Protein AF-G0MR60-F1 (afdb_monomer_lite)

Foldseek 3Di:
DAWAAPAWDFAADPPDPPTFIDFQLCLADQPQEEAEAEACVLPCSRVVRSCVSNPLRYEYEYEYQDDHDPVSVVVCVVSVYHYDHRQPPPGPAPVVRCVVVVHQEHAEHEAERAPSLLPRPLVDLVRHHYFKYKYKFAAAPVSVVVSVVSCVVSQKHWHDKAQDPVHNRIIITMIGHPVCCVSSVMGGPDDPDPPDDDDDDDYDDDDDDDCVVVVVVVVVPPDDDDFWDQDDDDDDARFTDTDPVLVVLLVVLLVVLVLLVVVLLVVLCVLDPQVVCVVVVALADDPPRDPLQVQLVVLQVCLPPPDDDPSSVVSNVSSVVSVVVVVLSNVLSVCCVPQASVLSCVCRPPVSVVSVVLVVVLVVLSVQLRVLVVQLVPDDDPVSVVVSVVSNVVSVVVNSVSSVVNVVSSVVVVVSVVSNVVSVVVSVVVVVVVCVVCCVPPVVPPVPPPPVVVVVVVVSCVVVVNDPPD

Radius of gyration: 35.85 Å; chains: 1; bounding box: 69×54×116 Å

Secondary structure (DSSP, 8-state):
-BEEESSEEEESSTTSTT-EEEE-GGGS-SSS-EEEEE--TT--HHHHHHHHHTTS-SEEEEEESSPPPHHHHHHHHHTT-EEEES-TTTT--HHHHHHHTT--EEEEEEE--TTTHHHHHHHHHHHSEEEEEEEEEES-HHHHHHHHHHHHHTTEEEEEEEE-SS-TTEEEEEEEEGGGHHHHTEEES---S--PPP-----------SSHHHHHHHHTTSS---SEE-----SS----EE-HHHHHHHHHHHHHHHHHHHHHHHHHHHH---HHHHHTT--SPPTT--HHHHHHHHHHHHHHHT--HHHHHHHHHHHHHHHHHHHHHHHHHHHIIIIIIHHHHHTTSHHHHHHHHHHHHHHHHHHHHHHHHHHHHT--SHHHHHHHHHHHHHHHHHHHHHHHHHHHHHHHHHHHHHHHHHHHHHHHHHHHHHHHHHHHHHTTT-TTSSHHHHHHHHHHHHHTT-----

Structure (mmCIF, N/CA/C/O backbone):
data_AF-G0MR60-F1
#
_entry.id   AF-G0MR60-F1
#
loop_
_atom_site.group_PDB
_atom_site.id
_atom_site.type_symbol
_atom_site.label_atom_id
_atom_site.label_alt_id
_atom_site.label_comp_id
_atom_site.label_asym_id
_atom_site.label_entity_id
_atom_site.label_seq_id
_atom_site.pdbx_PDB_ins_code
_atom_site.Cartn_x
_atom_site.Cartn_y
_atom_site.Cartn_z
_atom_site.occupancy
_atom_site.B_iso_or_equiv
_atom_site.auth_seq_id
_atom_site.auth_comp_id
_atom_site.auth_asym_id
_atom_site.auth_atom_id
_atom_site.pdbx_PDB_model_num
ATOM 1 N N . MET A 1 1 ? 11.060 -3.573 -7.297 1.00 67.25 1 MET A N 1
ATOM 2 C CA . MET A 1 1 ? 12.517 -3.454 -7.531 1.00 67.25 1 MET A CA 1
ATOM 3 C C . MET A 1 1 ? 12.709 -2.616 -8.778 1.00 67.25 1 MET A C 1
ATOM 5 O O . MET A 1 1 ? 12.325 -3.062 -9.852 1.00 67.25 1 MET A O 1
ATOM 9 N N . GLU A 1 2 ? 13.247 -1.413 -8.625 1.00 82.00 2 GLU A N 1
ATOM 10 C CA . GLU A 1 2 ? 13.387 -0.437 -9.710 1.00 82.00 2 GLU A CA 1
ATOM 11 C C . GLU A 1 2 ? 14.853 -0.239 -10.095 1.00 82.00 2 GLU A C 1
ATOM 13 O O . GLU A 1 2 ? 15.776 -0.565 -9.330 1.00 82.00 2 GLU A O 1
ATOM 18 N N . ALA A 1 3 ? 15.058 0.286 -11.294 1.00 86.75 3 ALA A N 1
ATOM 19 C CA . ALA A 1 3 ? 16.356 0.592 -11.851 1.00 86.75 3 ALA A CA 1
ATOM 20 C C . ALA A 1 3 ? 16.306 1.892 -12.662 1.00 86.75 3 ALA A C 1
ATOM 22 O O . ALA A 1 3 ? 15.291 2.234 -13.255 1.00 86.75 3 ALA A O 1
ATOM 23 N N . TYR A 1 4 ? 17.416 2.618 -12.675 1.00 83.75 4 TYR A N 1
ATOM 24 C CA . TYR A 1 4 ? 17.595 3.848 -13.427 1.00 83.75 4 TYR A CA 1
ATOM 25 C C . TYR A 1 4 ? 18.441 3.574 -14.661 1.00 83.75 4 TYR A C 1
ATOM 27 O O . TYR A 1 4 ? 19.585 3.127 -14.550 1.00 83.75 4 TYR A O 1
ATOM 35 N N . CYS A 1 5 ? 17.882 3.881 -15.826 1.00 88.12 5 CYS A N 1
ATOM 36 C CA . CYS A 1 5 ? 18.610 3.906 -17.082 1.00 88.12 5 CYS A CA 1
ATOM 37 C C . CYS A 1 5 ? 18.989 5.350 -17.425 1.00 88.12 5 CYS A C 1
ATOM 39 O O . CYS A 1 5 ? 18.109 6.175 -17.656 1.00 88.12 5 CYS A O 1
ATOM 41 N N . GLY A 1 6 ? 20.289 5.655 -17.486 1.00 77.56 6 GLY A N 1
ATOM 42 C CA . GLY A 1 6 ? 20.763 6.988 -17.881 1.00 77.56 6 GLY A CA 1
ATOM 43 C C . GLY A 1 6 ? 20.578 7.299 -19.371 1.00 77.56 6 GLY A C 1
ATOM 44 O O . GLY A 1 6 ? 20.417 8.460 -19.728 1.00 77.56 6 GLY A O 1
ATOM 45 N N . ASN A 1 7 ? 20.553 6.264 -20.218 1.00 89.44 7 ASN A N 1
ATOM 46 C CA . ASN A 1 7 ? 20.440 6.368 -21.675 1.00 89.44 7 ASN A CA 1
ATOM 47 C C . ASN A 1 7 ? 19.143 5.702 -22.156 1.00 89.44 7 ASN A C 1
ATOM 49 O O . ASN A 1 7 ? 19.176 4.677 -22.837 1.00 89.44 7 ASN A O 1
ATOM 53 N N . LEU A 1 8 ? 17.997 6.232 -21.730 1.00 90.94 8 LEU A N 1
ATOM 54 C CA . LEU A 1 8 ? 16.687 5.715 -22.119 1.00 90.94 8 LEU A CA 1
ATOM 55 C C . LEU A 1 8 ? 16.295 6.250 -23.503 1.00 90.94 8 LEU A C 1
ATOM 57 O O . LEU A 1 8 ? 16.289 7.462 -23.712 1.00 90.94 8 LEU A O 1
ATOM 61 N N . VAL A 1 9 ? 15.954 5.358 -24.432 1.00 91.81 9 VAL A N 1
ATOM 62 C CA . VAL A 1 9 ? 15.604 5.702 -25.817 1.00 91.81 9 VAL A CA 1
ATOM 63 C C . VAL A 1 9 ? 14.200 5.189 -26.123 1.00 91.81 9 VAL A C 1
ATOM 65 O O . VAL A 1 9 ? 13.912 4.018 -25.892 1.00 91.81 9 VAL A O 1
ATOM 68 N N . SER A 1 10 ? 13.322 6.049 -26.641 1.00 90.19 10 SER A N 1
ATOM 69 C CA . SER A 1 10 ? 12.038 5.613 -27.204 1.00 90.19 10 SER A CA 1
ATOM 70 C C . SER A 1 10 ? 12.275 5.071 -28.613 1.00 90.19 10 SER A C 1
ATOM 72 O O . SER A 1 10 ? 12.879 5.751 -29.442 1.00 90.19 10 SER A O 1
ATOM 74 N N . ILE A 1 11 ? 11.851 3.833 -28.862 1.00 90.06 11 ILE A N 1
ATOM 75 C CA . ILE A 1 11 ? 12.011 3.133 -30.134 1.00 90.06 11 ILE A CA 1
ATOM 76 C C . ILE A 1 11 ? 10.634 2.922 -30.753 1.00 90.06 11 ILE A C 1
ATOM 78 O O . ILE A 1 11 ? 9.744 2.344 -30.133 1.00 90.06 11 ILE A O 1
ATOM 82 N N . GLY A 1 12 ? 10.475 3.391 -31.986 1.00 82.88 12 GLY A N 1
ATOM 83 C CA . GLY A 1 12 ? 9.172 3.551 -32.633 1.00 82.88 12 GLY A CA 1
ATOM 84 C C . GLY A 1 12 ? 8.906 5.030 -32.900 1.00 82.88 12 GLY A C 1
ATOM 85 O O . GLY A 1 12 ? 9.740 5.879 -32.583 1.00 82.88 12 GLY A O 1
ATOM 86 N N . LYS A 1 13 ? 7.779 5.359 -33.528 1.00 68.25 13 LYS A N 1
ATOM 87 C CA . LYS A 1 13 ? 7.441 6.763 -33.763 1.00 68.25 13 LYS A CA 1
ATOM 88 C C . LYS A 1 13 ? 6.917 7.403 -32.471 1.00 68.25 13 LYS A C 1
ATOM 90 O O . LYS A 1 13 ? 6.001 6.850 -31.865 1.00 68.25 13 LYS A O 1
ATOM 95 N N . PRO A 1 14 ? 7.464 8.556 -32.045 1.00 53.22 14 PRO A N 1
ATOM 96 C CA . PRO A 1 14 ? 7.003 9.231 -30.838 1.00 53.22 14 PRO A CA 1
ATOM 97 C C . PRO A 1 14 ? 5.515 9.591 -30.927 1.00 53.22 14 PRO A C 1
ATOM 99 O O . PRO A 1 14 ? 5.107 10.297 -31.848 1.00 53.22 14 PRO A O 1
ATOM 102 N N . GLY A 1 15 ? 4.720 9.139 -29.955 1.00 51.22 15 GLY A N 1
ATOM 103 C CA . GLY A 1 15 ? 3.290 9.452 -29.866 1.00 51.22 15 GLY A CA 1
ATOM 104 C C . GLY A 1 15 ? 2.362 8.559 -30.698 1.00 51.22 15 GLY A C 1
ATOM 105 O O . GLY A 1 15 ? 1.162 8.823 -30.712 1.00 51.22 15 GLY A O 1
ATOM 106 N N . GLU A 1 16 ? 2.884 7.523 -31.361 1.00 57.38 16 GLU A N 1
ATOM 107 C CA . GLU A 1 16 ? 2.070 6.454 -31.954 1.00 57.38 16 GLU A CA 1
ATOM 108 C C . GLU A 1 16 ? 1.936 5.270 -30.976 1.00 57.38 16 GLU A C 1
ATOM 110 O O . GLU A 1 16 ? 2.841 4.994 -30.183 1.00 57.38 16 GLU A O 1
ATOM 115 N N . ASP A 1 17 ? 0.795 4.581 -31.043 1.00 56.19 17 ASP A N 1
ATOM 116 C CA . ASP A 1 17 ? 0.541 3.322 -30.336 1.00 56.19 17 ASP A CA 1
ATOM 117 C C . ASP A 1 17 ? 1.605 2.292 -30.764 1.00 56.19 17 ASP A C 1
ATOM 119 O O . ASP A 1 17 ? 1.773 2.036 -31.959 1.00 56.19 17 ASP A O 1
ATOM 123 N N . GLY A 1 18 ? 2.403 1.788 -29.815 1.00 64.25 18 GLY A N 1
ATOM 124 C CA . GLY A 1 18 ? 3.469 0.808 -30.075 1.00 64.25 18 GLY A CA 1
ATOM 125 C C . GLY A 1 18 ? 4.924 1.293 -29.952 1.00 64.25 18 GLY A C 1
ATOM 126 O O . GLY A 1 18 ? 5.840 0.492 -30.174 1.00 64.25 18 GLY A O 1
ATOM 127 N N . SER A 1 19 ? 5.196 2.554 -29.584 1.00 78.62 19 SER A N 1
ATOM 128 C CA . SER A 1 19 ? 6.567 2.968 -29.228 1.00 78.62 19 SER A CA 1
ATOM 129 C C . SER A 1 19 ? 6.991 2.349 -27.894 1.00 78.62 19 SER A C 1
ATOM 131 O O . SER A 1 19 ? 6.292 2.526 -26.907 1.00 78.62 19 SER A O 1
ATOM 133 N N . LYS A 1 20 ? 8.148 1.680 -27.821 1.00 87.50 20 LYS A N 1
ATOM 134 C CA . LYS A 1 20 ? 8.634 1.057 -26.576 1.00 87.50 20 LYS A CA 1
ATOM 135 C C . LYS A 1 20 ? 9.937 1.713 -26.112 1.00 87.50 20 LYS A C 1
ATOM 137 O O . LYS A 1 20 ? 10.814 2.029 -26.916 1.00 87.50 20 LYS A O 1
ATOM 142 N N . TYR A 1 21 ? 10.106 1.890 -24.803 1.00 91.75 21 TYR A N 1
ATOM 143 C CA . TYR A 1 21 ? 11.326 2.478 -24.235 1.00 91.75 21 TYR A CA 1
ATOM 144 C C . TYR A 1 21 ? 12.386 1.418 -23.959 1.00 91.75 21 TYR A C 1
ATOM 146 O O . TYR A 1 21 ? 12.150 0.512 -23.163 1.00 91.75 21 TYR A O 1
ATOM 154 N N . VAL A 1 22 ? 13.567 1.578 -24.553 1.00 95.44 22 VAL A N 1
ATOM 155 C CA . VAL A 1 22 ? 14.707 0.662 -24.445 1.00 95.44 22 VAL A CA 1
ATOM 156 C C . VAL A 1 22 ? 15.865 1.352 -23.748 1.00 95.44 22 VAL A C 1
ATOM 158 O O . VAL A 1 22 ? 16.213 2.491 -24.065 1.00 95.44 22 VAL A O 1
ATOM 161 N N . CYS A 1 23 ? 16.498 0.659 -22.806 1.00 95.88 23 CYS A N 1
ATOM 162 C CA . CYS A 1 23 ? 17.698 1.174 -22.179 1.00 95.88 23 CYS A CA 1
ATOM 163 C C . CYS A 1 23 ? 18.933 0.889 -23.033 1.00 95.88 23 CYS A C 1
ATOM 165 O O . CYS A 1 23 ? 19.222 -0.269 -23.329 1.00 95.88 23 CYS A O 1
ATOM 167 N N . ASN A 1 24 ? 19.676 1.943 -23.374 1.00 96.00 24 ASN A N 1
ATOM 168 C CA . ASN A 1 24 ? 20.988 1.896 -24.016 1.00 96.00 24 ASN A CA 1
ATOM 169 C C . ASN A 1 24 ? 21.091 0.837 -25.140 1.00 96.00 24 ASN A C 1
ATOM 171 O O . ASN A 1 24 ? 21.891 -0.095 -25.033 1.00 96.00 24 ASN A O 1
ATOM 175 N N . PRO A 1 25 ? 20.281 0.941 -26.210 1.00 95.50 25 PRO A N 1
ATOM 176 C CA . PRO A 1 25 ? 20.197 -0.092 -27.249 1.00 95.50 25 PRO A CA 1
ATOM 177 C C . PRO A 1 25 ? 21.539 -0.360 -27.952 1.00 95.50 25 PRO A C 1
ATOM 179 O O . PRO A 1 25 ? 21.798 -1.479 -28.375 1.00 95.50 25 PRO A O 1
ATOM 182 N N . MET A 1 26 ? 22.459 0.607 -27.978 1.00 94.62 26 MET A N 1
ATOM 183 C CA . MET A 1 26 ? 23.808 0.427 -28.531 1.00 94.62 26 MET A CA 1
ATOM 184 C C . MET A 1 26 ? 24.720 -0.487 -27.694 1.00 94.62 26 MET A C 1
ATOM 186 O O . MET A 1 26 ? 25.782 -0.894 -28.169 1.00 94.62 26 MET A O 1
ATOM 190 N N . ALA A 1 27 ? 24.342 -0.805 -26.452 1.00 95.75 27 ALA A N 1
ATOM 191 C CA . ALA A 1 27 ? 25.123 -1.651 -25.552 1.00 95.75 27 ALA A CA 1
ATOM 192 C C . ALA A 1 27 ? 24.836 -3.153 -25.698 1.00 95.75 27 ALA A C 1
ATOM 194 O O . ALA A 1 27 ? 25.381 -3.953 -24.936 1.00 95.75 27 ALA A O 1
ATOM 195 N N . VAL A 1 28 ? 24.001 -3.559 -26.658 1.00 96.19 28 VAL A N 1
ATOM 196 C CA . VAL A 1 28 ? 23.807 -4.978 -26.983 1.00 96.19 28 VAL A CA 1
ATOM 197 C C . VAL A 1 28 ? 25.123 -5.658 -27.371 1.00 96.19 28 VAL A C 1
ATOM 199 O O . VAL A 1 28 ? 26.067 -5.027 -27.864 1.00 96.19 28 VAL A O 1
ATOM 202 N N . LYS A 1 29 ? 25.198 -6.978 -27.182 1.00 93.38 29 LYS A N 1
ATOM 203 C CA . LYS A 1 29 ? 26.384 -7.758 -27.566 1.00 93.38 29 LYS A CA 1
ATOM 204 C C . LYS A 1 29 ? 26.747 -7.543 -29.038 1.00 93.38 29 LYS A C 1
ATOM 206 O O . LYS A 1 29 ? 25.898 -7.577 -29.921 1.00 93.38 29 LYS A O 1
ATOM 211 N N . ARG A 1 30 ? 28.044 -7.392 -29.323 1.00 90.38 30 ARG A N 1
ATOM 212 C CA . ARG A 1 30 ? 28.567 -7.207 -30.694 1.00 90.38 30 ARG A CA 1
ATOM 213 C C . ARG A 1 30 ? 28.485 -8.462 -31.566 1.00 90.38 30 ARG A C 1
ATOM 215 O O . ARG A 1 30 ? 28.582 -8.368 -32.782 1.00 90.38 30 ARG A O 1
ATOM 222 N N . ARG A 1 31 ? 28.368 -9.643 -30.956 1.00 88.75 31 ARG A N 1
ATOM 223 C CA . ARG A 1 31 ? 28.260 -10.937 -31.642 1.00 88.75 31 ARG A CA 1
ATOM 224 C C . ARG A 1 31 ? 27.131 -11.738 -31.018 1.00 88.75 31 ARG A C 1
ATOM 226 O O . ARG A 1 31 ? 26.942 -11.670 -29.807 1.00 88.75 31 ARG A O 1
ATOM 233 N N . ASN A 1 32 ? 26.433 -12.521 -31.838 1.00 88.62 32 ASN A N 1
ATOM 234 C CA . ASN A 1 32 ? 25.331 -13.387 -31.409 1.00 88.62 32 ASN A CA 1
ATOM 235 C C . ASN A 1 32 ? 24.208 -12.666 -30.640 1.00 88.62 32 ASN A C 1
ATOM 237 O O . ASN A 1 32 ? 23.562 -13.267 -29.787 1.00 88.62 32 ASN A O 1
ATOM 241 N N . CYS A 1 33 ? 23.970 -11.393 -30.961 1.00 94.62 33 CYS A N 1
ATOM 242 C CA . CYS A 1 33 ? 22.838 -10.638 -30.441 1.00 94.62 33 CYS A CA 1
ATOM 243 C C . CYS A 1 33 ? 21.533 -11.110 -31.091 1.00 94.62 33 CYS A C 1
ATOM 245 O O . CYS A 1 33 ? 21.469 -11.256 -32.315 1.00 94.62 33 CYS A O 1
ATOM 247 N N . THR A 1 34 ? 20.504 -11.305 -30.268 1.00 97.44 34 THR A N 1
ATOM 248 C CA . THR A 1 34 ? 19.155 -11.674 -30.712 1.00 97.44 34 THR A CA 1
ATOM 249 C C . THR A 1 34 ? 18.153 -10.665 -30.168 1.00 97.44 34 THR A C 1
ATOM 251 O O . THR A 1 34 ? 18.168 -10.369 -28.972 1.00 97.44 34 THR A O 1
ATOM 254 N N . LEU A 1 35 ? 17.279 -10.167 -31.034 1.00 97.69 35 LEU A N 1
ATOM 255 C CA . LEU A 1 35 ? 16.125 -9.341 -30.696 1.00 97.69 35 LEU A CA 1
ATOM 256 C C . LEU A 1 35 ? 14.860 -10.156 -30.961 1.00 97.69 35 LEU A C 1
ATOM 258 O O . LEU A 1 35 ? 14.795 -10.904 -31.936 1.00 97.69 35 LEU A O 1
ATOM 262 N N . LEU A 1 36 ? 13.862 -10.025 -30.098 1.00 97.00 36 LEU A N 1
ATOM 263 C CA . LEU A 1 36 ? 12.585 -10.719 -30.228 1.00 97.00 36 LEU A CA 1
ATOM 264 C C . LEU A 1 36 ? 11.457 -9.688 -30.267 1.00 97.00 36 LEU A C 1
ATOM 266 O O . LEU A 1 36 ? 11.422 -8.803 -29.416 1.00 97.00 36 LEU A O 1
ATOM 270 N N . SER A 1 37 ? 10.544 -9.811 -31.228 1.00 95.62 37 SER A N 1
ATOM 271 C CA . SER A 1 37 ? 9.378 -8.941 -31.392 1.00 95.62 37 SER A CA 1
ATOM 272 C C . SER A 1 37 ? 8.128 -9.786 -31.610 1.00 95.62 37 SER A C 1
ATOM 274 O O . SER A 1 37 ? 7.972 -10.453 -32.632 1.00 95.62 37 SER A O 1
ATOM 276 N N . LEU A 1 38 ? 7.253 -9.816 -30.6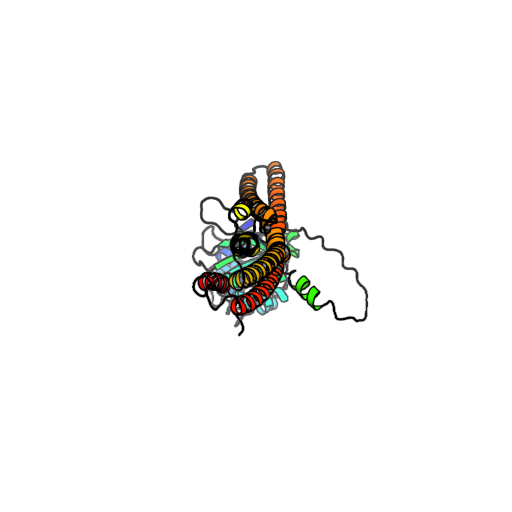09 1.00 94.12 38 LEU A N 1
ATOM 277 C CA . LEU A 1 38 ? 6.016 -10.590 -30.636 1.00 94.12 38 LEU A CA 1
ATOM 278 C C . LEU A 1 38 ? 4.816 -9.650 -30.794 1.00 94.12 38 LEU A C 1
ATOM 280 O O . LEU A 1 38 ? 4.813 -8.569 -30.199 1.00 94.12 38 LEU A O 1
ATOM 284 N N . GLY A 1 39 ? 3.840 -10.081 -31.599 1.00 91.25 39 GLY A N 1
ATOM 285 C CA . GLY A 1 39 ? 2.652 -9.318 -31.989 1.00 91.25 39 GLY A CA 1
ATOM 286 C C . GLY A 1 39 ? 2.995 -8.169 -32.921 1.00 91.25 39 GLY A C 1
ATOM 287 O O . GLY A 1 39 ? 3.136 -7.020 -32.504 1.00 91.25 39 GLY A O 1
ATOM 288 N N . LEU A 1 40 ? 3.201 -8.503 -34.193 1.00 90.25 40 LEU A N 1
ATOM 289 C CA . LEU A 1 40 ? 3.547 -7.534 -35.228 1.00 90.25 40 LEU A CA 1
ATOM 290 C C . LEU A 1 40 ? 2.300 -6.870 -35.812 1.00 90.25 40 LEU A C 1
ATOM 292 O O . LEU A 1 40 ? 2.313 -5.674 -36.059 1.00 90.25 40 LEU A O 1
ATOM 296 N N . ASN A 1 41 ? 1.237 -7.631 -36.084 1.00 90.06 41 ASN A N 1
ATOM 297 C CA . ASN A 1 41 ? 0.002 -7.161 -36.719 1.00 90.06 41 ASN A CA 1
ATOM 298 C C . ASN A 1 41 ? 0.231 -6.217 -37.930 1.00 90.06 41 ASN A C 1
ATOM 300 O O . ASN A 1 41 ? -0.385 -5.163 -38.066 1.00 90.06 41 ASN A O 1
ATOM 304 N N . ASN A 1 42 ? 1.156 -6.580 -38.823 1.00 89.75 42 ASN A N 1
ATOM 305 C CA . ASN A 1 42 ? 1.652 -5.796 -39.965 1.00 89.75 42 ASN A CA 1
ATOM 306 C C . ASN A 1 42 ? 2.409 -4.497 -39.634 1.00 89.75 42 ASN A C 1
ATOM 308 O O . ASN A 1 42 ? 2.825 -3.791 -40.556 1.00 89.75 42 ASN A O 1
ATOM 312 N N . GLN A 1 43 ? 2.655 -4.212 -38.359 1.00 88.50 43 GLN A N 1
ATOM 313 C CA . GLN A 1 43 ? 3.396 -3.060 -37.864 1.00 88.50 43 GLN A CA 1
ATOM 314 C C . GLN A 1 43 ? 4.827 -3.467 -37.498 1.00 88.50 43 GLN A C 1
ATOM 316 O O . GLN A 1 43 ? 5.067 -4.217 -36.560 1.00 88.50 43 GLN A O 1
ATOM 321 N N . ILE A 1 44 ? 5.797 -2.954 -38.255 1.00 90.12 44 ILE A N 1
ATOM 322 C CA . ILE A 1 44 ? 7.229 -3.268 -38.078 1.00 90.12 44 ILE A CA 1
ATOM 323 C C . ILE A 1 44 ? 8.078 -2.015 -37.838 1.00 90.12 44 ILE A C 1
ATOM 325 O O . ILE A 1 44 ? 9.299 -2.050 -37.969 1.00 90.12 44 ILE A O 1
ATOM 329 N N . GLY A 1 45 ? 7.440 -0.883 -37.522 1.00 89.94 45 GLY A N 1
ATOM 330 C CA . GLY A 1 45 ? 8.146 0.378 -37.284 1.00 89.94 45 GLY A CA 1
ATOM 331 C C . GLY A 1 45 ? 9.088 0.291 -36.081 1.00 89.94 45 GLY A C 1
ATOM 332 O O . GLY A 1 45 ? 10.210 0.784 -36.140 1.00 89.94 45 GLY A O 1
ATOM 333 N N . TYR A 1 46 ? 8.667 -0.396 -35.015 1.00 92.38 46 TYR A N 1
ATOM 334 C CA . TYR A 1 46 ? 9.542 -0.713 -33.886 1.00 92.38 46 TYR A CA 1
ATOM 335 C C . TYR A 1 46 ? 10.746 -1.556 -34.332 1.00 92.38 46 TYR A C 1
ATOM 337 O O . TYR A 1 46 ? 11.883 -1.196 -34.042 1.00 92.38 46 TYR A O 1
ATOM 345 N N . ASP A 1 47 ? 10.500 -2.644 -35.063 1.00 94.44 47 ASP A N 1
ATOM 346 C CA . ASP A 1 47 ? 11.496 -3.625 -35.507 1.00 94.44 47 ASP A CA 1
ATOM 347 C C . ASP A 1 47 ? 12.606 -3.000 -36.363 1.00 94.44 47 ASP A C 1
ATOM 349 O O . ASP A 1 47 ? 13.791 -3.267 -36.161 1.00 94.44 47 ASP A O 1
ATOM 353 N N . GLN A 1 48 ? 12.230 -2.115 -37.286 1.00 93.19 48 GLN A N 1
ATOM 354 C CA . GLN A 1 48 ? 13.183 -1.360 -38.099 1.00 93.19 48 GLN A CA 1
ATOM 355 C C . GLN A 1 48 ? 14.034 -0.426 -37.229 1.00 93.19 48 GLN A C 1
ATOM 357 O O . GLN A 1 48 ? 15.263 -0.435 -37.322 1.00 93.19 48 GLN A O 1
ATOM 362 N N . ASN A 1 49 ? 13.388 0.316 -36.328 1.00 94.00 49 ASN A N 1
ATOM 363 C CA . ASN A 1 49 ? 14.063 1.291 -35.478 1.00 94.00 49 ASN A CA 1
ATOM 364 C C . ASN A 1 49 ? 14.974 0.629 -34.432 1.00 94.00 49 ASN A C 1
ATOM 366 O O . ASN A 1 49 ? 16.030 1.174 -34.118 1.00 94.00 49 ASN A O 1
ATOM 370 N N . ILE A 1 50 ? 14.610 -0.538 -33.882 1.00 95.12 50 ILE A N 1
ATOM 371 C CA . ILE A 1 50 ? 15.458 -1.237 -32.905 1.00 95.12 50 ILE A CA 1
ATOM 372 C C . ILE A 1 50 ? 16.690 -1.848 -33.572 1.00 95.12 50 ILE A C 1
ATOM 374 O O . ILE A 1 50 ? 17.771 -1.819 -32.984 1.00 95.12 50 ILE A O 1
ATOM 378 N N . ILE A 1 51 ? 16.567 -2.358 -34.801 1.00 95.62 51 ILE A N 1
ATOM 379 C CA . ILE A 1 51 ? 17.716 -2.847 -35.572 1.00 95.62 51 ILE A CA 1
ATOM 380 C C . ILE A 1 51 ? 18.701 -1.708 -35.835 1.00 95.62 51 ILE A C 1
ATOM 382 O O . ILE A 1 51 ? 19.897 -1.865 -35.596 1.00 95.62 51 ILE A O 1
ATOM 386 N N . GLU A 1 52 ? 18.209 -0.537 -36.236 1.00 94.31 52 GLU A N 1
ATOM 387 C CA . GLU A 1 52 ? 19.054 0.643 -36.421 1.00 94.31 52 GLU A CA 1
ATOM 388 C C . GLU A 1 52 ? 19.702 1.092 -35.100 1.00 94.31 52 GLU A C 1
ATOM 390 O O . GLU A 1 52 ? 20.923 1.237 -35.019 1.00 94.31 52 GLU A O 1
ATOM 395 N N . ALA A 1 53 ? 18.913 1.214 -34.029 1.00 94.12 53 ALA A N 1
ATOM 396 C CA . ALA A 1 53 ? 19.385 1.654 -32.714 1.00 94.12 53 ALA A CA 1
ATOM 397 C C . ALA A 1 53 ? 20.344 0.668 -32.025 1.00 94.12 53 ALA A C 1
ATOM 399 O O . ALA A 1 53 ? 21.015 1.036 -31.060 1.00 94.12 53 ALA A O 1
ATOM 400 N N . THR A 1 54 ? 20.398 -0.581 -32.490 1.00 95.44 54 THR A N 1
ATOM 401 C CA . THR A 1 54 ? 21.345 -1.603 -32.025 1.00 95.44 54 THR A CA 1
ATOM 402 C C . THR A 1 54 ? 22.570 -1.725 -32.930 1.00 95.44 54 THR A C 1
ATOM 404 O O . THR A 1 54 ? 23.465 -2.504 -32.622 1.00 95.44 54 THR A O 1
ATOM 407 N N . GLY A 1 55 ? 22.664 -0.938 -34.009 1.00 92.88 55 GLY A N 1
ATOM 408 C CA . GLY A 1 55 ? 23.804 -0.925 -34.929 1.00 92.88 55 GLY A CA 1
ATOM 409 C C . GLY A 1 55 ? 23.722 -1.940 -36.073 1.00 92.88 55 GLY A C 1
ATOM 410 O O . GLY A 1 55 ? 24.720 -2.159 -36.757 1.00 92.88 55 GLY A O 1
ATOM 411 N N . GLY A 1 56 ? 22.561 -2.562 -36.295 1.00 93.56 56 GLY A N 1
ATOM 412 C CA . GLY A 1 56 ? 22.295 -3.398 -37.468 1.00 93.56 56 GLY A CA 1
ATOM 413 C C . GLY A 1 56 ? 22.873 -4.815 -37.431 1.00 93.56 56 GLY A C 1
ATOM 414 O O . GLY A 1 56 ? 22.748 -5.542 -38.411 1.00 93.56 56 GLY A O 1
ATOM 415 N N . HIS A 1 57 ? 23.522 -5.229 -36.337 1.00 93.94 57 HIS A N 1
ATOM 416 C CA . HIS A 1 57 ? 24.231 -6.519 -36.260 1.00 93.94 57 HIS A CA 1
ATOM 417 C C . HIS A 1 57 ? 23.481 -7.624 -35.499 1.00 93.94 57 HIS A C 1
ATOM 419 O O . HIS A 1 57 ? 23.979 -8.748 -35.401 1.00 93.94 57 HIS A O 1
ATOM 425 N N . CYS A 1 58 ? 22.322 -7.322 -34.915 1.00 96.06 58 CYS A N 1
ATOM 426 C CA . CYS A 1 58 ? 21.503 -8.302 -34.205 1.00 96.06 58 CYS A CA 1
ATOM 427 C C . CYS A 1 58 ? 20.577 -9.064 -35.159 1.00 96.06 58 CYS A C 1
ATOM 429 O O . CYS A 1 58 ? 20.032 -8.484 -36.090 1.00 96.06 58 CYS A O 1
ATOM 431 N N . LEU A 1 59 ? 20.339 -10.349 -34.886 1.00 96.50 59 LEU A N 1
ATOM 432 C CA . LEU A 1 59 ? 19.272 -11.104 -35.547 1.00 96.50 59 LEU A CA 1
ATOM 433 C C . LEU A 1 59 ? 17.938 -10.762 -34.880 1.00 96.50 59 LEU A C 1
ATOM 435 O O . LEU A 1 59 ? 17.813 -10.954 -33.671 1.00 96.50 59 LEU A O 1
ATOM 439 N N . ILE A 1 60 ? 16.947 -10.300 -35.642 1.00 97.19 60 ILE A N 1
ATOM 440 C CA . ILE A 1 60 ? 15.600 -10.033 -35.125 1.00 97.19 60 ILE A CA 1
ATOM 441 C C . ILE A 1 60 ? 14.624 -11.141 -35.521 1.00 97.19 60 ILE A C 1
ATOM 443 O O . ILE A 1 60 ? 14.552 -11.547 -36.680 1.00 97.19 60 ILE A O 1
ATOM 447 N N . LEU A 1 61 ? 13.887 -11.649 -34.537 1.00 97.75 61 LEU A N 1
ATOM 448 C CA . LEU A 1 61 ? 12.857 -12.663 -34.719 1.00 97.75 61 LEU A CA 1
ATOM 449 C C . LEU A 1 61 ? 11.493 -12.028 -34.471 1.00 97.75 61 LEU A C 1
ATOM 451 O O . LEU A 1 61 ? 11.234 -11.526 -33.376 1.00 97.75 61 LEU A O 1
ATOM 455 N N . GLY A 1 62 ? 10.628 -12.086 -35.475 1.00 96.50 62 GLY A N 1
ATOM 456 C CA . GLY A 1 62 ? 9.279 -11.545 -35.436 1.00 96.50 62 GLY A CA 1
ATOM 457 C C . GLY A 1 62 ? 8.240 -12.654 -35.419 1.00 96.50 62 GLY A C 1
ATOM 458 O O . GLY A 1 62 ? 8.382 -13.633 -36.151 1.00 96.50 62 GLY A O 1
ATOM 459 N N . ALA A 1 63 ? 7.184 -12.516 -34.624 1.00 95.50 63 ALA A N 1
ATOM 460 C CA . ALA A 1 63 ? 6.080 -13.469 -34.644 1.00 95.50 63 ALA A CA 1
ATOM 461 C C . ALA A 1 63 ? 4.721 -12.799 -34.499 1.00 95.50 63 ALA A C 1
ATOM 463 O O . ALA A 1 63 ? 4.556 -11.844 -33.741 1.00 95.50 63 ALA A O 1
ATOM 464 N N . ASP A 1 64 ? 3.739 -13.360 -35.192 1.00 93.94 64 ASP A N 1
ATOM 465 C CA . ASP A 1 64 ? 2.344 -12.960 -35.092 1.00 93.94 64 ASP A CA 1
ATOM 466 C C . ASP A 1 64 ? 1.418 -14.161 -35.311 1.00 93.94 64 ASP A C 1
ATOM 468 O O . ASP A 1 64 ? 1.822 -15.163 -35.908 1.00 93.94 64 ASP A O 1
ATOM 472 N N . LYS A 1 65 ? 0.168 -14.061 -34.846 1.00 92.12 65 LYS A N 1
ATOM 473 C CA . LYS A 1 65 ? -0.839 -15.097 -35.102 1.00 92.12 65 LYS A CA 1
ATOM 474 C C . LYS A 1 65 ? -1.169 -15.186 -36.598 1.00 92.12 65 LYS A C 1
ATOM 476 O O . LYS A 1 65 ? -1.390 -16.282 -37.103 1.00 92.12 65 LYS A O 1
ATOM 481 N N . ASP A 1 66 ? -1.156 -14.048 -37.295 1.00 92.88 66 ASP A N 1
ATOM 482 C CA . ASP A 1 66 ? -1.566 -13.938 -38.687 1.00 92.88 66 ASP A CA 1
ATOM 483 C C . ASP A 1 66 ? -0.360 -13.804 -39.627 1.00 92.88 66 ASP A C 1
ATOM 485 O O . ASP A 1 66 ? 0.691 -13.235 -39.305 1.00 92.88 66 ASP A O 1
ATOM 489 N N . LEU A 1 67 ? -0.522 -14.307 -40.852 1.00 93.62 67 LEU A N 1
ATOM 490 C CA . LEU A 1 67 ? 0.472 -14.127 -41.904 1.00 93.62 67 LEU A CA 1
ATOM 491 C C . LEU A 1 67 ? 0.611 -12.635 -42.246 1.00 93.62 67 LEU A C 1
ATOM 493 O O . LEU A 1 67 ? -0.341 -11.981 -42.669 1.00 93.62 67 LEU A O 1
ATOM 497 N N . GLN A 1 68 ? 1.838 -12.126 -42.145 1.00 94.81 68 GLN A N 1
ATOM 498 C CA . GLN A 1 68 ? 2.152 -10.745 -42.499 1.00 94.81 68 GLN A CA 1
ATOM 499 C C . GLN A 1 68 ? 2.020 -10.515 -44.014 1.00 94.81 68 GLN A C 1
ATOM 501 O O . GLN A 1 68 ? 2.362 -11.375 -44.838 1.00 94.81 68 GLN A O 1
ATOM 506 N N . ASN A 1 69 ? 1.554 -9.330 -44.405 1.00 95.12 69 ASN A N 1
ATOM 507 C CA . ASN A 1 69 ? 1.362 -8.969 -45.804 1.00 95.12 69 ASN A CA 1
ATOM 508 C C . ASN A 1 69 ? 2.698 -8.973 -46.582 1.00 95.12 69 ASN A C 1
ATOM 510 O O . ASN A 1 69 ? 3.793 -9.018 -46.015 1.00 95.12 69 ASN A O 1
ATOM 514 N N . ILE A 1 70 ? 2.622 -8.960 -47.916 1.00 95.12 70 ILE A N 1
ATOM 515 C CA . ILE A 1 70 ? 3.808 -9.077 -48.785 1.00 95.12 70 ILE A CA 1
ATOM 516 C C . ILE A 1 70 ? 4.823 -7.959 -48.513 1.00 95.12 70 ILE A C 1
ATOM 518 O O . ILE A 1 70 ? 6.025 -8.224 -48.507 1.00 95.12 70 ILE A O 1
ATOM 522 N N . GLN A 1 71 ? 4.355 -6.732 -48.282 1.00 94.94 71 GLN A N 1
ATOM 523 C CA . GLN A 1 71 ? 5.231 -5.592 -48.040 1.00 94.94 71 GLN A CA 1
ATOM 524 C C . GLN A 1 71 ? 5.961 -5.736 -46.703 1.00 94.94 71 GLN A C 1
ATOM 526 O O . GLN A 1 71 ? 7.183 -5.634 -46.668 1.00 94.94 71 GLN A O 1
ATOM 531 N N . THR A 1 72 ? 5.236 -6.062 -45.634 1.00 93.31 72 THR A N 1
ATOM 532 C CA . THR A 1 72 ? 5.797 -6.291 -44.301 1.00 93.31 72 THR A CA 1
ATOM 533 C C . THR A 1 72 ? 6.831 -7.414 -44.326 1.00 93.31 72 THR A C 1
ATOM 535 O O . THR A 1 72 ? 7.930 -7.235 -43.811 1.00 93.31 72 THR A O 1
ATOM 538 N N . ARG A 1 73 ? 6.549 -8.537 -45.004 1.00 95.25 73 ARG A N 1
ATOM 539 C CA . ARG A 1 73 ? 7.511 -9.646 -45.142 1.00 95.25 73 ARG A CA 1
ATOM 540 C C . ARG A 1 73 ? 8.788 -9.240 -45.877 1.00 95.25 73 ARG A C 1
ATOM 542 O O . ARG A 1 73 ? 9.876 -9.590 -45.430 1.00 95.25 73 ARG A O 1
ATOM 549 N N . LYS A 1 74 ? 8.669 -8.487 -46.977 1.00 95.00 74 LYS A N 1
ATOM 550 C CA . LYS A 1 74 ? 9.833 -7.959 -47.711 1.00 95.00 74 LYS A CA 1
ATOM 551 C C . LYS A 1 74 ? 10.654 -7.008 -46.843 1.00 95.00 74 LYS A C 1
ATOM 553 O O . LYS A 1 74 ? 11.870 -7.137 -46.775 1.00 95.00 74 LYS A O 1
ATOM 558 N N . SER A 1 75 ? 9.993 -6.087 -46.149 1.00 94.50 75 SER A N 1
ATOM 559 C CA . SER A 1 75 ? 10.656 -5.137 -45.257 1.00 94.50 75 SER A CA 1
ATOM 560 C C . SER A 1 75 ? 11.343 -5.823 -44.072 1.00 94.50 75 SER A C 1
ATOM 562 O O . SER A 1 75 ? 12.435 -5.403 -43.701 1.00 94.50 75 SER A O 1
ATOM 564 N N . TYR A 1 76 ? 10.762 -6.895 -43.524 1.00 95.12 76 TYR A N 1
ATOM 565 C CA . TYR A 1 76 ? 11.383 -7.683 -42.453 1.00 95.12 76 TYR A CA 1
ATOM 566 C C . TYR A 1 76 ? 12.618 -8.457 -42.934 1.00 95.12 76 TYR A C 1
ATOM 568 O O . TYR A 1 76 ? 13.645 -8.484 -42.261 1.00 95.12 76 TYR A O 1
ATOM 576 N N . ALA A 1 77 ? 12.556 -9.031 -44.139 1.00 94.25 77 ALA A N 1
ATOM 577 C CA . ALA A 1 77 ? 13.709 -9.690 -44.750 1.00 94.25 77 ALA A CA 1
ATOM 578 C C . ALA A 1 77 ? 14.860 -8.703 -45.024 1.00 94.25 77 ALA A C 1
ATOM 580 O O . ALA A 1 77 ? 16.023 -9.046 -44.831 1.00 94.25 77 ALA A O 1
ATOM 581 N N . ASN A 1 78 ? 14.549 -7.460 -45.414 1.00 94.94 78 ASN A N 1
ATOM 582 C CA . ASN A 1 78 ? 15.556 -6.423 -45.673 1.00 94.94 78 ASN A CA 1
ATOM 583 C C . ASN A 1 78 ? 16.349 -6.012 -44.424 1.00 94.94 78 ASN A C 1
ATOM 585 O O . ASN A 1 78 ? 17.500 -5.605 -44.554 1.00 94.94 78 ASN A O 1
ATOM 589 N N . ILE A 1 79 ? 15.762 -6.128 -43.228 1.00 93.69 79 ILE A N 1
ATOM 590 C CA . ILE A 1 79 ? 16.471 -5.907 -41.954 1.00 93.69 79 ILE A CA 1
ATOM 591 C C . ILE A 1 79 ? 17.145 -7.185 -41.427 1.00 93.69 79 ILE A C 1
ATOM 593 O O . ILE A 1 79 ? 17.585 -7.223 -40.283 1.00 93.69 79 ILE A O 1
ATOM 597 N N . GLY A 1 80 ? 17.217 -8.241 -42.249 1.00 91.44 80 GLY A N 1
ATOM 598 C CA . GLY A 1 80 ? 17.815 -9.525 -41.881 1.00 91.44 80 GLY A CA 1
ATOM 599 C C . GLY A 1 80 ? 17.019 -10.301 -40.830 1.00 91.44 80 GLY A C 1
ATOM 600 O O . GLY A 1 80 ? 17.598 -11.115 -40.115 1.00 91.44 80 GLY A O 1
ATOM 601 N N . GLY A 1 81 ? 15.718 -10.024 -40.699 1.00 94.31 81 GLY A N 1
ATOM 602 C CA . GLY A 1 81 ? 14.856 -10.649 -39.705 1.00 94.31 81 GLY A CA 1
ATOM 603 C C . GLY A 1 81 ? 14.191 -11.939 -40.181 1.00 94.31 81 GLY A C 1
ATOM 604 O O . GLY A 1 81 ? 13.931 -12.126 -41.372 1.00 94.31 81 GLY A O 1
ATOM 605 N N . GLU A 1 82 ? 13.841 -12.806 -39.232 1.00 95.94 82 GLU A N 1
ATOM 606 C CA . GLU A 1 82 ? 13.058 -14.021 -39.482 1.00 95.94 82 GLU A CA 1
ATOM 607 C C . GLU A 1 82 ? 11.639 -13.896 -38.926 1.00 95.94 82 GLU A C 1
ATOM 609 O O . GLU A 1 82 ? 11.447 -13.508 -37.775 1.00 95.94 82 GLU A O 1
ATOM 614 N N . LEU A 1 83 ? 10.642 -14.260 -39.739 1.00 96.44 83 LEU A N 1
ATOM 615 C CA . LEU A 1 83 ? 9.230 -14.221 -39.364 1.00 96.44 83 LEU A CA 1
ATOM 616 C C . LEU A 1 83 ? 8.681 -15.614 -39.060 1.00 96.44 83 LEU A C 1
ATOM 618 O O . LEU A 1 83 ? 8.901 -16.569 -39.808 1.00 96.44 83 LEU A O 1
ATOM 622 N N . PHE A 1 84 ? 7.887 -15.688 -38.000 1.00 96.31 84 PHE A N 1
ATOM 623 C CA . PHE A 1 84 ? 7.169 -16.872 -37.559 1.00 96.31 84 PHE A CA 1
ATOM 624 C C . PHE A 1 84 ? 5.670 -16.582 -37.501 1.00 96.31 84 PHE A C 1
ATOM 626 O O . PHE A 1 84 ? 5.248 -15.449 -37.275 1.00 96.31 84 PHE A O 1
ATOM 633 N N . ILE A 1 85 ? 4.868 -17.618 -37.734 1.00 95.31 85 ILE A N 1
ATOM 634 C CA . ILE A 1 85 ? 3.411 -17.516 -37.798 1.00 95.31 85 ILE A CA 1
ATOM 635 C C . ILE A 1 85 ? 2.835 -18.523 -36.817 1.00 95.31 85 ILE A C 1
ATOM 637 O O . ILE A 1 85 ? 3.217 -19.694 -36.840 1.00 95.31 85 ILE A O 1
ATOM 641 N N . GLY A 1 86 ? 1.924 -18.056 -35.977 1.00 92.31 86 GLY A N 1
ATOM 642 C CA . GLY A 1 86 ? 1.170 -18.885 -35.052 1.00 92.31 86 GLY A CA 1
ATOM 643 C C . GLY A 1 86 ? 0.883 -18.155 -33.752 1.00 92.31 86 GLY A C 1
ATOM 644 O O . GLY A 1 86 ? 1.669 -17.334 -33.271 1.00 92.31 86 GLY A O 1
ATOM 645 N N . LYS A 1 87 ? -0.266 -18.464 -33.159 1.00 89.56 87 LYS A N 1
ATOM 646 C CA . LYS A 1 87 ? -0.669 -17.913 -31.870 1.00 89.56 87 LYS A CA 1
ATOM 647 C C . LYS A 1 87 ? 0.237 -18.419 -30.744 1.00 89.56 87 LYS A C 1
ATOM 649 O O . LYS A 1 87 ? 0.338 -19.623 -30.508 1.00 89.56 87 LYS A O 1
ATOM 654 N N . ILE A 1 88 ? 0.844 -17.500 -29.998 1.00 88.62 88 ILE A N 1
ATOM 655 C CA . ILE A 1 88 ? 1.689 -17.817 -28.838 1.00 88.62 88 ILE A CA 1
ATOM 656 C C . ILE A 1 88 ? 0.826 -17.933 -27.567 1.00 88.62 88 ILE A C 1
ATOM 658 O O . ILE A 1 88 ? -0.017 -17.064 -27.344 1.00 88.62 88 ILE A O 1
ATOM 662 N N . PRO A 1 89 ? 1.021 -18.951 -26.699 1.00 84.69 89 PRO A N 1
ATOM 663 C CA . PRO A 1 89 ? 1.959 -20.077 -26.815 1.00 84.69 89 PRO A CA 1
ATOM 664 C C . PRO A 1 89 ? 1.356 -21.355 -27.440 1.00 84.69 89 PRO A C 1
ATOM 666 O O . PRO A 1 89 ? 1.970 -22.414 -27.349 1.00 84.69 89 PRO A O 1
ATOM 669 N N . THR A 1 90 ? 0.138 -21.312 -27.987 1.00 86.44 90 THR A N 1
ATOM 670 C CA . THR A 1 90 ? -0.632 -22.520 -28.345 1.00 86.44 90 THR A CA 1
ATOM 671 C C . THR A 1 90 ? -0.195 -23.194 -29.644 1.00 86.44 90 THR A C 1
ATOM 673 O O . THR A 1 90 ? -0.099 -24.415 -29.692 1.00 86.44 90 THR A O 1
ATOM 676 N N . GLU A 1 91 ? 0.040 -22.416 -30.696 1.00 91.06 91 GLU A N 1
ATOM 677 C CA . GLU A 1 91 ? 0.411 -22.903 -32.035 1.00 91.06 91 GLU A CA 1
ATOM 678 C C . GLU A 1 91 ? 1.908 -22.727 -32.297 1.00 91.06 91 GLU A C 1
ATOM 680 O O . GLU A 1 91 ? 2.519 -23.510 -33.020 1.00 91.06 91 GLU A O 1
ATOM 685 N N . LEU A 1 92 ? 2.500 -21.704 -31.679 1.00 91.12 92 LEU A N 1
ATOM 686 C CA . LEU A 1 92 ? 3.916 -21.384 -31.747 1.00 91.12 92 LEU A CA 1
ATOM 687 C C . LEU A 1 92 ? 4.424 -21.089 -30.338 1.00 91.12 92 LEU A C 1
ATOM 689 O O . LEU A 1 92 ? 3.824 -20.310 -29.600 1.00 91.12 92 LEU A O 1
ATOM 693 N N . THR A 1 93 ? 5.557 -21.672 -29.960 1.00 90.69 93 THR A N 1
ATOM 694 C CA . THR A 1 93 ? 6.229 -21.340 -28.699 1.00 90.69 93 THR A CA 1
ATOM 695 C C . THR A 1 93 ? 7.485 -20.526 -28.977 1.00 90.69 93 THR A C 1
ATOM 697 O O . THR A 1 93 ? 8.191 -20.779 -29.954 1.00 90.69 93 THR A O 1
ATOM 700 N N . ILE A 1 94 ? 7.818 -19.590 -28.082 1.00 91.44 94 ILE A N 1
ATOM 701 C CA . ILE A 1 94 ? 9.077 -18.823 -28.160 1.00 91.44 94 ILE A CA 1
ATOM 702 C C . ILE A 1 94 ? 10.289 -19.776 -28.171 1.00 91.44 94 ILE A C 1
ATOM 704 O O . ILE A 1 94 ? 11.285 -19.533 -28.846 1.00 91.44 94 ILE A O 1
ATOM 708 N N . ASP A 1 95 ? 10.155 -20.902 -27.471 1.00 91.38 95 ASP A N 1
ATOM 709 C CA . ASP A 1 95 ? 11.111 -22.006 -27.439 1.00 91.38 95 ASP A CA 1
ATOM 710 C C . ASP A 1 95 ? 11.444 -22.542 -28.837 1.00 91.38 95 ASP A C 1
ATOM 712 O O . ASP A 1 95 ? 12.597 -22.518 -29.266 1.00 91.38 95 ASP A O 1
ATOM 716 N N . SER A 1 96 ? 10.410 -22.931 -29.590 1.00 92.31 96 SER A N 1
ATOM 717 C CA . SER A 1 96 ? 10.563 -23.468 -30.944 1.00 92.31 96 SER A CA 1
ATOM 718 C C . SER A 1 96 ? 11.198 -22.464 -31.911 1.00 92.31 96 SER A C 1
ATOM 720 O O . SER A 1 96 ? 11.978 -22.855 -32.780 1.00 92.31 96 SER A O 1
ATOM 722 N N . MET A 1 97 ? 10.920 -21.165 -31.737 1.00 94.62 97 MET A N 1
ATOM 723 C CA . MET A 1 97 ? 11.528 -20.106 -32.544 1.00 94.62 97 MET A CA 1
ATOM 724 C C . MET A 1 97 ? 13.036 -20.038 -32.304 1.00 94.62 97 MET A C 1
ATOM 726 O O . MET A 1 97 ? 13.819 -20.073 -33.251 1.00 94.62 97 MET A O 1
ATOM 730 N N . LEU A 1 98 ? 13.443 -19.975 -31.034 1.00 94.19 98 LEU A N 1
ATOM 731 C CA . LEU A 1 98 ? 14.846 -19.846 -30.645 1.00 94.19 98 LEU A CA 1
ATOM 732 C C . LEU A 1 98 ? 15.657 -21.105 -30.966 1.00 94.19 98 LEU A C 1
ATOM 734 O O . LEU A 1 98 ? 16.800 -20.988 -31.409 1.00 94.19 98 LEU A O 1
ATOM 738 N N . GLU A 1 99 ? 15.077 -22.296 -30.802 1.00 94.00 99 GLU A N 1
ATOM 739 C CA . GLU A 1 99 ? 15.721 -23.556 -31.191 1.00 94.00 99 GLU A CA 1
ATOM 740 C C . GLU A 1 99 ? 15.967 -23.631 -32.699 1.00 94.00 99 GLU A C 1
ATOM 742 O O . GLU A 1 99 ? 17.074 -23.977 -33.114 1.00 94.00 99 GLU A O 1
ATOM 747 N N . LYS A 1 100 ? 14.984 -23.230 -33.517 1.00 94.19 100 LYS A N 1
ATOM 748 C CA . LYS A 1 100 ? 15.106 -23.235 -34.982 1.00 94.19 100 LYS A CA 1
ATOM 749 C C . LYS A 1 100 ? 16.277 -22.382 -35.474 1.00 94.19 100 LYS A C 1
ATOM 751 O O . LYS A 1 100 ? 16.974 -22.789 -36.399 1.00 94.19 100 LYS A O 1
ATOM 756 N N . VAL A 1 101 ? 16.513 -21.231 -34.843 1.00 93.50 101 VAL A N 1
ATOM 757 C CA . VAL A 1 101 ? 17.615 -20.320 -35.203 1.00 93.50 101 VAL A CA 1
ATOM 758 C C . VAL A 1 101 ? 18.895 -20.547 -34.388 1.00 93.50 101 VAL A C 1
ATOM 760 O O . VAL A 1 101 ? 19.857 -19.786 -34.508 1.00 93.50 101 VAL A O 1
ATOM 763 N N . GLY A 1 102 ? 18.925 -21.572 -33.529 1.00 93.38 102 GLY A N 1
ATOM 764 C CA . GLY A 1 102 ? 20.091 -21.920 -32.715 1.00 93.38 102 GLY A CA 1
ATOM 765 C C . GLY A 1 102 ? 20.490 -20.853 -31.687 1.00 93.38 102 GLY A C 1
ATOM 766 O O . GLY A 1 102 ? 21.674 -20.716 -31.365 1.00 93.38 102 GLY A O 1
ATOM 767 N N . ARG A 1 103 ? 19.534 -20.071 -31.171 1.00 92.00 103 ARG A N 1
ATOM 768 C CA . ARG A 1 103 ? 19.776 -19.003 -30.186 1.00 92.00 103 ARG A CA 1
ATOM 769 C C . ARG A 1 103 ? 19.396 -19.455 -28.775 1.00 92.00 103 ARG A C 1
ATOM 771 O O . ARG A 1 103 ? 18.430 -20.181 -28.572 1.00 92.00 103 ARG A O 1
ATOM 778 N N . LYS A 1 104 ? 20.175 -19.019 -27.779 1.00 89.56 104 LYS A N 1
ATOM 779 C CA . LYS A 1 104 ? 19.969 -19.347 -26.350 1.00 89.56 104 LYS A CA 1
ATOM 780 C C . LYS A 1 104 ? 19.782 -18.119 -25.457 1.00 89.56 104 LYS A C 1
ATOM 782 O O . LYS A 1 104 ? 19.468 -18.257 -24.277 1.00 89.56 104 LYS A O 1
ATOM 787 N N . GLU A 1 105 ? 19.981 -16.931 -26.013 1.00 93.31 105 GLU A N 1
ATOM 788 C CA . GLU A 1 105 ? 19.940 -15.667 -25.288 1.00 93.31 105 GLU A CA 1
ATOM 789 C C . GLU A 1 105 ? 19.250 -14.607 -26.141 1.00 93.31 105 GLU A C 1
ATOM 791 O O . GLU A 1 105 ? 19.387 -14.608 -27.368 1.00 93.31 105 GLU A O 1
ATOM 796 N N . VAL A 1 106 ? 18.532 -13.705 -25.478 1.00 97.06 106 VAL A N 1
ATOM 797 C CA . VAL A 1 106 ? 17.812 -12.592 -26.098 1.00 97.06 106 VAL A CA 1
ATOM 798 C C . VAL A 1 106 ? 18.237 -11.292 -25.419 1.00 97.06 106 VAL A C 1
ATOM 800 O O . VAL A 1 106 ? 18.137 -11.145 -24.204 1.00 97.06 106 VAL A O 1
ATOM 803 N N . GLU A 1 107 ? 18.720 -10.325 -26.193 1.00 97.38 107 GLU A N 1
ATOM 804 C CA . GLU A 1 107 ? 19.170 -9.037 -25.657 1.00 97.38 107 GLU A CA 1
ATOM 805 C C . GLU A 1 107 ? 17.973 -8.137 -25.324 1.00 97.38 107 GLU A C 1
ATOM 807 O O . GLU A 1 107 ? 17.918 -7.543 -24.246 1.00 97.38 107 GLU A O 1
ATOM 812 N N . VAL A 1 108 ? 16.985 -8.081 -26.222 1.00 97.75 108 VAL A N 1
ATOM 813 C CA . VAL A 1 108 ? 15.751 -7.304 -26.048 1.00 97.75 108 VAL A CA 1
ATOM 814 C C . VAL A 1 108 ? 14.566 -8.115 -26.561 1.00 97.75 108 VAL A C 1
ATOM 816 O O . VAL A 1 108 ? 14.593 -8.596 -27.692 1.00 97.75 108 VAL A O 1
ATOM 819 N N . ALA A 1 109 ? 13.533 -8.261 -25.734 1.00 97.06 109 ALA A N 1
ATOM 820 C CA . ALA A 1 109 ? 12.284 -8.925 -26.087 1.00 97.06 109 ALA A CA 1
ATOM 821 C C . ALA A 1 109 ? 11.101 -7.955 -25.976 1.00 97.06 109 ALA A C 1
ATOM 823 O O . ALA A 1 109 ? 10.726 -7.582 -24.865 1.00 97.06 109 ALA A O 1
ATOM 824 N N . LYS A 1 110 ? 10.499 -7.580 -27.109 1.00 94.81 110 LYS A N 1
ATOM 825 C CA . LYS A 1 110 ? 9.168 -6.966 -27.180 1.00 94.81 110 LYS A CA 1
ATOM 826 C C . LYS A 1 110 ? 8.107 -8.065 -27.116 1.00 94.81 110 LYS A C 1
ATOM 828 O O . LYS A 1 110 ? 8.093 -8.964 -27.954 1.00 94.81 110 LYS A O 1
ATOM 833 N N . VAL A 1 111 ? 7.223 -7.981 -26.128 1.00 92.38 111 VAL A N 1
ATOM 834 C CA . VAL A 1 111 ? 6.129 -8.922 -25.880 1.00 92.38 111 VAL A CA 1
ATOM 835 C C . VAL A 1 111 ? 4.818 -8.146 -25.877 1.00 92.38 111 VAL A C 1
ATOM 837 O O . VAL A 1 111 ? 4.554 -7.380 -24.957 1.00 92.38 111 VAL A O 1
ATOM 840 N N . ASP A 1 112 ? 4.025 -8.335 -26.921 1.00 87.94 112 ASP A N 1
ATOM 841 C CA . ASP A 1 112 ? 2.800 -7.575 -27.156 1.00 87.94 112 ASP A CA 1
ATOM 842 C C . ASP A 1 112 ? 1.768 -8.506 -27.808 1.00 87.94 112 ASP A C 1
ATOM 844 O O . ASP A 1 112 ? 1.649 -8.554 -29.023 1.00 87.94 112 ASP A O 1
ATOM 848 N N . ILE A 1 113 ? 1.177 -9.427 -27.040 1.00 81.62 113 ILE A N 1
ATOM 849 C CA . ILE A 1 113 ? 0.491 -10.618 -27.586 1.00 81.62 113 ILE A CA 1
ATOM 850 C C . ILE A 1 113 ? -0.924 -10.830 -27.033 1.00 81.62 113 ILE A C 1
ATOM 852 O O . ILE A 1 113 ? -1.394 -11.969 -26.974 1.00 81.62 113 ILE A O 1
ATOM 856 N N . GLU A 1 114 ? -1.619 -9.749 -26.682 1.00 81.69 114 GLU A N 1
ATOM 857 C CA . GLU A 1 114 ? -3.065 -9.685 -26.416 1.00 81.69 114 GLU A CA 1
ATOM 858 C C . GLU A 1 114 ? -3.601 -10.850 -25.558 1.00 81.69 114 GLU A C 1
ATOM 860 O O . GLU A 1 114 ? -4.421 -11.670 -25.990 1.00 81.69 114 GLU A O 1
ATOM 865 N N . GLY A 1 115 ? -3.094 -10.974 -24.329 1.00 75.62 115 GLY A N 1
ATOM 866 C CA . GLY A 1 115 ? -3.470 -12.009 -23.360 1.00 75.62 115 GLY A CA 1
ATOM 867 C C . GLY A 1 115 ? -2.592 -13.266 -23.402 1.00 75.62 115 GLY A C 1
ATOM 868 O O . GLY A 1 115 ? -2.627 -14.082 -22.474 1.00 75.62 115 GLY A O 1
ATOM 869 N N . GLY A 1 116 ? -1.759 -13.431 -24.434 1.00 78.25 116 GLY A N 1
ATOM 870 C CA . GLY A 1 116 ? -0.754 -14.495 -24.503 1.00 78.25 116 GLY A CA 1
ATOM 871 C C . GLY A 1 116 ? 0.368 -14.338 -23.467 1.00 78.25 116 GLY A C 1
ATOM 872 O O . GLY A 1 116 ? 1.044 -15.315 -23.130 1.00 78.25 116 GLY A O 1
ATOM 873 N N . GLU A 1 117 ? 0.546 -13.141 -22.899 1.00 81.50 117 GLU A N 1
ATOM 874 C CA . GLU A 1 117 ? 1.635 -12.824 -21.973 1.00 81.50 117 GLU A CA 1
ATOM 875 C C . GLU A 1 117 ? 1.579 -13.692 -20.712 1.00 81.50 117 GLU A C 1
ATOM 877 O O . GLU A 1 117 ? 2.605 -14.202 -20.254 1.00 81.50 117 GLU A O 1
ATOM 882 N N . PHE A 1 118 ? 0.368 -13.922 -20.192 1.00 82.94 118 PHE A N 1
ATOM 883 C CA . PHE A 1 118 ? 0.117 -14.661 -18.949 1.00 82.94 118 PHE A CA 1
ATOM 884 C C . PHE A 1 118 ? 0.511 -16.132 -19.001 1.00 82.94 118 PHE A C 1
ATOM 886 O O . PHE A 1 118 ? 0.687 -16.763 -17.957 1.00 82.94 118 PHE A O 1
ATOM 893 N N . THR A 1 119 ? 0.620 -16.692 -20.203 1.00 84.81 119 THR A N 1
ATOM 894 C CA . THR A 1 119 ? 0.902 -18.116 -20.407 1.00 84.81 119 THR A CA 1
ATOM 895 C C . THR A 1 119 ? 2.240 -18.343 -21.103 1.00 84.81 119 THR A C 1
ATOM 897 O O . THR A 1 119 ? 2.912 -19.329 -20.806 1.00 84.81 119 THR A O 1
ATOM 900 N N . GLY A 1 120 ? 2.670 -17.425 -21.973 1.00 81.56 120 GLY A N 1
ATOM 901 C CA . GLY A 1 120 ? 3.916 -17.548 -22.729 1.00 81.56 120 GLY A CA 1
ATOM 902 C C . GLY A 1 120 ? 5.173 -17.082 -21.988 1.00 81.56 120 GLY A C 1
ATOM 903 O O . GLY A 1 120 ? 6.245 -17.645 -22.215 1.00 81.56 120 GLY A O 1
ATOM 904 N N . LEU A 1 121 ? 5.076 -16.088 -21.094 1.00 87.75 121 LEU A N 1
ATOM 905 C CA . LEU A 1 121 ? 6.266 -15.409 -20.563 1.00 87.75 121 LEU A CA 1
ATOM 906 C C . LEU A 1 121 ? 7.060 -16.251 -19.552 1.00 87.75 121 LEU A C 1
ATOM 908 O O . LEU A 1 121 ? 8.272 -16.398 -19.691 1.00 87.75 121 LEU A O 1
ATOM 912 N N . GLU A 1 122 ? 6.414 -16.815 -18.527 1.00 90.00 122 GLU A N 1
ATOM 913 C CA . GLU A 1 122 ? 7.127 -17.558 -17.471 1.00 90.00 122 GLU A CA 1
ATOM 914 C C . GLU A 1 122 ? 7.879 -18.801 -17.998 1.00 90.00 122 GLU A C 1
ATOM 916 O O . GLU A 1 122 ? 9.051 -18.975 -17.643 1.00 90.00 122 GLU A O 1
ATOM 921 N N . PRO A 1 123 ? 7.294 -19.647 -18.873 1.00 89.62 123 PRO A N 1
ATOM 922 C CA . PRO A 1 123 ? 8.026 -20.758 -19.482 1.00 89.62 123 PRO A CA 1
ATOM 923 C C . PRO A 1 123 ? 9.259 -20.305 -20.271 1.00 89.62 123 PRO A C 1
ATOM 925 O O . PRO A 1 123 ? 10.303 -20.955 -20.193 1.00 89.62 123 PRO A O 1
ATOM 928 N N . PHE A 1 124 ? 9.153 -19.179 -20.980 1.00 90.75 124 PHE A N 1
ATOM 929 C CA . PHE A 1 124 ? 10.246 -18.582 -21.743 1.00 90.75 124 PHE A CA 1
ATOM 930 C C . PHE A 1 124 ? 11.393 -18.113 -20.832 1.00 90.75 124 PHE A C 1
ATOM 932 O O . PHE A 1 124 ? 12.537 -18.530 -21.028 1.00 90.75 124 PHE A O 1
ATOM 939 N N . LEU A 1 125 ? 11.093 -17.348 -19.776 1.00 92.75 125 LEU A N 1
ATOM 940 C CA . LEU A 1 125 ? 12.105 -16.845 -18.831 1.00 92.75 125 LEU A CA 1
ATOM 941 C C . LEU A 1 125 ? 12.781 -17.950 -18.010 1.00 92.75 125 LEU A C 1
ATOM 943 O O . LEU A 1 125 ? 13.882 -17.761 -17.495 1.00 92.75 125 LEU A O 1
ATOM 947 N N . ARG A 1 126 ? 12.142 -19.117 -17.886 1.00 91.94 126 ARG A N 1
ATOM 948 C CA . ARG A 1 126 ? 12.730 -20.281 -17.217 1.00 91.94 126 ARG A CA 1
ATOM 949 C C . ARG A 1 126 ? 13.844 -20.941 -18.032 1.00 91.94 126 ARG A C 1
ATOM 951 O O . ARG A 1 126 ? 14.752 -21.504 -17.425 1.00 91.94 126 ARG A O 1
ATOM 958 N N . LYS A 1 127 ? 13.758 -20.927 -19.367 1.00 91.88 127 LYS A N 1
ATOM 959 C CA . LYS A 1 127 ? 14.686 -21.660 -20.249 1.00 91.88 127 LYS A CA 1
ATOM 960 C C . LYS A 1 127 ? 15.744 -20.762 -20.893 1.00 91.88 127 LYS A C 1
ATOM 962 O O . LYS A 1 127 ? 16.856 -21.231 -21.122 1.00 91.88 127 LYS A O 1
ATOM 967 N N . TYR A 1 128 ? 15.436 -19.489 -21.135 1.00 94.12 128 TYR A N 1
ATOM 968 C CA . TYR A 1 128 ? 16.321 -18.576 -21.860 1.00 94.12 128 TYR A CA 1
ATOM 969 C C . TYR A 1 128 ? 16.761 -17.393 -21.007 1.00 94.12 128 TYR A C 1
ATOM 971 O O . TYR A 1 128 ? 16.007 -16.875 -20.184 1.00 94.12 128 TYR A O 1
ATOM 979 N N . HIS A 1 129 ? 17.992 -16.934 -21.236 1.00 94.25 129 HIS A N 1
ATOM 980 C CA . HIS A 1 129 ? 18.473 -15.700 -20.631 1.00 94.25 129 HIS A CA 1
ATOM 981 C C . HIS A 1 129 ? 18.031 -14.502 -21.473 1.00 94.25 129 HIS A C 1
ATOM 983 O O . HIS A 1 129 ? 18.324 -14.438 -22.667 1.00 94.25 129 HIS A O 1
ATOM 989 N N . VAL A 1 130 ? 17.334 -13.556 -20.843 1.00 96.81 130 VAL A N 1
ATOM 990 C CA . VAL A 1 130 ? 16.840 -12.340 -21.493 1.00 96.81 130 VAL A CA 1
ATOM 991 C C . VAL A 1 130 ? 17.376 -11.123 -20.752 1.00 96.81 130 VAL A C 1
ATOM 993 O O . VAL A 1 130 ? 17.263 -11.067 -19.526 1.00 96.81 130 VAL A O 1
ATOM 996 N N . CYS A 1 131 ? 17.947 -10.153 -21.46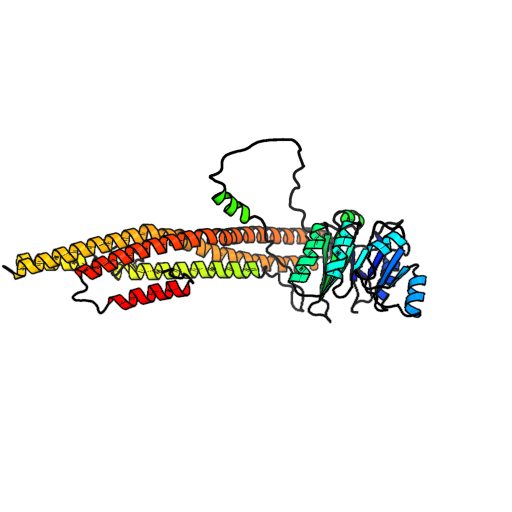6 1.00 97.69 131 CYS A N 1
ATOM 997 C CA . CYS A 1 131 ? 18.476 -8.944 -20.837 1.00 97.69 131 CYS A CA 1
ATOM 998 C C . CYS A 1 131 ? 17.407 -7.879 -20.604 1.00 97.69 131 CYS A C 1
ATOM 1000 O O . CYS A 1 131 ? 17.266 -7.420 -19.472 1.00 97.69 131 CYS A O 1
ATOM 1002 N N . GLN A 1 132 ? 16.647 -7.492 -21.629 1.00 97.88 132 GLN A N 1
ATOM 1003 C CA . GLN A 1 132 ? 15.576 -6.502 -21.510 1.00 97.88 132 GLN A CA 1
ATOM 1004 C C . GLN A 1 132 ? 14.238 -7.066 -21.986 1.00 97.88 132 GLN A C 1
ATOM 1006 O O . GLN A 1 132 ? 14.180 -7.747 -23.007 1.00 97.88 132 GLN A O 1
ATOM 1011 N N . ILE A 1 133 ? 13.166 -6.756 -21.259 1.00 97.12 133 ILE A N 1
ATOM 1012 C CA . ILE A 1 133 ? 11.788 -7.104 -21.624 1.00 97.12 133 ILE A CA 1
ATOM 1013 C C . ILE A 1 133 ? 10.997 -5.809 -21.755 1.00 97.12 133 ILE A C 1
ATOM 1015 O O . ILE A 1 133 ? 10.985 -5.004 -20.826 1.00 97.12 133 ILE A O 1
ATOM 1019 N N . LEU A 1 134 ? 10.342 -5.637 -22.896 1.00 95.62 134 LEU A N 1
ATOM 1020 C CA . LEU A 1 134 ? 9.399 -4.567 -23.195 1.00 95.62 134 LEU A CA 1
ATOM 1021 C C . LEU A 1 134 ? 8.048 -5.238 -23.368 1.00 95.62 134 LEU A C 1
ATOM 1023 O O . LEU A 1 134 ? 7.825 -5.907 -24.372 1.00 95.62 134 LEU A O 1
ATOM 1027 N N . ILE A 1 135 ? 7.187 -5.148 -22.369 1.00 92.69 135 ILE A N 1
ATOM 1028 C CA . ILE A 1 135 ? 5.953 -5.923 -22.348 1.00 92.69 135 ILE A CA 1
ATOM 1029 C C . ILE A 1 135 ? 4.748 -5.024 -22.185 1.00 92.69 135 ILE A C 1
ATOM 1031 O O . ILE A 1 135 ? 4.720 -4.188 -21.284 1.00 92.69 135 ILE A O 1
ATOM 1035 N N . GLU A 1 136 ? 3.752 -5.226 -23.034 1.00 91.44 136 GLU A N 1
ATOM 1036 C CA . GLU A 1 136 ? 2.415 -4.706 -22.807 1.00 91.44 136 GLU A CA 1
ATOM 1037 C C . GLU A 1 136 ? 1.597 -5.752 -22.063 1.00 91.44 136 GLU A C 1
ATOM 1039 O O . GLU A 1 136 ? 1.477 -6.898 -22.488 1.00 91.44 136 GLU A O 1
ATOM 1044 N N . VAL A 1 137 ? 1.094 -5.382 -20.890 1.00 90.00 137 VAL A N 1
ATOM 1045 C CA . VAL A 1 137 ? 0.234 -6.264 -20.104 1.00 90.00 137 VAL A CA 1
ATOM 1046 C C . VAL A 1 137 ? -1.197 -5.790 -20.258 1.00 90.00 137 VAL A C 1
ATOM 1048 O O . VAL A 1 137 ? -1.487 -4.628 -19.985 1.00 90.00 137 VAL A O 1
ATOM 1051 N N . HIS A 1 138 ? -2.061 -6.721 -20.650 1.00 87.31 138 HIS A N 1
ATOM 1052 C CA . HIS A 1 138 ? -3.495 -6.541 -20.830 1.00 87.31 138 HIS A CA 1
ATOM 1053 C C . HIS A 1 138 ? -4.245 -7.094 -19.614 1.00 87.31 138 HIS A C 1
ATOM 1055 O O . HIS A 1 138 ? -4.130 -8.283 -19.328 1.00 87.31 138 HIS A O 1
ATOM 1061 N N . GLY A 1 139 ? -5.053 -6.302 -18.905 1.00 85.12 139 GLY A N 1
ATOM 1062 C CA . GLY A 1 139 ? -5.979 -6.855 -17.910 1.00 85.12 139 GLY A CA 1
ATOM 1063 C C . GLY A 1 139 ? -6.231 -5.987 -16.684 1.00 85.12 139 GLY A C 1
ATOM 1064 O O . GLY A 1 139 ? -6.193 -4.762 -16.710 1.00 85.12 139 GLY A O 1
ATOM 1065 N N . THR A 1 140 ? -6.573 -6.632 -15.570 1.00 84.25 140 THR A N 1
ATOM 1066 C CA . THR A 1 140 ? -6.864 -5.921 -14.321 1.00 84.25 140 THR A CA 1
ATOM 1067 C C . THR A 1 140 ? -5.574 -5.546 -13.585 1.00 84.25 140 THR A C 1
ATOM 1069 O O . THR A 1 140 ? -4.544 -6.198 -13.757 1.00 84.25 140 THR A O 1
ATOM 1072 N N . PRO A 1 141 ? -5.598 -4.581 -12.648 1.00 83.94 141 PRO A N 1
ATOM 1073 C CA . PRO A 1 141 ? -4.429 -4.289 -11.813 1.00 83.94 141 PRO A CA 1
ATOM 1074 C C . PRO A 1 141 ? -3.832 -5.514 -11.090 1.00 83.94 141 PRO A C 1
ATOM 1076 O O . PRO A 1 141 ? -2.631 -5.547 -10.817 1.00 83.94 141 PRO A O 1
ATOM 1079 N N . ALA A 1 142 ? -4.645 -6.535 -10.786 1.00 79.88 142 ALA A N 1
ATOM 1080 C CA . ALA A 1 142 ? -4.171 -7.789 -10.201 1.00 79.88 142 ALA A CA 1
ATOM 1081 C C . ALA A 1 142 ? -3.358 -8.630 -11.202 1.00 79.88 142 ALA A C 1
ATOM 1083 O O . ALA A 1 142 ? -2.343 -9.218 -10.824 1.00 79.88 142 ALA A O 1
ATOM 1084 N N . ASP A 1 143 ? -3.762 -8.638 -12.471 1.00 84.75 143 ASP A N 1
ATOM 1085 C CA . ASP A 1 143 ? -3.061 -9.324 -13.557 1.00 84.75 143 ASP A CA 1
ATOM 1086 C C . ASP A 1 143 ? -1.693 -8.680 -13.821 1.00 84.75 143 ASP A C 1
ATOM 1088 O O . ASP A 1 143 ? -0.675 -9.371 -13.911 1.00 84.75 143 ASP A O 1
ATOM 1092 N N . HIS A 1 144 ? -1.637 -7.346 -13.803 1.00 89.25 144 HIS A N 1
ATOM 1093 C CA . HIS A 1 144 ? -0.386 -6.589 -13.904 1.00 89.25 144 HIS A CA 1
ATOM 1094 C C . HIS A 1 144 ? 0.558 -6.912 -12.746 1.00 89.25 144 HIS A C 1
ATOM 1096 O O . HIS A 1 144 ? 1.737 -7.203 -12.959 1.00 89.25 144 HIS A O 1
ATOM 1102 N N . LEU A 1 145 ? 0.041 -6.916 -11.512 1.00 85.31 145 LEU A N 1
ATOM 1103 C CA . LEU A 1 145 ? 0.831 -7.278 -10.337 1.00 85.31 145 LEU A CA 1
ATOM 1104 C C . LEU A 1 145 ? 1.393 -8.700 -10.458 1.00 85.31 145 LEU A C 1
ATOM 1106 O O . LEU A 1 145 ? 2.573 -8.908 -10.174 1.00 85.31 145 LEU A O 1
ATOM 1110 N N . ARG A 1 146 ? 0.584 -9.662 -10.912 1.00 87.25 146 ARG A N 1
ATOM 1111 C CA . ARG A 1 146 ? 1.016 -11.048 -11.128 1.00 87.25 146 ARG A CA 1
ATOM 1112 C C . ARG A 1 146 ? 2.157 -11.133 -12.146 1.00 87.25 146 ARG A C 1
ATOM 1114 O O . ARG A 1 146 ? 3.155 -11.800 -11.877 1.00 87.25 146 ARG A O 1
ATOM 1121 N N . MET A 1 147 ? 2.055 -10.433 -13.275 1.00 89.38 147 MET A N 1
ATOM 1122 C CA . MET A 1 147 ? 3.109 -10.419 -14.299 1.00 89.38 147 MET A CA 1
ATOM 1123 C C . MET A 1 147 ? 4.398 -9.761 -13.802 1.00 89.38 147 MET A C 1
ATOM 1125 O O . MET A 1 147 ? 5.491 -10.297 -13.998 1.00 89.38 147 MET A O 1
ATOM 1129 N N . LEU A 1 148 ? 4.287 -8.642 -13.082 1.00 90.56 148 LEU A N 1
ATOM 1130 C CA . LEU A 1 148 ? 5.434 -7.978 -12.459 1.00 90.56 148 LEU A CA 1
ATOM 1131 C C . LEU A 1 148 ? 6.106 -8.863 -11.399 1.00 90.56 148 LEU A C 1
ATOM 1133 O O . LEU A 1 148 ? 7.333 -8.873 -11.303 1.00 90.56 148 LEU A O 1
ATOM 1137 N N . GLN A 1 149 ? 5.336 -9.641 -10.633 1.00 88.44 149 GLN A N 1
ATOM 1138 C CA . GLN A 1 149 ? 5.871 -10.617 -9.679 1.00 88.44 149 GLN A CA 1
ATOM 1139 C C . GLN A 1 149 ? 6.625 -11.755 -10.375 1.00 88.44 149 GLN A C 1
ATOM 1141 O O . GLN A 1 149 ? 7.702 -12.129 -9.909 1.00 88.44 149 GLN A O 1
ATOM 1146 N N . ILE A 1 150 ? 6.111 -12.268 -11.501 1.00 88.38 150 ILE A N 1
ATOM 1147 C CA . ILE A 1 150 ? 6.818 -13.256 -12.330 1.00 88.38 150 ILE A CA 1
ATOM 1148 C C . ILE A 1 150 ? 8.151 -12.670 -12.798 1.00 88.38 150 ILE A C 1
ATOM 1150 O O . ILE A 1 150 ? 9.199 -13.252 -12.543 1.00 88.38 150 ILE A O 1
ATOM 1154 N N . MET A 1 151 ? 8.160 -11.485 -13.406 1.00 92.38 151 MET A N 1
ATOM 1155 C CA . MET A 1 151 ? 9.409 -10.879 -13.879 1.00 92.38 151 MET A CA 1
ATOM 1156 C C . MET A 1 151 ? 10.391 -10.596 -12.727 1.00 92.38 151 MET A C 1
ATOM 1158 O O . MET A 1 151 ? 11.586 -10.867 -12.848 1.00 92.38 151 MET A O 1
ATOM 1162 N N . ALA A 1 152 ? 9.903 -10.151 -11.566 1.00 89.62 152 ALA A N 1
ATOM 1163 C CA . ALA A 1 152 ? 10.733 -9.959 -10.378 1.00 89.62 152 ALA A CA 1
ATOM 1164 C C . ALA A 1 152 ? 11.353 -11.272 -9.860 1.00 89.62 152 ALA A C 1
ATOM 1166 O O . ALA A 1 152 ? 12.512 -11.266 -9.437 1.00 89.62 152 ALA A O 1
ATOM 1167 N N . LYS A 1 153 ? 10.620 -12.395 -9.926 1.00 91.94 153 LYS A N 1
ATOM 1168 C CA . LYS A 1 153 ? 11.121 -13.745 -9.601 1.00 91.94 153 LYS A CA 1
ATOM 1169 C C . LYS A 1 153 ? 12.301 -14.147 -10.494 1.00 91.94 153 LYS A C 1
ATOM 1171 O O . LYS A 1 153 ? 13.207 -14.817 -10.011 1.00 91.94 153 LYS A O 1
ATOM 1176 N N . TYR A 1 154 ? 12.331 -13.693 -11.747 1.00 93.88 154 TYR A N 1
ATOM 1177 C CA . TYR A 1 154 ? 13.445 -13.902 -12.685 1.00 93.88 154 TYR A CA 1
ATOM 1178 C C . TYR A 1 154 ? 14.479 -12.762 -12.672 1.00 93.88 154 TYR A C 1
ATOM 1180 O O . TYR A 1 154 ? 15.221 -12.569 -13.633 1.00 93.88 154 TYR A O 1
ATOM 1188 N N . GLU A 1 155 ? 14.552 -12.018 -11.565 1.00 93.38 155 GLU A N 1
ATOM 1189 C CA . GLU A 1 155 ? 15.538 -10.961 -11.318 1.00 93.38 155 GLU A CA 1
ATOM 1190 C C . GLU A 1 155 ? 15.466 -9.764 -12.278 1.00 93.38 155 GLU A C 1
ATOM 1192 O O . GLU A 1 155 ? 16.456 -9.053 -12.464 1.00 93.38 155 GLU A O 1
ATOM 1197 N N . PHE A 1 156 ? 14.299 -9.488 -12.857 1.00 95.69 156 PHE A N 1
ATOM 1198 C CA . PHE A 1 156 ? 14.087 -8.259 -13.614 1.00 95.69 156 PHE A CA 1
ATOM 1199 C C . PHE A 1 156 ? 13.778 -7.078 -12.691 1.00 95.69 156 PHE A C 1
ATOM 1201 O O . PHE A 1 156 ? 13.105 -7.203 -11.663 1.00 95.69 156 PHE A O 1
ATOM 1208 N N . ARG A 1 157 ? 14.283 -5.904 -13.070 1.00 93.06 157 ARG A N 1
ATOM 1209 C CA . ARG A 1 157 ? 14.003 -4.618 -12.434 1.00 93.06 157 ARG A CA 1
ATOM 1210 C C . ARG A 1 157 ? 13.326 -3.691 -13.422 1.00 93.06 157 ARG A C 1
ATOM 1212 O O . ARG A 1 157 ? 13.745 -3.593 -14.569 1.00 93.06 157 ARG A O 1
ATOM 1219 N N . LEU A 1 158 ? 12.309 -2.994 -12.942 1.00 93.50 158 LEU A N 1
ATOM 1220 C CA . LEU A 1 158 ? 11.530 -2.052 -13.729 1.00 93.50 158 LEU A CA 1
ATOM 1221 C C . LEU A 1 158 ? 12.298 -0.737 -13.895 1.00 93.50 158 LEU A C 1
ATOM 1223 O O . LEU A 1 158 ? 12.761 -0.189 -12.895 1.00 93.50 158 LEU A O 1
ATOM 1227 N N . TYR A 1 159 ? 12.434 -0.241 -15.124 1.00 92.12 159 TYR A N 1
ATOM 1228 C CA . TYR A 1 159 ? 13.067 1.058 -15.394 1.00 92.12 159 TYR A CA 1
ATOM 1229 C C . TYR A 1 159 ? 12.175 2.037 -16.164 1.00 92.12 159 TYR A C 1
ATOM 1231 O O . TYR A 1 159 ? 12.477 3.228 -16.181 1.00 92.12 159 TYR A O 1
ATOM 1239 N N . ASN A 1 160 ? 11.088 1.570 -16.785 1.00 90.94 160 ASN A N 1
ATOM 1240 C CA . ASN A 1 160 ? 10.094 2.432 -17.421 1.00 90.94 160 ASN A CA 1
ATOM 1241 C C . ASN A 1 160 ? 8.684 1.831 -17.318 1.00 90.94 160 ASN A C 1
ATOM 1243 O O . ASN A 1 160 ? 8.525 0.610 -17.358 1.00 90.94 160 ASN A O 1
ATOM 1247 N N . ILE A 1 161 ? 7.681 2.700 -17.185 1.00 90.25 161 ILE A N 1
ATOM 1248 C CA . ILE A 1 161 ? 6.252 2.370 -17.206 1.00 90.25 161 ILE A CA 1
ATOM 1249 C C . ILE A 1 161 ? 5.573 3.393 -18.112 1.00 90.25 161 ILE A C 1
ATOM 1251 O O . ILE A 1 161 ? 5.720 4.591 -17.859 1.00 90.25 161 ILE A O 1
ATOM 1255 N N . ASP A 1 162 ? 4.788 2.939 -19.085 1.00 84.25 162 ASP A N 1
ATOM 1256 C CA . ASP A 1 162 ? 3.940 3.817 -19.890 1.00 84.25 162 ASP A CA 1
ATOM 1257 C C . ASP A 1 162 ? 2.482 3.342 -19.900 1.00 84.25 162 ASP A C 1
ATOM 1259 O O . ASP A 1 162 ? 2.202 2.144 -19.926 1.00 84.25 162 ASP A O 1
ATOM 1263 N N . LYS A 1 163 ? 1.535 4.281 -19.808 1.00 81.25 163 LYS A N 1
ATOM 1264 C CA . LYS A 1 163 ? 0.104 3.953 -19.923 1.00 81.25 163 LYS A CA 1
ATOM 1265 C C . LYS A 1 163 ? -0.233 3.807 -21.394 1.00 81.25 163 LYS A C 1
ATOM 1267 O O . LYS A 1 163 ? 0.038 4.739 -22.147 1.00 81.25 163 LYS A O 1
ATOM 1272 N N . ASN A 1 164 ? -0.956 2.753 -21.765 1.00 75.19 164 ASN A N 1
ATOM 1273 C CA . ASN A 1 164 ? -1.619 2.779 -23.059 1.00 75.19 164 ASN A CA 1
ATOM 1274 C C . ASN A 1 164 ? -2.804 3.768 -22.983 1.00 75.19 164 ASN A C 1
ATOM 1276 O O . ASN A 1 164 ? -3.661 3.681 -22.101 1.00 75.19 164 ASN A O 1
ATOM 1280 N N . VAL A 1 165 ? -2.821 4.768 -23.868 1.00 71.12 165 VAL A N 1
ATOM 1281 C CA . VAL A 1 165 ? -3.875 5.800 -23.912 1.00 71.12 165 VAL A CA 1
ATOM 1282 C C . VAL A 1 165 ? -5.171 5.250 -24.519 1.00 71.12 165 VAL A C 1
ATOM 1284 O O . VAL A 1 165 ? -6.257 5.715 -24.176 1.00 71.12 165 VAL A O 1
ATOM 1287 N N . ILE A 1 166 ? -5.058 4.258 -25.402 1.00 73.75 166 ILE A N 1
ATOM 1288 C CA . ILE A 1 166 ? -6.161 3.646 -26.148 1.00 73.75 166 ILE A CA 1
ATOM 1289 C C . ILE A 1 166 ? -6.787 2.504 -25.346 1.00 73.75 166 ILE A C 1
ATOM 1291 O O . ILE A 1 166 ? -8.009 2.352 -25.354 1.00 73.75 166 ILE A O 1
ATOM 1295 N N . CYS A 1 167 ? -5.979 1.751 -24.597 1.00 76.12 167 CYS A N 1
ATOM 1296 C CA . CYS A 1 167 ? -6.448 0.697 -23.708 1.00 76.12 167 CYS A CA 1
ATOM 1297 C C . CYS A 1 167 ? -6.269 1.081 -22.223 1.00 76.12 167 CYS A C 1
ATOM 1299 O O . CYS A 1 167 ? -5.192 0.900 -21.654 1.00 76.12 167 CYS A O 1
ATOM 1301 N N . PRO A 1 168 ? -7.337 1.525 -21.526 1.00 77.88 168 PRO A N 1
ATOM 1302 C CA . PRO A 1 168 ? -7.275 1.885 -20.103 1.00 77.88 168 PRO A CA 1
ATOM 1303 C C . PRO A 1 168 ? -6.893 0.731 -19.164 1.00 77.88 168 PRO A C 1
ATOM 1305 O O . PRO A 1 168 ? -6.517 0.967 -18.016 1.00 77.88 168 PRO A O 1
ATOM 1308 N N . ALA A 1 169 ? -7.044 -0.507 -19.637 1.00 81.44 169 ALA A N 1
ATOM 1309 C CA . ALA A 1 169 ? -6.682 -1.734 -18.935 1.00 81.44 169 ALA A CA 1
ATOM 1310 C C . ALA A 1 169 ? -5.306 -2.278 -19.366 1.00 81.44 169 ALA A C 1
ATOM 1312 O O . ALA A 1 169 ? -4.956 -3.389 -18.984 1.00 81.44 169 ALA A O 1
ATOM 1313 N N . CYS A 1 170 ? -4.544 -1.529 -20.166 1.00 84.69 170 CYS A N 1
ATOM 1314 C CA . CYS A 1 170 ? -3.243 -1.946 -20.665 1.00 84.69 170 CYS A CA 1
ATOM 1315 C C . CYS A 1 170 ? -2.144 -1.005 -20.180 1.00 84.69 170 CYS A C 1
ATOM 1317 O O . CYS A 1 170 ? -2.343 0.194 -19.955 1.00 84.69 170 CYS A O 1
ATOM 1319 N N . CYS A 1 171 ? -0.962 -1.566 -19.963 1.00 88.69 171 CYS A N 1
ATOM 1320 C CA . CYS A 1 171 ? 0.193 -0.809 -19.512 1.00 88.69 171 CYS A CA 1
ATOM 1321 C C . CYS A 1 171 ? 1.457 -1.446 -20.061 1.00 88.69 171 CYS A C 1
ATOM 1323 O O . CYS A 1 171 ? 1.643 -2.662 -19.976 1.00 88.69 171 CYS A O 1
ATOM 1325 N N . GLU A 1 172 ? 2.345 -0.600 -20.555 1.00 90.19 172 GLU A N 1
ATOM 1326 C CA . GLU A 1 172 ? 3.652 -1.000 -21.029 1.00 90.19 172 GLU A CA 1
ATOM 1327 C C . GLU A 1 172 ? 4.673 -0.922 -19.897 1.00 90.19 172 GLU A C 1
ATOM 1329 O O . GLU A 1 172 ? 4.725 0.042 -19.126 1.00 90.19 172 GLU A O 1
ATOM 1334 N N . TYR A 1 173 ? 5.521 -1.939 -19.814 1.00 93.69 173 TYR A N 1
ATOM 1335 C CA . TYR A 1 173 ? 6.602 -2.032 -18.849 1.00 93.69 173 TYR A CA 1
ATOM 1336 C C . TYR A 1 173 ? 7.907 -2.332 -19.567 1.00 93.69 173 TYR A C 1
ATOM 1338 O O . TYR A 1 173 ? 7.986 -3.270 -20.360 1.00 93.69 173 TYR A O 1
ATOM 1346 N N . SER A 1 174 ? 8.957 -1.598 -19.211 1.00 95.81 174 SER A N 1
ATOM 1347 C CA . SER A 1 174 ? 10.314 -1.905 -19.652 1.00 95.81 174 SER A CA 1
ATOM 1348 C C . SER A 1 174 ? 11.160 -2.318 -18.458 1.00 95.81 174 SER A C 1
ATOM 1350 O O . SER A 1 174 ? 11.300 -1.581 -17.472 1.00 95.81 174 SER A O 1
ATOM 1352 N N . LEU A 1 175 ? 11.712 -3.524 -18.532 1.00 96.81 175 LEU A N 1
ATOM 1353 C CA . LEU A 1 175 ? 12.451 -4.150 -17.450 1.00 96.81 175 LEU A CA 1
ATOM 1354 C C . LEU A 1 175 ? 13.810 -4.641 -17.923 1.00 96.81 175 LEU A C 1
ATOM 1356 O O . LEU A 1 175 ? 13.990 -5.004 -19.083 1.00 96.81 175 LEU A O 1
ATOM 1360 N N . ILE A 1 176 ? 14.763 -4.696 -16.998 1.00 97.25 176 ILE A N 1
ATOM 1361 C CA . ILE A 1 176 ? 16.111 -5.200 -17.241 1.00 97.25 176 ILE A CA 1
ATOM 1362 C C . ILE A 1 176 ? 16.501 -6.249 -16.209 1.00 97.25 176 ILE A C 1
ATOM 1364 O O . ILE A 1 176 ? 16.277 -6.078 -15.010 1.00 97.25 176 ILE A O 1
ATOM 1368 N N . ASN A 1 177 ? 17.100 -7.340 -16.670 1.00 96.88 177 ASN A N 1
ATOM 1369 C CA . ASN A 1 177 ? 17.643 -8.372 -15.807 1.00 96.88 177 ASN A CA 1
ATOM 1370 C C . ASN A 1 177 ? 18.850 -7.830 -15.034 1.00 96.88 177 ASN A C 1
ATOM 1372 O O . ASN A 1 177 ? 19.740 -7.208 -15.622 1.00 96.88 177 ASN A O 1
ATOM 1376 N N . LYS A 1 178 ? 18.926 -8.109 -13.728 1.00 93.94 178 LYS A N 1
ATOM 1377 C CA . LYS A 1 178 ? 20.048 -7.683 -12.874 1.00 93.94 178 LYS A CA 1
ATOM 1378 C C . LYS A 1 178 ? 21.417 -8.012 -13.470 1.00 93.94 178 LYS A C 1
ATOM 1380 O O . LYS A 1 178 ? 22.326 -7.190 -13.387 1.00 93.94 178 LYS A O 1
ATOM 1385 N N . LYS A 1 179 ? 21.554 -9.175 -14.115 1.00 94.62 179 LYS A N 1
ATOM 1386 C CA . LYS A 1 179 ? 22.819 -9.634 -14.711 1.00 94.62 179 LYS A CA 1
ATOM 1387 C C . LYS A 1 179 ? 23.271 -8.787 -15.903 1.00 94.62 179 LYS A C 1
ATOM 1389 O O . LYS A 1 179 ? 24.466 -8.718 -16.165 1.00 94.62 179 LYS A O 1
ATOM 1394 N N . CYS A 1 180 ? 22.350 -8.098 -16.575 1.00 96.56 180 CYS A N 1
ATOM 1395 C CA . CYS A 1 180 ? 22.657 -7.252 -17.728 1.00 96.56 180 CYS A CA 1
ATOM 1396 C C . CYS A 1 180 ? 22.786 -5.764 -17.370 1.00 96.56 180 CYS A C 1
ATOM 1398 O O . CYS A 1 180 ? 23.181 -4.963 -18.212 1.00 96.56 180 CYS A O 1
ATOM 1400 N N . MET A 1 181 ? 22.505 -5.360 -16.126 1.00 93.12 181 MET A N 1
ATOM 1401 C CA . MET A 1 181 ? 22.548 -3.946 -15.729 1.00 93.12 181 MET A CA 1
ATOM 1402 C C . MET A 1 181 ? 23.911 -3.296 -15.985 1.00 93.12 181 MET A C 1
ATOM 1404 O O . MET A 1 181 ? 23.963 -2.180 -16.494 1.00 93.12 181 MET A O 1
ATOM 1408 N N . GLY A 1 182 ? 25.006 -4.011 -15.704 1.00 89.94 182 GLY A N 1
ATOM 1409 C CA . GLY A 1 182 ? 26.360 -3.525 -15.982 1.00 89.94 182 GLY A CA 1
ATOM 1410 C C . GLY A 1 182 ? 26.614 -3.291 -17.473 1.00 89.94 182 GLY A C 1
ATOM 1411 O O . GLY A 1 182 ? 27.178 -2.264 -17.835 1.00 89.94 182 GLY A O 1
ATOM 1412 N N . GLN A 1 183 ? 26.136 -4.196 -18.336 1.00 94.31 183 GLN A N 1
ATOM 1413 C CA . GLN A 1 183 ? 26.255 -4.067 -19.791 1.00 94.31 183 GLN A CA 1
ATOM 1414 C C . GLN A 1 183 ? 25.527 -2.817 -20.299 1.00 94.31 183 GLN A C 1
ATOM 1416 O O . GLN A 1 183 ? 26.095 -2.037 -21.056 1.00 94.31 183 GLN A O 1
ATOM 1421 N N . PHE A 1 184 ? 24.292 -2.591 -19.846 1.00 95.62 184 PHE A N 1
ATOM 1422 C CA . PHE A 1 184 ? 23.465 -1.478 -20.321 1.00 95.62 184 PHE A CA 1
ATOM 1423 C C . PHE A 1 184 ? 23.685 -0.161 -19.555 1.00 95.62 184 PHE A C 1
ATOM 1425 O O . PHE A 1 184 ? 23.062 0.847 -19.886 1.00 95.62 184 PHE A O 1
ATOM 1432 N N . GLY A 1 185 ? 24.587 -0.125 -18.568 1.00 87.50 185 GLY A N 1
ATOM 1433 C CA . GLY A 1 185 ? 24.859 1.073 -17.762 1.00 87.50 185 GLY A CA 1
ATOM 1434 C C . GLY A 1 185 ? 23.701 1.460 -16.836 1.00 87.50 185 GLY A C 1
ATOM 1435 O O . GLY A 1 185 ? 23.507 2.636 -16.527 1.00 87.50 185 GLY A O 1
ATOM 1436 N N . VAL A 1 186 ? 22.904 0.476 -16.420 1.00 90.38 186 VAL A N 1
ATOM 1437 C CA . VAL A 1 186 ? 21.753 0.669 -15.539 1.00 90.38 186 VAL A CA 1
ATOM 1438 C C . VAL A 1 186 ? 22.185 0.599 -14.082 1.00 90.38 186 VAL A C 1
ATOM 1440 O O . VAL A 1 186 ? 22.909 -0.306 -13.670 1.00 90.38 186 VAL A O 1
ATOM 1443 N N . VAL A 1 187 ? 21.667 1.522 -13.275 1.00 81.12 187 VAL A N 1
ATOM 1444 C CA . VAL A 1 187 ? 21.927 1.588 -11.835 1.00 81.12 187 VAL A CA 1
ATOM 1445 C C . VAL A 1 187 ? 20.698 1.106 -11.059 1.00 81.12 187 VAL A C 1
ATOM 1447 O O . VAL A 1 187 ? 19.586 1.547 -11.345 1.00 81.12 187 VAL A O 1
ATOM 1450 N N . PRO A 1 188 ? 20.836 0.217 -10.063 1.00 82.88 188 PRO A N 1
ATOM 1451 C CA . PRO A 1 188 ? 19.716 -0.157 -9.205 1.00 82.88 188 PRO A CA 1
ATOM 1452 C C . PRO A 1 188 ? 19.297 1.050 -8.360 1.00 82.88 188 PRO A C 1
ATOM 1454 O O . PRO A 1 188 ? 20.115 1.632 -7.654 1.00 82.88 188 PRO A O 1
ATOM 1457 N N . LEU A 1 189 ? 18.013 1.417 -8.397 1.00 66.94 189 LEU A N 1
ATOM 1458 C CA . LEU A 1 189 ? 17.487 2.508 -7.562 1.00 66.94 189 LEU A CA 1
ATOM 1459 C C . LEU A 1 189 ? 17.212 2.066 -6.118 1.00 66.94 189 LEU A C 1
ATOM 1461 O O . LEU A 1 189 ? 17.054 2.897 -5.229 1.00 66.94 189 LEU A O 1
ATOM 1465 N N . ALA A 1 190 ? 17.222 0.755 -5.878 1.00 56.09 190 ALA A N 1
ATOM 1466 C CA . ALA A 1 190 ? 17.152 0.156 -4.556 1.00 56.09 190 ALA A CA 1
ATOM 1467 C C . ALA A 1 190 ? 18.066 -1.077 -4.492 1.00 56.09 190 ALA A C 1
ATOM 1469 O O . ALA A 1 190 ? 17.649 -2.177 -4.860 1.00 56.09 190 ALA A O 1
ATOM 1470 N N . ASP A 1 191 ? 19.300 -0.878 -4.029 1.00 45.41 191 ASP A N 1
ATOM 1471 C CA . ASP A 1 191 ? 20.125 -1.909 -3.393 1.00 45.41 191 ASP A CA 1
ATOM 1472 C C . ASP A 1 191 ? 20.525 -1.416 -1.995 1.00 45.41 191 ASP A C 1
ATOM 1474 O O . ASP A 1 191 ? 21.614 -0.900 -1.769 1.00 45.41 191 ASP A O 1
ATOM 1478 N N . THR A 1 192 ? 19.608 -1.552 -1.037 1.00 32.66 192 THR A N 1
ATOM 1479 C CA . THR A 1 192 ? 19.915 -1.530 0.401 1.00 32.66 192 THR A CA 1
ATOM 1480 C C . THR A 1 192 ? 19.276 -2.744 1.063 1.00 32.66 192 THR A C 1
ATOM 1482 O O . THR A 1 192 ? 18.331 -2.622 1.834 1.00 32.66 192 THR A O 1
ATOM 1485 N N . ILE A 1 193 ? 19.788 -3.928 0.734 1.00 30.03 193 ILE A N 1
ATOM 1486 C CA . ILE A 1 193 ? 19.863 -5.050 1.674 1.00 30.03 193 ILE A CA 1
ATOM 1487 C C . ILE A 1 193 ? 21.280 -5.609 1.507 1.00 30.03 193 ILE A C 1
ATOM 1489 O O . ILE A 1 193 ? 21.606 -6.076 0.414 1.00 30.03 193 ILE A O 1
ATOM 1493 N N . PRO A 1 194 ? 22.156 -5.542 2.524 1.00 27.80 194 PRO A N 1
ATOM 1494 C CA . PRO A 1 194 ? 23.401 -6.291 2.503 1.00 27.80 194 PRO A CA 1
ATOM 1495 C C . PRO A 1 194 ? 23.061 -7.776 2.357 1.00 27.80 194 PRO A C 1
ATOM 1497 O O . PRO A 1 194 ? 22.417 -8.363 3.225 1.00 27.80 194 PRO A O 1
ATOM 1500 N N . VAL A 1 195 ? 23.475 -8.385 1.248 1.00 34.16 195 VAL A N 1
ATOM 1501 C CA . VAL A 1 195 ? 23.447 -9.839 1.091 1.00 34.16 195 VAL A CA 1
ATOM 1502 C C . VAL A 1 195 ? 24.562 -10.383 1.980 1.00 34.16 195 VAL A C 1
ATOM 1504 O O . VAL A 1 195 ? 25.744 -10.275 1.651 1.00 34.16 195 VAL A O 1
ATOM 1507 N N . GLY A 1 196 ? 24.194 -10.908 3.149 1.00 27.25 196 GLY A N 1
ATOM 1508 C CA . GLY A 1 196 ? 25.101 -11.707 3.966 1.00 27.25 196 GLY A CA 1
ATOM 1509 C C . GLY A 1 196 ? 25.582 -12.914 3.160 1.00 27.25 196 GLY A C 1
ATOM 1510 O O . GLY A 1 196 ? 24.789 -13.577 2.492 1.00 27.25 196 GLY A O 1
ATOM 1511 N N . LYS A 1 197 ? 26.894 -13.163 3.183 1.00 25.48 197 LYS A N 1
ATOM 1512 C CA . LYS A 1 197 ? 27.538 -14.312 2.532 1.00 25.48 197 LYS A CA 1
ATOM 1513 C C . LYS A 1 197 ? 26.869 -15.636 2.947 1.00 25.48 197 LYS A C 1
ATOM 1515 O O . LYS A 1 197 ? 26.490 -15.765 4.112 1.00 25.48 197 LYS A O 1
ATOM 1520 N N . PRO A 1 198 ? 26.800 -16.643 2.060 1.00 29.25 198 PRO A N 1
ATOM 1521 C CA . PRO A 1 198 ? 26.395 -17.981 2.453 1.00 29.25 198 PRO A CA 1
ATOM 1522 C C . PRO A 1 198 ? 27.567 -18.663 3.165 1.00 29.25 198 PRO A C 1
ATOM 1524 O O . PRO A 1 198 ? 28.642 -18.793 2.584 1.00 29.25 198 PRO A O 1
ATOM 1527 N N . ASN A 1 199 ? 27.356 -19.118 4.399 1.00 27.69 199 ASN A N 1
ATOM 1528 C CA . ASN A 1 199 ? 28.188 -20.162 4.986 1.00 27.69 199 ASN A CA 1
ATOM 1529 C C . ASN A 1 199 ? 27.354 -21.431 5.148 1.00 27.69 199 ASN A C 1
ATOM 1531 O O . ASN A 1 199 ? 26.245 -21.432 5.676 1.00 27.69 199 ASN A O 1
ATOM 1535 N N . SER A 1 200 ? 27.935 -22.490 4.613 1.00 27.89 200 SER A N 1
ATOM 1536 C CA . SER A 1 200 ? 27.534 -23.883 4.627 1.00 27.89 200 SER A CA 1
ATOM 1537 C C . SER A 1 200 ? 27.727 -24.552 5.999 1.00 27.89 200 SER A C 1
ATOM 1539 O O . SER A 1 200 ? 28.590 -24.118 6.758 1.00 27.89 200 SER A O 1
ATOM 1541 N N . ILE A 1 201 ? 27.043 -25.700 6.170 1.00 26.69 201 ILE A N 1
ATOM 1542 C CA . ILE A 1 201 ? 27.376 -26.902 6.984 1.00 26.69 201 ILE A CA 1
ATOM 1543 C C . ILE A 1 201 ? 26.443 -27.212 8.191 1.00 26.69 201 ILE A C 1
ATOM 1545 O O . ILE A 1 201 ? 26.532 -26.580 9.234 1.00 26.69 201 ILE A O 1
ATOM 1549 N N . GLN A 1 202 ? 25.606 -28.250 7.964 1.00 25.97 202 GLN A N 1
ATOM 1550 C CA . GLN A 1 202 ? 25.226 -29.446 8.774 1.00 25.97 202 GLN A CA 1
ATOM 1551 C C . GLN A 1 202 ? 24.507 -29.310 10.141 1.00 25.97 202 GLN A C 1
ATOM 1553 O O . GLN A 1 202 ? 25.006 -28.655 11.043 1.00 25.97 202 GLN A O 1
ATOM 1558 N N . ASN A 1 203 ? 23.283 -29.878 10.231 1.00 27.52 203 ASN A N 1
ATOM 1559 C CA . ASN A 1 203 ? 22.834 -31.096 10.980 1.00 27.52 203 ASN A CA 1
ATOM 1560 C C . ASN A 1 203 ? 22.642 -30.863 12.496 1.00 27.52 203 ASN A C 1
ATOM 1562 O O . ASN A 1 203 ? 23.403 -30.121 13.091 1.00 27.52 203 ASN A O 1
ATOM 1566 N N . GLU A 1 204 ? 21.707 -31.441 13.254 1.00 25.17 204 GLU A N 1
ATOM 1567 C CA . GLU A 1 204 ? 20.568 -32.363 13.111 1.00 25.17 204 GLU A CA 1
ATOM 1568 C C . GLU A 1 204 ? 19.737 -32.210 14.420 1.00 25.17 204 GLU A C 1
ATOM 1570 O O . GLU A 1 204 ? 20.248 -31.731 15.430 1.00 25.17 204 GLU A O 1
ATOM 1575 N N . ASP A 1 205 ? 18.475 -32.643 14.390 1.00 25.39 205 ASP A N 1
ATOM 1576 C CA . ASP A 1 205 ? 17.656 -33.133 15.516 1.00 25.39 205 ASP A CA 1
ATOM 1577 C C . ASP A 1 205 ? 17.163 -32.239 16.689 1.00 25.39 205 ASP A C 1
ATOM 1579 O O . ASP A 1 205 ? 17.765 -32.085 17.744 1.00 25.39 205 ASP A O 1
ATOM 1583 N N . GLN A 1 206 ? 15.893 -31.835 16.523 1.00 27.92 206 GLN A N 1
ATOM 1584 C CA . GLN A 1 206 ? 14.719 -32.246 17.322 1.00 27.92 206 GLN A CA 1
ATOM 1585 C C . GLN A 1 206 ? 14.501 -31.829 18.801 1.00 27.92 206 GLN A C 1
ATOM 1587 O O . GLN A 1 206 ? 15.251 -32.150 19.714 1.00 27.92 206 GLN A O 1
ATOM 1592 N N . LYS A 1 207 ? 13.242 -31.378 19.000 1.00 27.34 207 LYS A N 1
ATOM 1593 C CA . LYS A 1 207 ? 12.341 -31.457 20.178 1.00 27.34 207 LYS A CA 1
ATOM 1594 C C . LYS A 1 207 ? 12.411 -30.343 21.236 1.00 27.34 207 LYS A C 1
ATOM 1596 O O . LYS A 1 207 ? 13.123 -30.457 22.225 1.00 27.34 207 LYS A O 1
ATOM 1601 N N . LYS A 1 208 ? 11.430 -29.428 21.192 1.00 28.08 208 LYS A N 1
ATOM 1602 C CA . LYS A 1 208 ? 10.219 -29.548 22.039 1.00 28.08 208 LYS A CA 1
ATOM 1603 C C . LYS A 1 208 ? 9.180 -28.462 21.740 1.00 28.08 208 LYS A C 1
ATOM 1605 O O . LYS A 1 208 ? 9.344 -27.280 22.016 1.00 28.08 208 LYS A O 1
ATOM 1610 N N . GLU A 1 209 ? 8.077 -28.957 21.212 1.00 36.59 209 GLU A N 1
ATOM 1611 C CA . GLU A 1 209 ? 6.783 -28.339 20.985 1.00 36.59 209 GLU A CA 1
ATOM 1612 C C . GLU A 1 209 ? 6.139 -27.903 22.315 1.00 36.59 209 GLU A C 1
ATOM 1614 O O . GLU A 1 209 ? 5.781 -28.742 23.138 1.00 36.59 209 GLU A O 1
ATOM 1619 N N . THR A 1 210 ? 6.066 -26.588 22.559 1.00 32.53 210 THR A N 1
ATOM 1620 C CA . THR A 1 210 ? 4.983 -25.861 23.287 1.00 32.53 210 THR A CA 1
ATOM 1621 C C . THR A 1 210 ? 5.223 -24.337 23.370 1.00 32.53 210 THR A C 1
ATOM 1623 O O . THR A 1 210 ? 4.657 -23.650 24.214 1.00 32.53 210 THR A O 1
ATOM 1626 N N . ALA A 1 211 ? 6.009 -23.777 22.442 1.00 33.31 211 ALA A N 1
ATOM 1627 C CA . ALA A 1 211 ? 6.093 -22.333 22.168 1.00 33.31 211 ALA A CA 1
ATOM 1628 C C . ALA A 1 211 ? 5.692 -21.973 20.713 1.00 33.31 211 ALA A C 1
ATOM 1630 O O . ALA A 1 211 ? 5.490 -20.807 20.372 1.00 33.31 211 ALA A O 1
ATOM 1631 N N . GLU A 1 212 ? 5.498 -22.982 19.856 1.00 34.16 212 GLU A N 1
ATOM 1632 C CA . GLU A 1 212 ? 5.367 -22.829 18.400 1.00 34.16 212 GLU A CA 1
ATOM 1633 C C . GLU A 1 212 ? 4.039 -22.236 17.911 1.00 34.16 212 GLU A C 1
ATOM 1635 O O . GLU A 1 212 ? 3.968 -21.770 16.775 1.00 34.16 212 GLU A O 1
ATOM 1640 N N . THR A 1 213 ? 2.990 -22.180 18.732 1.00 35.28 213 THR A N 1
ATOM 1641 C CA . THR A 1 213 ? 1.714 -21.572 18.307 1.00 35.28 213 THR A CA 1
ATOM 1642 C C . THR A 1 213 ? 1.703 -20.049 18.484 1.00 35.28 213 THR A C 1
ATOM 1644 O O . THR A 1 213 ? 1.003 -19.357 17.750 1.00 35.28 213 THR A O 1
ATOM 1647 N N . ALA A 1 214 ? 2.517 -19.509 19.399 1.00 34.06 214 ALA A N 1
ATOM 1648 C CA . ALA A 1 214 ? 2.706 -18.064 19.560 1.00 34.06 214 ALA A CA 1
ATOM 1649 C C . ALA A 1 214 ? 3.772 -17.526 18.587 1.00 34.06 214 ALA A C 1
ATOM 1651 O O . ALA A 1 214 ? 3.621 -16.440 18.028 1.00 34.06 214 ALA A O 1
ATOM 1652 N N . GLU A 1 215 ? 4.800 -18.327 18.292 1.00 34.16 215 GLU A N 1
ATOM 1653 C CA . GLU A 1 215 ? 5.853 -17.957 17.344 1.00 34.16 215 GLU A CA 1
ATOM 1654 C C . GLU A 1 215 ? 5.412 -18.086 15.873 1.00 34.16 215 GLU A C 1
ATOM 1656 O O . GLU A 1 215 ? 5.852 -17.299 15.040 1.00 34.16 215 GLU A O 1
ATOM 1661 N N . LYS A 1 216 ? 4.473 -18.986 15.530 1.00 35.75 216 LYS A N 1
ATOM 1662 C CA . LYS A 1 216 ? 3.864 -19.021 14.182 1.00 35.75 216 LYS A CA 1
ATOM 1663 C C . LYS A 1 216 ? 2.958 -17.820 13.895 1.00 35.75 216 LYS A C 1
ATOM 1665 O O . LYS A 1 216 ? 2.851 -17.435 12.737 1.00 35.75 216 LYS A O 1
ATOM 1670 N N . ALA A 1 217 ? 2.375 -17.179 14.912 1.00 33.81 217 ALA A N 1
ATOM 1671 C CA . ALA A 1 217 ? 1.662 -15.909 14.742 1.00 33.81 217 ALA A CA 1
ATOM 1672 C C . ALA A 1 217 ? 2.634 -14.722 14.576 1.00 33.81 217 ALA A C 1
ATOM 1674 O O . ALA A 1 217 ? 2.377 -13.838 13.765 1.00 33.81 217 ALA A O 1
ATOM 1675 N N . ALA A 1 218 ? 3.789 -14.753 15.251 1.00 32.62 218 ALA A N 1
ATOM 1676 C CA . ALA A 1 218 ? 4.858 -13.764 15.077 1.00 32.62 218 ALA A CA 1
ATOM 1677 C C . ALA A 1 218 ? 5.627 -13.927 13.745 1.00 32.62 218 ALA A C 1
ATOM 1679 O O . ALA A 1 218 ? 6.032 -12.941 13.136 1.00 32.62 218 ALA A O 1
ATOM 1680 N N . LYS A 1 219 ? 5.776 -15.159 13.235 1.00 31.05 219 LYS A N 1
ATOM 1681 C CA . LYS A 1 219 ? 6.422 -15.459 11.941 1.00 31.05 219 LYS A CA 1
ATOM 1682 C C . LYS A 1 219 ? 5.474 -15.420 10.735 1.00 31.05 219 LYS A C 1
ATOM 1684 O O . LYS A 1 219 ? 5.951 -15.353 9.606 1.00 31.05 219 LYS A O 1
ATOM 1689 N N . ALA A 1 220 ? 4.154 -15.377 10.938 1.00 31.19 220 ALA A N 1
ATOM 1690 C CA . ALA A 1 220 ? 3.177 -15.144 9.866 1.00 31.19 220 ALA A CA 1
ATOM 1691 C C . ALA A 1 220 ? 2.994 -13.653 9.499 1.00 31.19 220 ALA A C 1
ATOM 1693 O O . ALA A 1 220 ? 2.278 -13.347 8.548 1.00 31.19 220 ALA A O 1
ATOM 1694 N N . GLY A 1 221 ? 3.657 -12.729 10.207 1.00 31.47 221 GLY A N 1
ATOM 1695 C CA . GLY A 1 221 ? 3.620 -11.285 9.930 1.00 31.47 221 GLY A CA 1
ATOM 1696 C C . GLY A 1 221 ? 4.751 -10.749 9.042 1.00 31.47 221 GLY A C 1
ATOM 1697 O O . GLY A 1 221 ? 4.739 -9.577 8.691 1.00 31.47 221 GLY A O 1
ATOM 1698 N N . MET A 1 222 ? 5.734 -11.570 8.649 1.00 29.00 222 MET A N 1
ATOM 1699 C CA . MET A 1 222 ? 7.007 -11.062 8.102 1.00 29.00 222 MET A CA 1
ATOM 1700 C C . MET A 1 222 ? 7.104 -11.018 6.563 1.00 29.00 222 MET A C 1
ATOM 1702 O O . MET A 1 222 ? 8.176 -10.784 6.014 1.00 29.00 222 MET A O 1
ATOM 1706 N N . MET A 1 223 ? 6.007 -11.214 5.830 1.00 29.66 223 MET A N 1
ATOM 1707 C CA . MET A 1 223 ? 6.011 -11.141 4.362 1.00 29.66 223 MET A CA 1
ATOM 1708 C C . MET A 1 223 ? 4.769 -10.423 3.839 1.00 29.66 223 MET A C 1
ATOM 1710 O O . MET A 1 223 ? 3.782 -11.077 3.506 1.00 29.66 223 MET A O 1
ATOM 1714 N N . ASN A 1 224 ? 4.822 -9.083 3.787 1.00 29.86 224 ASN A N 1
ATOM 1715 C CA . ASN A 1 224 ? 4.200 -8.210 2.771 1.00 29.86 224 ASN A CA 1
ATOM 1716 C C . ASN A 1 224 ? 4.034 -6.762 3.278 1.00 29.86 224 ASN A C 1
ATOM 1718 O O . ASN A 1 224 ? 3.073 -6.501 3.994 1.00 29.86 224 ASN A O 1
ATOM 1722 N N . ARG A 1 225 ? 4.851 -5.818 2.781 1.00 37.06 225 ARG A N 1
ATOM 1723 C CA . ARG A 1 225 ? 4.439 -4.719 1.866 1.00 37.06 225 ARG A CA 1
ATOM 1724 C C . ARG A 1 225 ? 5.333 -3.483 1.970 1.00 37.06 225 ARG A C 1
ATOM 1726 O O . ARG A 1 225 ? 5.578 -2.948 3.040 1.00 37.06 225 ARG A O 1
ATOM 1733 N N . LEU A 1 226 ? 5.801 -3.058 0.797 1.00 29.45 226 LEU A N 1
ATOM 1734 C CA . LEU A 1 226 ? 6.469 -1.788 0.532 1.00 29.45 226 LEU A CA 1
ATOM 1735 C C . LEU A 1 226 ? 5.380 -0.715 0.354 1.00 29.45 226 LEU A C 1
ATOM 1737 O O . LEU A 1 226 ? 4.536 -0.872 -0.524 1.00 29.45 226 LEU A O 1
ATOM 1741 N N . TYR A 1 227 ? 5.414 0.367 1.134 1.00 38.81 227 TYR A N 1
ATOM 1742 C CA . TYR A 1 227 ? 4.285 1.303 1.253 1.00 38.81 227 TYR A CA 1
ATOM 1743 C C . TYR A 1 227 ? 4.257 2.511 0.310 1.00 38.81 227 TYR A C 1
ATOM 1745 O O . TYR A 1 227 ? 3.533 3.478 0.556 1.00 38.81 227 TYR A O 1
ATOM 1753 N N . VAL A 1 228 ? 4.959 2.451 -0.820 1.00 33.66 228 VAL A N 1
ATOM 1754 C CA . VAL A 1 228 ? 4.867 3.496 -1.849 1.00 33.66 228 VAL A CA 1
ATOM 1755 C C . VAL A 1 228 ? 4.607 2.857 -3.204 1.00 33.66 228 VAL A C 1
ATOM 1757 O O . VAL A 1 228 ? 5.474 2.189 -3.765 1.00 33.66 228 VAL A O 1
ATOM 1760 N N . HIS A 1 229 ? 3.404 3.074 -3.736 1.00 35.66 229 HIS A N 1
ATOM 1761 C CA . HIS A 1 229 ? 3.111 2.852 -5.147 1.00 35.66 229 HIS A CA 1
ATOM 1762 C C . HIS A 1 229 ? 3.196 4.192 -5.880 1.00 35.66 229 HIS A C 1
ATOM 1764 O O . HIS A 1 229 ? 2.412 5.105 -5.629 1.00 35.66 229 HIS A O 1
ATOM 1770 N N . PHE A 1 230 ? 4.139 4.301 -6.814 1.00 35.69 230 PHE A N 1
ATOM 1771 C CA . PHE A 1 230 ? 4.244 5.444 -7.715 1.00 35.69 230 PHE A CA 1
ATOM 1772 C C . PHE A 1 230 ? 3.131 5.375 -8.772 1.00 35.69 230 PHE A C 1
ATOM 1774 O O . PHE A 1 230 ? 3.180 4.576 -9.703 1.00 35.69 230 PHE A O 1
ATOM 1781 N N . GLY A 1 231 ? 2.094 6.199 -8.607 1.00 28.47 231 GLY A N 1
ATOM 1782 C CA . GLY A 1 231 ? 0.975 6.317 -9.542 1.00 28.47 231 GLY A CA 1
ATOM 1783 C C . GLY A 1 231 ? 1.132 7.474 -10.536 1.00 28.47 231 GLY A C 1
ATOM 1784 O O . GLY A 1 231 ? 0.830 8.612 -10.208 1.00 28.47 231 GLY A O 1
ATOM 1785 N N . GLN A 1 232 ? 1.591 7.153 -11.746 1.00 25.58 232 GLN A N 1
ATOM 1786 C CA . GLN A 1 232 ? 0.997 7.470 -13.058 1.00 25.58 232 GLN A CA 1
ATOM 1787 C C . GLN A 1 232 ? 0.185 8.790 -13.281 1.00 25.58 232 GLN A C 1
ATOM 1789 O O . GLN A 1 232 ? -0.913 8.978 -12.756 1.00 25.58 232 GLN A O 1
ATOM 1794 N N . LYS A 1 233 ? 0.689 9.616 -14.221 1.00 30.30 233 LYS A N 1
ATOM 1795 C CA . LYS A 1 233 ? 0.236 10.950 -14.694 1.00 30.30 233 LYS A CA 1
ATOM 1796 C C . LYS A 1 233 ? -1.244 11.099 -15.099 1.00 30.30 233 LYS A C 1
ATOM 1798 O O . LYS A 1 233 ? -1.791 10.224 -15.775 1.00 30.30 233 LYS A O 1
ATOM 1803 N N . VAL A 1 234 ? -1.789 12.288 -14.797 1.00 23.89 234 VAL A N 1
ATOM 1804 C CA . VAL A 1 234 ? -2.489 13.229 -15.707 1.00 23.89 234 VAL A CA 1
ATOM 1805 C C . VAL A 1 234 ? -2.011 14.638 -15.304 1.00 23.89 234 VAL A C 1
ATOM 1807 O O . VAL A 1 234 ? -1.676 14.838 -14.140 1.00 23.89 234 VAL A O 1
ATOM 1810 N N . GLY A 1 235 ? -1.859 15.557 -16.263 1.00 29.58 235 GLY A N 1
ATOM 1811 C CA . GLY A 1 235 ? -1.199 16.861 -16.103 1.00 29.58 235 GLY A CA 1
ATOM 1812 C C . GLY A 1 235 ? -1.603 17.656 -14.854 1.00 29.58 235 GLY A C 1
ATOM 1813 O O . GLY A 1 235 ? -2.734 17.559 -14.394 1.00 29.58 235 GLY A O 1
ATOM 1814 N N . ILE A 1 236 ? -0.663 18.480 -14.373 1.00 32.19 236 ILE A N 1
ATOM 1815 C CA . ILE A 1 236 ? -0.626 19.185 -13.073 1.00 32.19 236 ILE A CA 1
ATOM 1816 C C . ILE A 1 236 ? 0.055 18.328 -11.991 1.00 32.19 236 ILE A C 1
ATOM 1818 O O . ILE A 1 236 ? -0.592 17.546 -11.317 1.00 32.19 236 ILE A O 1
ATOM 1822 N N . VAL A 1 237 ? 1.376 18.525 -11.841 1.00 36.25 237 VAL A N 1
ATOM 1823 C CA . VAL A 1 237 ? 2.237 18.110 -10.707 1.00 36.25 237 VAL A CA 1
ATOM 1824 C C . VAL A 1 237 ? 2.096 16.629 -10.292 1.00 36.25 237 VAL A C 1
ATOM 1826 O O . VAL A 1 237 ? 1.125 16.229 -9.666 1.00 36.25 237 VAL A O 1
ATOM 1829 N N . GLU A 1 238 ? 3.096 15.787 -10.589 1.00 44.53 238 GLU A N 1
ATOM 1830 C CA . GLU A 1 238 ? 3.168 14.436 -10.001 1.00 44.53 238 GLU A CA 1
ATOM 1831 C C . GLU A 1 238 ? 3.201 14.564 -8.469 1.00 44.53 238 GLU A C 1
ATOM 1833 O O . GLU A 1 238 ? 4.143 15.152 -7.933 1.00 44.53 238 GLU A O 1
ATOM 1838 N N . TRP A 1 239 ? 2.192 14.017 -7.788 1.00 46.88 239 TRP A N 1
ATOM 1839 C CA . TRP A 1 239 ? 2.149 13.878 -6.330 1.00 46.88 239 TRP A CA 1
ATOM 1840 C C . TRP A 1 239 ? 2.402 12.421 -5.957 1.00 46.88 239 TRP A C 1
ATOM 1842 O O . TRP A 1 239 ? 1.785 11.512 -6.524 1.00 46.88 239 TRP A O 1
ATOM 1852 N N . THR A 1 240 ? 3.309 12.177 -5.015 1.00 64.44 240 THR A N 1
ATOM 1853 C CA . THR A 1 240 ? 3.513 10.830 -4.474 1.00 64.44 240 THR A CA 1
ATOM 1854 C C . THR A 1 240 ? 2.273 10.452 -3.664 1.00 64.44 240 THR A C 1
ATOM 1856 O O . THR A 1 240 ? 1.749 11.263 -2.906 1.00 64.44 240 THR A O 1
ATOM 1859 N N . LYS A 1 241 ? 1.767 9.227 -3.852 1.00 68.06 241 LYS A N 1
ATOM 1860 C CA . LYS A 1 241 ? 0.605 8.695 -3.126 1.00 68.06 241 LYS A CA 1
ATOM 1861 C C . LYS A 1 241 ? 1.022 7.502 -2.277 1.00 68.06 241 LYS A C 1
ATOM 1863 O O . LYS A 1 241 ? 1.927 6.753 -2.645 1.00 68.06 241 LYS A O 1
ATOM 1868 N N . LEU A 1 242 ? 0.348 7.328 -1.147 1.00 71.81 242 LEU A N 1
ATOM 1869 C CA . LEU A 1 242 ? 0.507 6.141 -0.314 1.00 71.81 242 LEU A CA 1
ATOM 1870 C C . LEU A 1 242 ? -0.091 4.917 -1.022 1.00 71.81 242 LEU A C 1
ATOM 1872 O O . LEU A 1 242 ? -1.007 5.040 -1.837 1.00 71.81 242 LEU A O 1
ATOM 1876 N N . GLU A 1 243 ? 0.410 3.716 -0.711 1.00 75.06 243 GLU A N 1
ATOM 1877 C CA . GLU A 1 243 ? -0.276 2.488 -1.132 1.00 75.06 243 GLU A CA 1
ATOM 1878 C C . GLU A 1 243 ? -1.725 2.513 -0.592 1.00 75.06 243 GLU A C 1
ATOM 1880 O O . GLU A 1 243 ? -1.915 2.647 0.619 1.00 75.06 243 GLU A O 1
ATOM 1885 N N . PRO A 1 244 ? -2.762 2.279 -1.423 1.00 76.19 244 PRO A N 1
ATOM 1886 C CA . PRO A 1 244 ? -4.157 2.339 -0.973 1.00 76.19 244 PRO A CA 1
ATOM 1887 C C . PRO A 1 244 ? -4.498 1.383 0.179 1.00 76.19 244 PRO A C 1
ATOM 1889 O O . PRO A 1 244 ? -5.444 1.600 0.934 1.00 76.19 244 PRO A O 1
ATOM 1892 N N . ARG A 1 245 ? -3.774 0.263 0.327 1.00 71.75 245 ARG A N 1
ATOM 1893 C CA . ARG A 1 245 ? -3.928 -0.608 1.504 1.00 71.75 245 ARG A CA 1
ATOM 1894 C C . ARG A 1 245 ? -3.375 0.045 2.768 1.00 71.75 245 ARG A C 1
ATOM 1896 O O . ARG A 1 245 ? -4.013 -0.097 3.804 1.00 71.75 245 ARG A O 1
ATOM 1903 N N . PHE A 1 246 ? -2.238 0.727 2.682 1.00 77.94 246 PHE A N 1
ATOM 1904 C CA . PHE A 1 246 ? -1.633 1.422 3.814 1.00 77.94 246 PHE A CA 1
ATOM 1905 C C . PHE A 1 246 ? -2.527 2.537 4.317 1.00 77.94 246 PHE A C 1
ATOM 1907 O O . PHE A 1 246 ? -2.857 2.564 5.492 1.00 77.94 246 PHE A O 1
ATOM 1914 N N . GLU A 1 247 ? -2.998 3.381 3.401 1.00 80.56 247 GLU A N 1
ATOM 1915 C CA . GLU A 1 247 ? -3.895 4.492 3.707 1.00 80.56 247 GLU A CA 1
ATOM 1916 C C . GLU A 1 247 ? -5.169 3.991 4.402 1.00 80.56 247 GLU A C 1
ATOM 1918 O O . GLU A 1 247 ? -5.482 4.413 5.511 1.00 80.56 247 GLU A O 1
ATOM 1923 N N . ARG A 1 248 ? -5.811 2.949 3.854 1.00 82.00 248 ARG A N 1
ATOM 1924 C CA . ARG A 1 248 ? -6.962 2.306 4.511 1.00 82.00 248 ARG A CA 1
ATOM 1925 C C . ARG A 1 248 ? -6.636 1.706 5.879 1.00 82.00 248 ARG A C 1
ATOM 1927 O O . ARG A 1 248 ? -7.521 1.625 6.727 1.00 82.00 248 ARG A O 1
ATOM 1934 N N . ASN A 1 249 ? -5.422 1.201 6.087 1.00 80.12 249 ASN A N 1
ATOM 1935 C CA . ASN A 1 249 ? -5.018 0.656 7.382 1.00 80.12 249 ASN A CA 1
ATOM 1936 C C . ASN A 1 249 ? -4.767 1.775 8.404 1.00 80.12 249 ASN A C 1
ATOM 1938 O O . ASN A 1 249 ? -5.169 1.615 9.554 1.00 80.12 249 ASN A O 1
ATOM 1942 N N . ILE A 1 250 ? -4.194 2.906 7.982 1.00 83.06 250 ILE A N 1
ATOM 1943 C CA . ILE A 1 250 ? -4.064 4.121 8.796 1.00 83.06 250 ILE A CA 1
ATOM 1944 C C . ILE A 1 250 ? -5.454 4.630 9.195 1.00 83.06 250 ILE A C 1
ATOM 1946 O O . ILE A 1 250 ? -5.704 4.854 10.377 1.00 83.06 250 ILE A O 1
ATOM 1950 N N . ASP A 1 251 ? -6.394 4.720 8.251 1.00 83.50 251 ASP A N 1
ATOM 1951 C CA . ASP A 1 251 ? -7.767 5.152 8.539 1.00 83.50 251 ASP A CA 1
ATOM 1952 C C . ASP A 1 251 ? -8.461 4.229 9.545 1.00 83.50 251 ASP A C 1
ATOM 1954 O O . ASP A 1 251 ? -9.130 4.687 10.474 1.00 83.50 251 ASP A O 1
ATOM 1958 N N . LYS A 1 252 ? -8.283 2.910 9.397 1.00 81.50 252 LYS A N 1
ATOM 1959 C CA . LYS A 1 252 ? -8.797 1.921 10.355 1.00 81.50 252 LYS A CA 1
ATOM 1960 C C . LYS A 1 252 ? -8.175 2.087 11.734 1.00 81.50 252 LYS A C 1
ATOM 1962 O O . LYS A 1 252 ? -8.899 1.994 12.721 1.00 81.50 252 LYS A O 1
ATOM 1967 N N . LEU A 1 253 ? -6.868 2.329 11.798 1.00 82.00 253 LEU A N 1
ATOM 1968 C CA . LEU A 1 253 ? -6.142 2.555 13.042 1.00 82.00 253 LEU A CA 1
ATOM 1969 C C . LEU A 1 253 ? -6.674 3.809 13.752 1.00 82.00 253 LEU A C 1
ATOM 1971 O O . LEU A 1 253 ? -7.124 3.724 14.894 1.00 82.00 253 LEU A O 1
ATOM 1975 N N . ILE A 1 254 ? -6.742 4.945 13.054 1.00 82.06 254 ILE A N 1
ATOM 1976 C CA . ILE A 1 254 ? -7.294 6.204 13.581 1.00 82.06 254 ILE A CA 1
ATOM 1977 C C . ILE A 1 254 ? -8.752 6.019 14.028 1.00 82.06 254 ILE A C 1
ATOM 1979 O O . ILE A 1 254 ? -9.141 6.444 15.118 1.00 82.06 254 ILE A O 1
ATOM 1983 N N . SER A 1 255 ? -9.572 5.353 13.209 1.00 81.56 255 SER A N 1
ATOM 1984 C CA . SER A 1 255 ? -10.964 5.040 13.543 1.00 81.56 255 SER A CA 1
ATOM 1985 C C . SER A 1 255 ? -11.061 4.211 14.824 1.00 81.56 255 SER A C 1
ATOM 1987 O O . SER A 1 255 ? -11.846 4.539 15.716 1.00 81.56 255 SER A O 1
ATOM 1989 N N . TYR A 1 256 ? -10.220 3.186 14.960 1.00 80.44 256 TYR A N 1
ATOM 1990 C CA . TYR A 1 256 ? -10.165 2.339 16.143 1.00 80.44 256 TYR A CA 1
ATOM 1991 C C . TYR A 1 256 ? -9.792 3.127 17.406 1.00 80.44 256 TYR A C 1
ATOM 1993 O O . TYR A 1 256 ? -10.520 3.044 18.397 1.00 80.44 256 TYR A O 1
ATOM 2001 N N . HIS A 1 257 ? -8.734 3.945 17.370 1.00 78.88 257 HIS A N 1
ATOM 2002 C CA . HIS A 1 257 ? -8.355 4.789 18.511 1.00 78.88 257 HIS A CA 1
ATOM 2003 C C . HIS A 1 257 ? -9.490 5.740 18.918 1.00 78.88 257 HIS A C 1
ATOM 2005 O O . HIS A 1 257 ? -9.833 5.819 20.099 1.00 78.88 257 HIS A O 1
ATOM 2011 N N . ASN A 1 258 ? -10.149 6.384 17.948 1.00 77.44 258 ASN A N 1
ATOM 2012 C CA . ASN A 1 258 ? -11.294 7.263 18.201 1.00 77.44 258 ASN A CA 1
ATOM 2013 C C . ASN A 1 258 ? -12.482 6.524 18.835 1.00 77.44 258 ASN A C 1
ATOM 2015 O O . ASN A 1 258 ? -13.147 7.055 19.729 1.00 77.44 258 ASN A O 1
ATOM 2019 N N . ILE A 1 259 ? -12.763 5.299 18.384 1.00 76.81 259 ILE A N 1
ATOM 2020 C CA . ILE A 1 259 ? -13.814 4.453 18.956 1.00 76.81 259 ILE A CA 1
ATOM 2021 C C . ILE A 1 259 ? -13.475 4.094 20.403 1.00 76.81 259 ILE A C 1
ATOM 2023 O O . ILE A 1 259 ? -14.332 4.250 21.272 1.00 76.81 259 ILE A O 1
ATOM 2027 N N . ILE A 1 260 ? -12.247 3.647 20.682 1.00 75.88 260 ILE A N 1
ATOM 2028 C CA . ILE A 1 260 ? -11.835 3.282 22.043 1.00 75.88 260 ILE A CA 1
ATOM 2029 C C . ILE A 1 260 ? -11.869 4.502 22.965 1.00 75.88 260 ILE A C 1
ATOM 2031 O O . ILE A 1 260 ? -12.388 4.392 24.074 1.00 75.88 260 ILE A O 1
ATOM 2035 N N . TYR A 1 261 ? -11.410 5.669 22.505 1.00 76.88 261 TYR A N 1
ATOM 2036 C CA . TYR A 1 261 ? -11.477 6.913 23.274 1.00 76.88 261 TYR A CA 1
ATOM 2037 C C . TYR A 1 261 ? -12.916 7.242 23.698 1.00 76.88 261 TYR A C 1
ATOM 2039 O O . TYR A 1 261 ? -13.196 7.393 24.890 1.00 76.88 261 TYR A O 1
ATOM 2047 N N . LYS A 1 262 ? -13.852 7.255 22.738 1.00 74.56 262 LYS A N 1
ATOM 2048 C CA . LYS A 1 262 ? -15.284 7.481 23.004 1.00 74.56 262 LYS A CA 1
ATOM 2049 C C . LYS A 1 262 ? -15.879 6.401 23.904 1.00 74.56 262 LYS A C 1
ATOM 2051 O O . LYS A 1 262 ? -16.704 6.691 24.765 1.00 74.56 262 LYS A O 1
ATOM 2056 N N . MET A 1 263 ? -15.471 5.147 23.726 1.00 74.56 263 MET A N 1
ATOM 2057 C CA . MET A 1 263 ? -15.974 4.044 24.540 1.00 74.56 263 MET A CA 1
ATOM 2058 C C . MET A 1 263 ? -15.520 4.169 25.995 1.00 74.56 263 MET A C 1
ATOM 2060 O O . MET A 1 263 ? -16.323 3.954 26.900 1.00 74.56 263 MET A O 1
ATOM 2064 N N . VAL A 1 264 ? -14.261 4.544 26.230 1.00 76.62 264 VAL A N 1
ATOM 2065 C CA . VAL A 1 264 ? -13.745 4.820 27.575 1.00 76.62 264 VAL A CA 1
ATOM 2066 C C . VAL A 1 264 ? -14.540 5.948 28.222 1.00 76.62 264 VAL A C 1
ATOM 2068 O O . VAL A 1 264 ? -14.973 5.783 29.358 1.00 76.62 264 VAL A O 1
ATOM 2071 N N . GLU A 1 265 ? -14.788 7.043 27.503 1.00 74.69 265 GLU A N 1
ATOM 2072 C CA . GLU A 1 265 ? -15.601 8.160 27.996 1.00 74.69 265 GLU A CA 1
ATOM 2073 C C . GLU A 1 265 ? -17.014 7.705 28.396 1.00 74.69 265 GLU A C 1
ATOM 2075 O O . GLU A 1 265 ? -17.448 7.946 29.521 1.00 74.69 265 GLU A O 1
ATOM 2080 N N . ILE A 1 266 ? -17.700 6.945 27.536 1.00 73.00 266 ILE A N 1
ATOM 2081 C CA . ILE A 1 266 ? -19.029 6.396 27.843 1.00 73.00 266 ILE A CA 1
ATOM 2082 C C . ILE A 1 266 ? -18.978 5.489 29.080 1.00 73.00 266 ILE A C 1
ATOM 2084 O O . ILE A 1 266 ? -19.843 5.578 29.946 1.00 73.00 266 ILE A O 1
ATOM 2088 N N . ILE A 1 267 ? -17.975 4.619 29.198 1.00 73.62 267 ILE A N 1
ATOM 2089 C CA . ILE A 1 267 ? -17.851 3.705 30.340 1.00 73.62 267 ILE A CA 1
ATOM 2090 C C . ILE A 1 267 ? -17.605 4.467 31.643 1.00 73.62 267 ILE A C 1
ATOM 2092 O O . ILE A 1 267 ? -18.150 4.088 32.681 1.00 73.62 267 ILE A O 1
ATOM 2096 N N . GLU A 1 268 ? -16.811 5.535 31.604 1.00 75.00 268 GLU A N 1
ATOM 2097 C CA . GLU A 1 268 ? -16.612 6.416 32.754 1.00 75.00 268 GLU A CA 1
ATOM 2098 C C . GLU A 1 268 ? -17.934 7.037 33.207 1.00 75.00 268 GLU A C 1
ATOM 2100 O O . GLU A 1 268 ? -18.263 6.932 34.390 1.00 75.00 268 GLU A O 1
ATOM 2105 N N . LEU A 1 269 ? -18.725 7.568 32.266 1.00 72.75 269 LEU A N 1
ATOM 2106 C CA . LEU A 1 269 ? -20.051 8.137 32.540 1.00 72.75 269 LEU A CA 1
ATOM 2107 C C . LEU A 1 269 ? -21.038 7.106 33.113 1.00 72.75 269 LEU A C 1
ATOM 2109 O O . LEU A 1 269 ? -21.895 7.444 33.921 1.00 72.75 269 LEU A O 1
ATOM 2113 N N . GLN A 1 270 ? -20.934 5.838 32.707 1.00 70.56 270 GLN A N 1
ATOM 2114 C CA . GLN A 1 270 ? -21.825 4.774 33.184 1.00 70.56 270 GLN A CA 1
ATOM 2115 C C . GLN A 1 270 ? -21.462 4.252 34.578 1.00 70.56 270 GLN A C 1
ATOM 2117 O O . GLN A 1 270 ? -22.317 3.737 35.297 1.00 70.56 270 GLN A O 1
ATOM 2122 N N . VAL A 1 271 ? -20.185 4.322 34.953 1.00 71.56 271 VAL A N 1
ATOM 2123 C CA . VAL A 1 271 ? -19.683 3.739 36.207 1.00 71.56 271 VAL A CA 1
ATOM 2124 C C . VAL A 1 271 ? -19.538 4.791 37.312 1.00 71.56 271 VAL A C 1
ATOM 2126 O O . VAL A 1 271 ? -19.513 4.438 38.496 1.00 71.56 271 VAL A O 1
ATOM 2129 N N . GLN A 1 272 ? -19.495 6.076 36.954 1.00 74.94 272 GLN A N 1
ATOM 2130 C CA . GLN A 1 272 ? -19.474 7.188 37.894 1.00 74.94 272 GLN A CA 1
ATOM 2131 C C . GLN A 1 272 ? -20.755 8.021 37.789 1.00 74.94 272 GLN A C 1
ATOM 2133 O O . GLN A 1 272 ? -20.979 8.711 36.807 1.00 74.94 272 GLN A O 1
ATOM 2138 N N . ILE A 1 273 ? -21.575 7.991 38.839 1.00 71.00 273 ILE A N 1
ATOM 2139 C CA . ILE A 1 273 ? -22.853 8.717 38.900 1.00 71.00 273 ILE A CA 1
ATOM 2140 C C . ILE A 1 273 ? -22.734 10.095 39.566 1.00 71.00 273 ILE A C 1
ATOM 2142 O O . ILE A 1 273 ? -23.686 10.869 39.535 1.00 71.00 273 ILE A O 1
ATOM 2146 N N . VAL A 1 274 ? -21.586 10.418 40.178 1.00 71.94 274 VAL A N 1
ATOM 2147 C CA . VAL A 1 274 ? -21.369 11.680 40.902 1.00 71.94 274 VAL A CA 1
ATOM 2148 C C . VAL A 1 274 ? -20.850 12.767 39.948 1.00 71.94 274 VAL A C 1
ATOM 2150 O O . VAL A 1 274 ? -19.698 12.686 39.504 1.00 71.94 274 VAL A O 1
ATOM 2153 N N . PRO A 1 275 ? -21.621 13.844 39.683 1.00 73.50 275 PRO A N 1
ATOM 2154 C CA . PRO A 1 275 ? -21.251 14.866 38.698 1.00 73.50 275 PRO A CA 1
ATOM 2155 C C . PRO A 1 275 ? -19.910 15.555 38.986 1.00 73.50 275 PRO A C 1
ATOM 2157 O O . PRO A 1 275 ? -19.128 15.808 38.073 1.00 73.50 275 PRO A O 1
ATOM 2160 N N . LYS A 1 276 ? -19.597 15.807 40.266 1.00 79.31 276 LYS A N 1
ATOM 2161 C CA . LYS A 1 276 ? -18.331 16.436 40.692 1.00 79.31 276 LYS A CA 1
ATOM 2162 C C . LYS A 1 276 ? -17.107 15.570 40.379 1.00 79.31 276 LYS A C 1
ATOM 2164 O O . LYS A 1 276 ? -16.049 16.096 40.036 1.00 79.31 276 LYS A O 1
ATOM 2169 N N . VAL A 1 277 ? -17.247 14.249 40.482 1.00 77.12 277 VAL A N 1
ATOM 2170 C CA . VAL A 1 277 ? -16.174 13.290 40.183 1.00 77.12 277 VAL A CA 1
ATOM 2171 C C . VAL A 1 277 ? -15.989 13.165 38.667 1.00 77.12 277 VAL A C 1
ATOM 2173 O O . VAL A 1 277 ? -14.853 13.154 38.186 1.00 77.12 277 VAL A O 1
ATOM 2176 N N . MET A 1 278 ? -17.091 13.185 37.908 1.00 71.69 278 MET A N 1
ATOM 2177 C CA . MET A 1 278 ? -17.059 13.207 36.441 1.00 71.69 278 MET A CA 1
ATOM 2178 C C . MET A 1 278 ? -16.416 14.477 35.881 1.00 71.69 278 MET A C 1
ATOM 2180 O O . MET A 1 278 ? -15.595 14.391 34.972 1.00 71.69 278 MET A O 1
ATOM 2184 N N . ALA A 1 279 ? -16.698 15.644 36.472 1.00 73.44 279 ALA A N 1
ATOM 2185 C CA . ALA A 1 279 ? -16.070 16.911 36.086 1.00 73.44 279 ALA A CA 1
ATOM 2186 C C . ALA A 1 279 ? -14.533 16.871 36.203 1.00 73.44 279 ALA A C 1
ATOM 2188 O O . ALA A 1 279 ? -13.828 17.561 35.473 1.00 73.44 279 ALA A O 1
ATOM 2189 N N . ARG A 1 280 ? -13.999 16.021 37.090 1.00 74.31 280 ARG A N 1
ATOM 2190 C CA . ARG A 1 280 ? -12.557 15.797 37.280 1.00 74.31 280 ARG A CA 1
ATOM 2191 C C . ARG A 1 280 ? -12.004 14.635 36.439 1.00 74.31 280 ARG A C 1
ATOM 2193 O O . ARG A 1 280 ? -10.855 14.250 36.645 1.00 74.31 280 ARG A O 1
ATOM 2200 N N . LYS A 1 281 ? -12.807 14.036 35.546 1.00 66.81 281 LYS A N 1
ATOM 2201 C CA . LYS A 1 281 ? -12.478 12.826 34.760 1.00 66.81 281 LYS A CA 1
ATOM 2202 C C . LYS A 1 281 ? -11.954 11.670 35.628 1.00 66.81 281 LYS A C 1
ATOM 2204 O O . LYS A 1 281 ? -11.030 10.938 35.258 1.00 66.81 281 LYS A O 1
ATOM 2209 N N . LYS A 1 282 ? -12.520 11.523 36.830 1.00 72.06 282 LYS A N 1
ATOM 2210 C CA . LYS A 1 282 ? -12.214 10.428 37.756 1.00 72.06 282 LYS A CA 1
ATOM 2211 C C . LYS A 1 282 ? -13.340 9.396 37.737 1.00 72.06 282 LYS A C 1
ATOM 2213 O O . LYS A 1 282 ? -14.495 9.704 37.479 1.00 72.06 282 LYS A O 1
ATOM 2218 N N . VAL A 1 283 ? -12.976 8.154 38.043 1.00 71.88 283 VAL A N 1
ATOM 2219 C CA . VAL A 1 283 ? -13.918 7.018 38.111 1.00 71.88 283 VAL A CA 1
ATOM 2220 C C . VAL A 1 283 ? -14.214 6.627 39.550 1.00 71.88 283 VAL A C 1
ATOM 2222 O O . VAL A 1 283 ? -15.291 6.133 39.845 1.00 71.88 283 VAL A O 1
ATOM 2225 N N . LEU A 1 284 ? -13.254 6.838 40.445 1.00 77.62 284 LEU A N 1
ATOM 2226 C CA . LEU A 1 284 ? -13.370 6.518 41.860 1.00 77.62 284 LEU A CA 1
ATOM 2227 C C . LEU A 1 284 ? -14.038 7.675 42.593 1.00 77.62 284 LEU A C 1
ATOM 2229 O O . LEU A 1 284 ? -13.572 8.807 42.484 1.00 77.62 284 LEU A O 1
ATOM 2233 N N . CYS A 1 285 ? -15.108 7.363 43.316 1.00 76.44 285 CYS A N 1
ATOM 2234 C CA . CYS A 1 285 ? -15.733 8.276 44.261 1.00 76.44 285 CYS A CA 1
ATOM 2235 C C . CYS A 1 285 ? -14.891 8.346 45.546 1.00 76.44 285 CYS A C 1
ATOM 2237 O O . CYS A 1 285 ? -14.414 7.308 46.016 1.00 76.44 285 CYS A O 1
ATOM 2239 N N . GLU A 1 286 ? -14.679 9.550 46.079 1.00 80.19 286 GLU A N 1
ATOM 2240 C CA . GLU A 1 286 ? -14.023 9.724 47.379 1.00 80.19 286 GLU A CA 1
ATOM 2241 C C . GLU A 1 286 ? -14.990 9.317 48.513 1.00 80.19 286 GLU A C 1
ATOM 2243 O O . GLU A 1 286 ? -16.212 9.355 48.322 1.00 80.19 286 GLU A O 1
ATOM 2248 N N . PRO A 1 287 ? -14.484 8.917 49.694 1.00 78.00 287 PRO A N 1
ATOM 2249 C CA . PRO A 1 287 ? -15.335 8.607 50.842 1.00 78.00 287 PRO A CA 1
ATOM 2250 C C . PRO A 1 287 ? -16.280 9.768 51.181 1.00 78.00 287 PRO A C 1
ATOM 2252 O O . PRO A 1 287 ? -15.856 10.923 51.218 1.00 78.00 287 PRO A O 1
ATOM 2255 N N . GLY A 1 288 ? -17.557 9.469 51.426 1.00 78.25 288 GLY A N 1
ATOM 2256 C CA . GLY A 1 288 ? -18.579 10.468 51.746 1.00 78.25 288 GLY A CA 1
ATOM 2257 C C . GLY A 1 288 ? -19.154 11.222 50.542 1.00 78.25 288 GLY A C 1
ATOM 2258 O O . GLY A 1 288 ? -20.063 12.030 50.716 1.00 78.25 288 GLY A O 1
ATOM 2259 N N . GLU A 1 289 ? -18.683 10.964 49.319 1.00 81.31 289 GLU A N 1
ATOM 2260 C CA . GLU A 1 289 ? -19.263 11.546 48.101 1.00 81.31 289 GLU A CA 1
ATOM 2261 C C . GLU A 1 289 ? -20.278 10.610 47.414 1.00 81.31 289 GLU A C 1
ATOM 2263 O O . GLU A 1 289 ? -21.016 11.052 46.528 1.00 81.31 289 GLU A O 1
ATOM 2268 N N . ASN A 1 290 ? -20.349 9.327 47.803 1.00 82.12 290 ASN A N 1
ATOM 2269 C CA . ASN A 1 290 ? -21.261 8.364 47.183 1.00 82.12 290 ASN A CA 1
ATOM 2270 C C . ASN A 1 290 ? -22.716 8.604 47.659 1.00 82.12 290 ASN A C 1
ATOM 2272 O O . ASN A 1 290 ? -22.969 8.601 48.867 1.00 82.12 290 ASN A O 1
ATOM 2276 N N . PRO A 1 291 ? -23.704 8.740 46.751 1.00 81.81 291 PRO A N 1
ATOM 2277 C CA . PRO A 1 291 ? -25.096 8.998 47.127 1.00 81.81 291 PRO A CA 1
ATOM 2278 C C . PRO A 1 291 ? -25.706 7.938 48.055 1.00 81.81 291 PRO A C 1
ATOM 2280 O O . PRO A 1 291 ? -26.481 8.276 48.947 1.00 81.81 291 PRO A O 1
ATOM 2283 N N . TRP A 1 292 ? -25.335 6.666 47.890 1.00 82.75 292 TRP A N 1
ATOM 2284 C CA . TRP A 1 292 ? -25.806 5.574 48.744 1.00 82.75 292 TRP A CA 1
ATOM 2285 C C . TRP A 1 292 ? -25.162 5.593 50.125 1.00 82.75 292 TRP A C 1
ATOM 2287 O O . TRP A 1 292 ? -25.804 5.218 51.101 1.00 82.75 292 TRP A O 1
ATOM 2297 N N . GLU A 1 293 ? -23.911 6.039 50.226 1.00 84.31 293 GLU A N 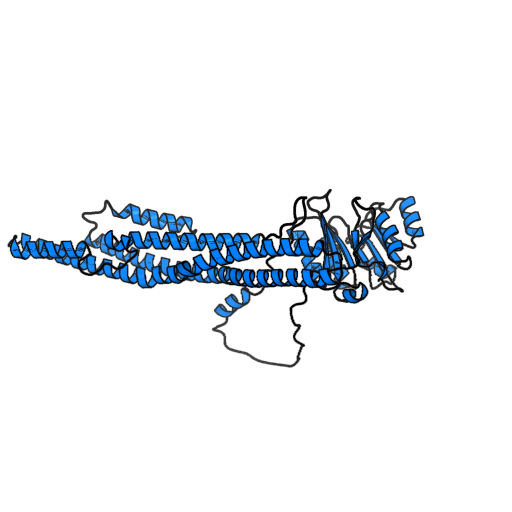1
ATOM 2298 C CA . GLU A 1 293 ? -23.252 6.239 51.517 1.00 84.31 293 GLU A CA 1
ATOM 2299 C C . GLU A 1 293 ? -23.941 7.356 52.305 1.00 84.31 293 GLU A C 1
ATOM 2301 O O . GLU A 1 293 ? -24.314 7.155 53.460 1.00 84.31 293 GLU A O 1
ATOM 2306 N N . LEU A 1 294 ? -24.203 8.490 51.646 1.00 84.56 294 LEU A N 1
ATOM 2307 C CA . LEU A 1 294 ? -24.917 9.622 52.235 1.00 84.56 294 LEU A CA 1
ATOM 2308 C C . LEU A 1 294 ? -26.339 9.236 52.658 1.00 84.56 294 LEU A C 1
ATOM 2310 O O . LEU A 1 294 ? -26.736 9.486 53.795 1.00 84.56 294 LEU A O 1
ATOM 2314 N N . MET A 1 295 ? -27.096 8.587 51.770 1.00 83.12 295 MET A N 1
ATOM 2315 C CA . MET A 1 295 ? -28.456 8.132 52.065 1.00 83.12 295 MET A CA 1
ATOM 2316 C C . MET A 1 295 ? -28.477 7.119 53.213 1.00 83.12 295 MET A C 1
ATOM 2318 O O . MET A 1 295 ? -29.294 7.248 54.122 1.00 83.12 295 MET A O 1
ATOM 2322 N N . GLY A 1 296 ? -27.562 6.144 53.215 1.00 83.62 296 GLY A N 1
ATOM 2323 C CA . GLY A 1 296 ? -27.442 5.171 54.300 1.00 83.62 296 GLY A CA 1
ATOM 2324 C C . GLY A 1 296 ? -27.128 5.834 55.643 1.00 83.62 296 GLY A C 1
ATOM 2325 O O . GLY A 1 296 ? -27.775 5.527 56.643 1.00 83.62 296 GLY A O 1
ATOM 2326 N N . GLY A 1 297 ? -26.210 6.805 55.653 1.00 84.50 297 GLY A N 1
ATOM 2327 C CA . GLY A 1 297 ? -25.886 7.602 56.838 1.00 84.50 297 GLY A CA 1
ATOM 2328 C C . GLY A 1 297 ? -27.094 8.357 57.402 1.00 84.50 297 GLY A C 1
ATOM 2329 O O . GLY A 1 297 ? -27.368 8.264 58.599 1.00 84.50 297 GLY A O 1
ATOM 2330 N N . TRP A 1 298 ? -27.867 9.033 56.544 1.00 86.38 298 TRP A N 1
ATOM 2331 C CA . TRP A 1 298 ? -29.091 9.738 56.949 1.00 86.38 298 TRP A CA 1
ATOM 2332 C C . TRP A 1 298 ? -30.182 8.795 57.465 1.00 86.38 298 TRP A C 1
ATOM 2334 O O . TRP A 1 298 ? -30.794 9.078 58.494 1.00 86.38 298 TRP A O 1
ATOM 2344 N N . LEU A 1 299 ? -30.408 7.658 56.800 1.00 82.75 299 LEU A N 1
ATOM 2345 C CA . LEU A 1 299 ? -31.370 6.647 57.255 1.00 82.75 299 LEU A CA 1
ATOM 2346 C C . LEU A 1 299 ? -30.978 6.077 58.622 1.00 82.75 299 LEU A C 1
ATOM 2348 O O . LEU A 1 299 ? -31.838 5.905 59.487 1.00 82.75 299 LEU A O 1
ATOM 2352 N N . ASN A 1 300 ? -29.682 5.835 58.837 1.00 88.88 300 ASN A N 1
ATOM 2353 C CA . ASN A 1 300 ? -29.167 5.392 60.126 1.00 88.88 300 ASN A CA 1
ATOM 2354 C C . ASN A 1 300 ? -29.418 6.438 61.218 1.00 88.88 300 ASN A C 1
ATOM 2356 O O . ASN A 1 300 ? -29.970 6.115 62.267 1.00 88.88 300 ASN A O 1
ATOM 2360 N N . TYR A 1 301 ? -29.072 7.699 60.950 1.00 88.62 301 TYR A N 1
ATOM 2361 C CA . TYR A 1 301 ? -29.300 8.810 61.873 1.00 88.62 301 TYR A CA 1
ATOM 2362 C C . TYR A 1 301 ? -30.782 8.952 62.255 1.00 88.62 301 TYR A C 1
ATOM 2364 O O . TYR A 1 301 ? -31.117 8.989 63.438 1.00 88.62 301 TYR A O 1
ATOM 2372 N N . LEU A 1 302 ? -31.690 8.939 61.272 1.00 82.19 302 LEU A N 1
ATOM 2373 C CA . LEU A 1 302 ? -33.135 9.022 61.517 1.00 82.19 302 LEU A CA 1
ATOM 2374 C C . LEU A 1 302 ? -33.646 7.852 62.365 1.00 82.19 302 LEU A C 1
ATOM 2376 O O . LEU A 1 302 ? -34.505 8.049 63.227 1.00 82.19 302 LEU A O 1
ATOM 2380 N N . SER A 1 303 ? -33.104 6.649 62.151 1.00 89.19 303 SER A N 1
ATOM 2381 C CA . SER A 1 303 ? -33.465 5.468 62.940 1.00 89.19 303 SER A CA 1
ATOM 2382 C C . SER A 1 303 ? -33.074 5.590 64.417 1.00 89.19 303 SER A C 1
ATOM 2384 O O . SER A 1 303 ? -33.757 5.030 65.267 1.00 89.19 303 SER A O 1
ATOM 2386 N N . GLN A 1 304 ? -32.004 6.335 64.717 1.00 90.00 304 GLN A N 1
ATOM 2387 C CA . GLN A 1 304 ? -31.479 6.518 66.071 1.00 90.00 304 GLN A CA 1
ATOM 2388 C C . GLN A 1 304 ? -32.114 7.698 66.811 1.00 90.00 304 GLN A C 1
ATOM 2390 O O . GLN A 1 304 ? -32.266 7.638 68.028 1.00 90.00 304 GLN A O 1
ATOM 2395 N N . VAL A 1 305 ? -32.455 8.774 66.095 1.00 87.88 305 VAL A N 1
ATOM 2396 C CA . VAL A 1 305 ? -32.818 10.058 66.719 1.00 87.88 305 VAL A CA 1
ATOM 2397 C C . VAL A 1 305 ? -34.313 10.365 66.626 1.00 87.88 305 VAL A C 1
ATOM 2399 O O . VAL A 1 305 ? -34.847 11.018 67.519 1.00 87.88 305 VAL A O 1
ATOM 2402 N N . GLN A 1 306 ? -35.005 9.904 65.578 1.00 83.00 306 GLN A N 1
ATOM 2403 C CA . GLN A 1 306 ? -36.356 10.390 65.267 1.00 83.00 306 GLN A CA 1
ATOM 2404 C C . GLN A 1 306 ? -37.456 9.327 65.341 1.00 83.00 306 GLN A C 1
ATOM 2406 O O . GLN A 1 306 ? -38.592 9.648 65.688 1.00 83.00 306 GLN A O 1
ATOM 2411 N N . TYR A 1 307 ? -37.150 8.069 65.028 1.00 82.06 307 TYR A N 1
ATOM 2412 C CA . TYR A 1 307 ? -38.137 6.987 65.001 1.00 82.06 307 TYR A CA 1
ATOM 2413 C C . TYR A 1 307 ? -37.869 5.953 66.100 1.00 82.06 307 TYR A C 1
ATOM 2415 O O . TYR A 1 307 ? -36.738 5.768 66.531 1.00 82.06 307 TYR A O 1
ATOM 2423 N N . GLN A 1 308 ? -38.912 5.243 66.541 1.00 87.12 308 GLN A N 1
ATOM 2424 C CA . GLN A 1 308 ? -38.812 4.178 67.548 1.00 87.12 308 GLN A CA 1
ATOM 2425 C C . GLN A 1 308 ? -39.515 2.891 67.087 1.00 87.12 308 GLN A C 1
ATOM 2427 O O . GLN A 1 308 ? -40.295 2.877 66.127 1.00 87.12 308 GLN A O 1
ATOM 2432 N N . GLY A 1 309 ? -39.227 1.781 67.772 1.00 88.06 309 GLY A N 1
ATOM 2433 C CA . GLY A 1 309 ? -39.898 0.499 67.558 1.00 88.06 309 GLY A CA 1
ATOM 2434 C C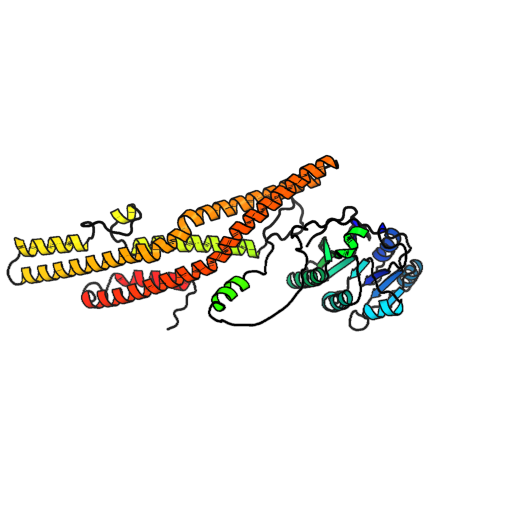 . GLY A 1 309 ? -39.659 -0.095 66.165 1.00 88.06 309 GLY A C 1
ATOM 2435 O O . GLY A 1 309 ? -38.524 -0.270 65.725 1.00 88.06 309 GLY A O 1
ATOM 2436 N N . GLN A 1 310 ? -40.739 -0.462 65.474 1.00 83.44 310 GLN A N 1
ATOM 2437 C CA . GLN A 1 310 ? -40.673 -1.173 64.194 1.00 83.44 310 GLN A CA 1
ATOM 2438 C C . GLN A 1 310 ? -40.179 -0.287 63.036 1.00 83.44 310 GLN A C 1
ATOM 2440 O O . GLN A 1 310 ? -39.445 -0.773 62.178 1.00 83.44 310 GLN A O 1
ATOM 2445 N N . HIS A 1 311 ? -40.506 1.009 63.043 1.00 76.88 311 HIS A N 1
ATOM 2446 C CA . HIS A 1 311 ? -40.070 1.962 62.016 1.00 76.88 311 HIS A CA 1
ATOM 2447 C C . HIS A 1 311 ? -38.552 2.193 62.053 1.00 76.88 311 HIS A C 1
ATOM 2449 O O . HIS A 1 311 ? -37.904 2.159 61.008 1.00 76.88 311 HIS A O 1
ATOM 2455 N N . ALA A 1 312 ? -37.967 2.318 63.251 1.00 80.00 312 ALA A N 1
ATOM 2456 C CA . ALA A 1 312 ? -36.515 2.416 63.426 1.00 80.00 312 ALA A CA 1
ATOM 2457 C C . ALA A 1 312 ? -35.786 1.186 62.851 1.00 80.00 312 ALA A C 1
ATOM 2459 O O . ALA A 1 312 ? -34.860 1.326 62.056 1.00 80.00 312 ALA A O 1
ATOM 2460 N N . LYS A 1 313 ? -36.280 -0.026 63.149 1.00 81.06 313 LYS A N 1
ATOM 2461 C CA . LYS A 1 313 ? -35.723 -1.285 62.614 1.00 81.06 313 LYS A CA 1
ATOM 2462 C C . LYS A 1 313 ? -35.802 -1.383 61.086 1.00 81.06 313 LYS A C 1
ATOM 2464 O O . LYS A 1 313 ? -34.962 -2.032 60.466 1.00 81.06 313 LYS A O 1
ATOM 2469 N N . ILE A 1 314 ? -36.824 -0.795 60.462 1.00 78.75 314 ILE A N 1
ATOM 2470 C CA . ILE A 1 314 ? -36.954 -0.754 58.997 1.00 78.75 314 ILE A CA 1
ATOM 2471 C C . ILE A 1 314 ? -35.908 0.194 58.396 1.00 78.75 314 ILE A C 1
ATOM 2473 O O . ILE A 1 314 ? -35.223 -0.184 57.445 1.00 78.75 314 ILE A O 1
ATOM 2477 N N . LEU A 1 315 ? -35.741 1.388 58.970 1.00 70.81 315 LEU A N 1
ATOM 2478 C CA . LEU A 1 315 ? -34.744 2.365 58.519 1.00 70.81 315 LEU A CA 1
ATOM 2479 C C . LEU A 1 315 ? -33.311 1.835 58.655 1.00 70.81 315 LEU A C 1
ATOM 2481 O O . LEU A 1 315 ? -32.512 2.000 57.735 1.00 70.81 315 LEU A O 1
ATOM 2485 N N . GLU A 1 316 ? -33.006 1.124 59.741 1.00 79.25 316 GLU A N 1
ATOM 2486 C CA . GLU A 1 316 ? -31.714 0.457 59.935 1.00 79.25 316 GLU A CA 1
ATOM 2487 C C . GLU A 1 316 ? -31.442 -0.586 58.835 1.00 79.25 316 GLU A C 1
ATOM 2489 O O . GLU A 1 316 ? -30.367 -0.603 58.230 1.00 79.25 316 GLU A O 1
ATOM 2494 N N . LYS A 1 317 ? -32.442 -1.410 58.484 1.00 78.56 317 LYS A N 1
ATOM 2495 C CA . LYS A 1 317 ? -32.324 -2.374 57.375 1.00 78.56 317 LYS A CA 1
ATOM 2496 C C . LYS A 1 317 ? -32.065 -1.687 56.033 1.00 78.56 317 LYS A C 1
ATOM 2498 O O . LYS A 1 317 ? -31.239 -2.179 55.260 1.00 78.56 317 LYS A O 1
ATOM 2503 N N . TYR A 1 318 ? -32.739 -0.571 55.752 1.00 77.25 318 TYR A N 1
ATOM 2504 C CA . TYR A 1 318 ? -32.496 0.198 54.529 1.00 77.25 318 TYR A CA 1
ATOM 2505 C C . TYR A 1 318 ? -31.109 0.846 54.523 1.00 77.25 318 TYR A C 1
ATOM 2507 O O . TYR A 1 318 ? -30.411 0.750 53.516 1.00 77.25 318 TYR A O 1
ATOM 2515 N N . SER A 1 319 ? -30.655 1.397 55.651 1.00 81.75 319 SER A N 1
ATOM 2516 C CA . SER A 1 319 ? -29.284 1.898 55.811 1.00 81.75 319 SER A CA 1
ATOM 2517 C C . SER A 1 319 ? -28.244 0.818 55.485 1.00 81.75 319 SER A C 1
ATOM 2519 O O . SER A 1 319 ? -27.355 1.025 54.652 1.00 81.75 319 SER A O 1
ATOM 2521 N N . MET A 1 320 ? -28.404 -0.386 56.048 1.00 79.81 320 MET A N 1
ATOM 2522 C CA . MET A 1 320 ? -27.528 -1.523 55.750 1.00 79.81 320 MET A CA 1
ATOM 2523 C C . MET A 1 320 ? -27.547 -1.912 54.265 1.00 79.81 320 MET A C 1
ATOM 2525 O O . MET A 1 320 ? -26.512 -2.300 53.713 1.00 79.81 320 MET A O 1
ATOM 2529 N N . ALA A 1 321 ? -28.707 -1.837 53.605 1.00 76.50 321 ALA A N 1
ATOM 2530 C CA . ALA A 1 321 ? -28.823 -2.100 52.173 1.00 76.50 321 ALA A CA 1
ATOM 2531 C C . ALA A 1 321 ? -28.069 -1.045 51.346 1.00 76.50 321 ALA A C 1
ATOM 2533 O O . ALA A 1 321 ? -27.271 -1.416 50.483 1.00 76.50 321 ALA A O 1
ATOM 2534 N N . CYS A 1 322 ? -28.232 0.243 51.662 1.00 76.06 322 CYS A N 1
ATOM 2535 C CA . CYS A 1 322 ? -27.489 1.338 51.034 1.00 76.06 322 CYS A CA 1
ATOM 2536 C C . CYS A 1 322 ? -25.969 1.161 51.193 1.00 76.06 322 CYS A C 1
ATOM 2538 O O . CYS A 1 322 ? -25.231 1.267 50.212 1.00 76.06 322 CYS A O 1
ATOM 2540 N N . GLY A 1 323 ? -25.496 0.776 52.384 1.00 78.56 323 GLY A N 1
ATOM 2541 C CA . GLY A 1 323 ? -24.081 0.472 52.624 1.00 78.56 323 GLY A CA 1
ATOM 2542 C C . GLY A 1 323 ? -23.552 -0.669 51.744 1.00 78.56 323 GLY A C 1
ATOM 2543 O O . GLY A 1 323 ? -22.478 -0.557 51.148 1.00 78.56 323 GLY A O 1
ATOM 2544 N N . LYS A 1 324 ? -24.327 -1.750 51.580 1.00 78.88 324 LYS A N 1
ATOM 2545 C CA . LYS A 1 324 ? -23.971 -2.861 50.677 1.00 78.88 324 LYS A CA 1
ATOM 2546 C C . LYS A 1 324 ? -23.927 -2.425 49.209 1.00 78.88 324 LYS A C 1
ATOM 2548 O O . LYS A 1 324 ? -23.028 -2.856 48.486 1.00 78.88 324 LYS A O 1
ATOM 2553 N N . ILE A 1 325 ? -24.858 -1.574 48.769 1.00 76.56 325 ILE A N 1
ATOM 2554 C CA . ILE A 1 325 ? -24.872 -1.028 47.402 1.00 76.56 325 ILE A CA 1
ATOM 2555 C C . ILE A 1 325 ? -23.626 -0.167 47.167 1.00 76.56 325 ILE A C 1
ATOM 2557 O O . ILE A 1 325 ? -22.902 -0.419 46.203 1.00 76.56 325 ILE A O 1
ATOM 2561 N N . CYS A 1 326 ? -23.312 0.756 48.084 1.00 78.31 326 CYS A N 1
ATOM 2562 C CA . CYS A 1 326 ? -22.114 1.599 48.016 1.00 78.31 326 CYS A CA 1
ATOM 2563 C C . CYS A 1 326 ? -20.827 0.764 47.885 1.00 78.31 326 CYS A C 1
ATOM 2565 O O . CYS A 1 326 ? -19.997 1.009 47.003 1.00 78.31 326 CYS A O 1
ATOM 2567 N N . GLN A 1 327 ? -20.674 -0.284 48.704 1.00 78.06 327 GLN A N 1
ATOM 2568 C CA . GLN A 1 327 ? -19.513 -1.179 48.632 1.00 78.06 327 GLN A CA 1
ATOM 2569 C C . GLN A 1 327 ? -19.396 -1.862 47.264 1.00 78.06 327 GLN A C 1
ATOM 2571 O O . GLN A 1 327 ? -18.297 -1.965 46.708 1.00 78.06 327 GLN A O 1
ATOM 2576 N N . LYS A 1 328 ? -20.520 -2.320 46.699 1.00 76.56 328 LYS A N 1
ATOM 2577 C CA . LYS A 1 328 ? -20.543 -2.955 45.376 1.00 76.56 328 LYS A CA 1
ATOM 2578 C C . LYS A 1 328 ? -20.229 -1.962 44.264 1.00 76.56 328 LYS A C 1
ATOM 2580 O O . LYS A 1 328 ? -19.400 -2.282 43.417 1.00 76.56 328 LYS A O 1
ATOM 2585 N N . GLU A 1 329 ? -20.817 -0.771 44.272 1.00 74.25 329 GLU A N 1
ATOM 2586 C CA . GLU A 1 329 ? -20.511 0.271 43.285 1.00 74.25 329 GLU A CA 1
ATOM 2587 C C . GLU A 1 329 ? -19.043 0.692 43.339 1.00 74.25 329 GLU A C 1
ATOM 2589 O O . GLU A 1 329 ? -18.369 0.716 42.311 1.00 74.25 329 GLU A O 1
ATOM 2594 N N . THR A 1 330 ? -18.504 0.908 44.538 1.00 77.00 330 THR A N 1
ATOM 2595 C CA . THR A 1 330 ? -17.086 1.233 44.732 1.00 77.00 330 THR A CA 1
ATOM 2596 C C . THR A 1 330 ? -16.180 0.120 44.198 1.00 77.00 330 THR A C 1
ATOM 2598 O O . THR A 1 330 ? -15.167 0.384 43.547 1.00 77.00 330 THR A O 1
ATOM 2601 N N . GLN A 1 331 ? -16.537 -1.151 44.420 1.00 76.12 331 GLN A N 1
ATOM 2602 C CA . GLN A 1 331 ? -15.792 -2.288 43.873 1.00 76.12 331 GLN A CA 1
ATOM 2603 C C . GLN A 1 331 ? -15.817 -2.305 42.336 1.00 76.12 331 GLN A C 1
ATOM 2605 O O . GLN A 1 331 ? -14.803 -2.625 41.708 1.00 76.12 331 GLN A O 1
ATOM 2610 N N . VAL A 1 332 ? -16.951 -1.947 41.729 1.00 72.38 332 VAL A N 1
ATOM 2611 C CA . VAL A 1 332 ? -17.099 -1.829 40.272 1.00 72.38 332 VAL A CA 1
ATOM 2612 C C . VAL A 1 332 ? -16.258 -0.684 39.736 1.00 72.38 332 VAL A C 1
ATOM 2614 O O . VAL A 1 332 ? -15.462 -0.913 38.833 1.00 72.38 332 VAL A O 1
ATOM 2617 N N . GLN A 1 333 ? -16.343 0.503 40.336 1.00 74.81 333 GLN A N 1
ATOM 2618 C CA . GLN A 1 333 ? -15.513 1.657 39.982 1.00 74.81 333 GLN A CA 1
ATOM 2619 C C . GLN A 1 333 ? -14.022 1.312 40.027 1.00 74.81 333 GLN A C 1
ATOM 2621 O O . GLN A 1 333 ? -13.302 1.554 39.055 1.00 74.81 333 GLN A O 1
ATOM 2626 N N . LYS A 1 334 ? -13.561 0.669 41.112 1.00 77.38 334 LYS A N 1
ATOM 2627 C CA . LYS A 1 334 ? -12.168 0.214 41.260 1.00 77.38 334 LYS A CA 1
ATOM 2628 C C . LYS A 1 334 ? -11.764 -0.735 40.138 1.00 77.38 334 LYS A C 1
ATOM 2630 O O . LYS A 1 334 ? -10.753 -0.491 39.484 1.00 77.38 334 LYS A O 1
ATOM 2635 N N . ARG A 1 335 ? -12.555 -1.786 39.889 1.00 74.56 335 ARG A N 1
ATOM 2636 C CA . ARG A 1 335 ? -12.237 -2.799 38.871 1.00 74.56 335 ARG A CA 1
ATOM 2637 C C . ARG A 1 335 ? -12.296 -2.251 37.449 1.00 74.56 335 ARG A C 1
ATOM 2639 O O . ARG A 1 335 ? -11.397 -2.541 36.666 1.00 74.56 335 ARG A O 1
ATOM 2646 N N . THR A 1 336 ? -13.312 -1.461 37.112 1.00 72.38 336 THR A N 1
ATOM 2647 C CA . THR A 1 336 ? -13.435 -0.831 35.791 1.00 72.38 336 THR A CA 1
ATOM 2648 C C . THR A 1 336 ? -12.256 0.103 35.545 1.00 72.38 336 THR A C 1
ATOM 2650 O O . THR A 1 336 ? -11.636 0.040 34.483 1.00 72.38 336 THR A O 1
ATOM 2653 N N . ARG A 1 337 ? -11.871 0.909 36.542 1.00 77.06 337 ARG A N 1
ATOM 2654 C CA . ARG A 1 337 ? -10.700 1.782 36.436 1.00 77.06 337 ARG A CA 1
ATOM 2655 C C . ARG A 1 337 ? -9.408 0.987 36.244 1.00 77.06 337 ARG A C 1
ATOM 2657 O O . ARG A 1 337 ? -8.641 1.305 35.340 1.00 77.06 337 ARG A O 1
ATOM 2664 N N . SER A 1 338 ? -9.152 -0.022 37.080 1.00 71.44 338 SER A N 1
ATOM 2665 C CA . SER A 1 338 ? -7.870 -0.738 37.095 1.00 71.44 338 SER A CA 1
ATOM 2666 C C . SER A 1 338 ? -7.692 -1.719 35.936 1.00 71.44 338 SER A C 1
ATOM 2668 O O . SER A 1 338 ? -6.585 -1.826 35.415 1.00 71.44 338 SER A O 1
ATOM 2670 N N . HIS A 1 339 ? -8.745 -2.434 35.531 1.00 69.56 339 HIS A N 1
ATOM 2671 C CA . HIS A 1 339 ? -8.641 -3.516 34.546 1.00 69.56 339 HIS A CA 1
ATOM 2672 C C . HIS A 1 339 ? -9.057 -3.110 33.134 1.00 69.56 339 HIS A C 1
ATOM 2674 O O . HIS A 1 339 ? -8.506 -3.659 32.185 1.00 69.56 339 HIS A O 1
ATOM 2680 N N . LEU A 1 340 ? -9.990 -2.164 32.985 1.00 71.81 340 LEU A N 1
ATOM 2681 C CA . LEU A 1 340 ? -10.527 -1.789 31.676 1.00 71.81 340 LEU A CA 1
ATOM 2682 C C . LEU A 1 340 ? -9.995 -0.433 31.216 1.00 71.81 340 LEU A C 1
ATOM 2684 O O . LEU A 1 340 ? -9.256 -0.362 30.241 1.00 71.81 340 LEU A O 1
ATOM 2688 N N . ILE A 1 341 ? -10.313 0.633 31.953 1.00 74.69 341 ILE A N 1
ATOM 2689 C CA . ILE A 1 341 ? -9.988 2.007 31.549 1.00 74.69 341 ILE A CA 1
ATOM 2690 C C . ILE A 1 341 ? -8.482 2.218 31.509 1.00 74.69 341 ILE A C 1
ATOM 2692 O O . ILE A 1 341 ? -7.984 2.786 30.547 1.00 74.69 341 ILE A O 1
ATOM 2696 N N . ARG A 1 342 ? -7.737 1.741 32.515 1.00 75.38 342 ARG A N 1
ATOM 2697 C CA . ARG A 1 342 ? -6.273 1.856 32.514 1.00 75.38 342 ARG A CA 1
ATOM 2698 C C . ARG A 1 342 ? -5.652 1.166 31.301 1.00 75.38 342 ARG A C 1
ATOM 2700 O O . ARG A 1 342 ? -4.779 1.751 30.678 1.00 75.38 342 ARG A O 1
ATOM 2707 N N . LYS A 1 343 ? -6.106 -0.044 30.962 1.00 71.44 343 LYS A N 1
ATOM 2708 C CA . LYS A 1 343 ? -5.583 -0.779 29.804 1.00 71.44 343 LYS A CA 1
ATOM 2709 C C . LYS A 1 343 ? -5.929 -0.073 28.500 1.00 71.44 343 LYS A C 1
ATOM 2711 O O . LYS A 1 343 ? -5.030 0.188 27.722 1.00 71.44 343 LYS A O 1
ATOM 2716 N N . MET A 1 344 ? -7.185 0.328 28.322 1.00 74.38 344 MET A N 1
ATOM 2717 C CA . MET A 1 344 ? -7.617 1.048 27.124 1.00 74.38 344 MET A CA 1
ATOM 2718 C C . MET A 1 344 ? -6.934 2.410 26.975 1.00 74.38 344 MET A C 1
ATOM 2720 O O . MET A 1 344 ? -6.526 2.750 25.877 1.00 74.38 344 MET A O 1
ATOM 2724 N N . ARG A 1 345 ? -6.743 3.166 28.066 1.00 68.94 345 ARG A N 1
ATOM 2725 C CA . ARG A 1 345 ? -6.083 4.481 28.026 1.00 68.94 345 ARG A CA 1
ATOM 2726 C C . ARG A 1 345 ? -4.578 4.424 27.825 1.00 68.94 345 ARG A C 1
ATOM 2728 O O . ARG A 1 345 ? -4.076 5.323 27.160 1.00 68.94 345 ARG A O 1
ATOM 2735 N N . MET A 1 346 ? -3.878 3.419 28.368 1.00 57.28 346 MET A N 1
ATOM 2736 C CA . MET A 1 346 ? -2.456 3.219 28.046 1.00 57.28 346 MET A CA 1
ATOM 2737 C C . MET A 1 346 ? -2.259 3.147 26.527 1.00 57.28 346 MET A C 1
ATOM 2739 O O . MET A 1 346 ? -1.328 3.756 26.032 1.00 57.28 346 MET A O 1
ATOM 2743 N N . TYR A 1 347 ? -3.210 2.538 25.811 1.00 57.22 347 TYR A N 1
ATOM 2744 C CA . TYR A 1 347 ? -3.187 2.420 24.352 1.00 57.22 347 TYR A CA 1
ATOM 2745 C C . TYR A 1 347 ? -3.778 3.610 23.571 1.00 57.22 347 TYR A C 1
ATOM 2747 O O . TYR A 1 347 ? -3.750 3.615 22.344 1.00 57.22 347 TYR A O 1
ATOM 2755 N N . THR A 1 348 ? -4.406 4.605 24.212 1.00 59.25 348 THR A N 1
ATOM 2756 C CA . THR A 1 348 ? -5.137 5.658 23.469 1.00 59.25 348 THR A CA 1
ATOM 2757 C C . THR A 1 348 ? -4.854 7.089 23.876 1.00 59.25 348 THR A C 1
ATOM 2759 O O . THR A 1 348 ? -5.282 7.983 23.159 1.00 59.25 348 THR A O 1
ATOM 2762 N N . GLY A 1 349 ? -4.215 7.348 25.017 1.00 62.12 349 GLY A N 1
ATOM 2763 C CA . GLY A 1 349 ? -3.899 8.718 25.426 1.00 62.12 349 GLY A CA 1
ATOM 2764 C C . GLY A 1 349 ? -2.724 9.276 24.627 1.00 62.12 349 GLY A C 1
ATOM 2765 O O . GLY A 1 349 ? -2.905 9.992 23.649 1.00 62.12 349 GLY A O 1
ATOM 2766 N N . GLU A 1 350 ? -1.520 8.904 25.045 1.00 64.38 350 GLU A N 1
ATOM 2767 C CA . GLU A 1 350 ? -0.265 9.405 24.474 1.00 64.38 350 GLU A CA 1
ATOM 2768 C C . GLU A 1 350 ? -0.000 8.821 23.076 1.00 64.38 350 GLU A C 1
ATOM 2770 O O . GLU A 1 350 ? 0.408 9.537 22.165 1.00 64.38 350 GLU A O 1
ATOM 2775 N N . GLU A 1 351 ? -0.330 7.544 22.864 1.00 66.19 351 GLU A N 1
ATOM 2776 C CA . GLU A 1 351 ? -0.112 6.854 21.585 1.00 66.19 351 GLU A CA 1
ATOM 2777 C C . GLU A 1 351 ? -1.027 7.368 20.461 1.00 66.19 351 GLU A C 1
ATOM 2779 O O . GLU A 1 351 ? -0.600 7.465 19.312 1.00 66.19 351 GLU A O 1
ATOM 2784 N N . SER A 1 352 ? -2.270 7.767 20.765 1.00 68.50 352 SER A N 1
ATOM 2785 C CA . SER A 1 352 ? -3.178 8.297 19.734 1.00 68.50 352 SER A CA 1
ATOM 2786 C C . SER A 1 352 ? -2.774 9.695 19.269 1.00 68.50 352 SER A C 1
ATOM 2788 O O . SER A 1 352 ? -2.955 10.023 18.097 1.00 68.50 352 SER A O 1
ATOM 2790 N N . GLU A 1 353 ? -2.257 10.532 20.169 1.00 76.62 353 GLU A N 1
ATOM 2791 C CA . GLU A 1 353 ? -1.745 11.856 19.811 1.00 76.62 353 GLU A CA 1
ATOM 2792 C C . GLU A 1 353 ? -0.441 11.728 19.020 1.00 76.62 353 GLU A C 1
ATOM 2794 O O . GLU A 1 353 ? -0.307 12.326 17.950 1.00 76.62 353 GLU A O 1
ATOM 2799 N N . ALA A 1 354 ? 0.461 10.849 19.467 1.00 81.94 354 ALA A N 1
ATOM 2800 C CA . ALA A 1 354 ? 1.662 10.494 18.724 1.00 81.94 354 ALA A CA 1
ATOM 2801 C C . ALA A 1 354 ? 1.338 9.941 17.321 1.00 81.94 354 ALA A C 1
ATOM 2803 O O . ALA A 1 354 ? 2.091 10.204 16.385 1.00 81.94 354 ALA A O 1
ATOM 2804 N N . LEU A 1 355 ? 0.203 9.247 17.142 1.00 82.88 355 LEU A N 1
ATOM 2805 C CA . LEU A 1 355 ? -0.208 8.673 15.848 1.00 82.88 355 LEU A CA 1
ATOM 2806 C C . LEU A 1 355 ? -0.612 9.758 14.886 1.00 82.88 355 LEU A C 1
ATOM 2808 O O . LEU A 1 355 ? -0.145 9.783 13.751 1.00 82.88 355 LEU A O 1
ATOM 2812 N N . ASN A 1 356 ? -1.463 10.664 15.351 1.00 83.88 356 ASN A N 1
ATOM 2813 C CA . ASN A 1 356 ? -1.892 11.792 14.546 1.00 83.88 356 ASN A CA 1
ATOM 2814 C C . ASN A 1 356 ? -0.677 12.634 14.133 1.00 83.88 356 ASN A C 1
ATOM 2816 O O . ASN A 1 356 ? -0.532 12.955 12.956 1.00 83.88 356 ASN A O 1
ATOM 2820 N N . ILE A 1 357 ? 0.248 12.901 15.062 1.00 88.19 357 ILE A N 1
ATOM 2821 C CA . ILE A 1 357 ? 1.506 13.600 14.764 1.00 88.19 357 ILE A CA 1
ATOM 2822 C C . ILE A 1 357 ? 2.343 12.816 13.742 1.00 88.19 357 ILE A C 1
ATOM 2824 O O . ILE A 1 357 ? 2.834 13.400 12.778 1.00 88.19 357 ILE A O 1
ATOM 2828 N N . GLY A 1 358 ? 2.496 11.503 13.920 1.00 87.75 358 GLY A N 1
ATOM 2829 C CA . GLY A 1 358 ? 3.253 10.643 13.012 1.00 87.75 358 GLY A CA 1
ATOM 2830 C C . GLY A 1 358 ? 2.674 10.618 11.597 1.00 87.75 358 GLY A C 1
ATOM 2831 O O . GLY A 1 358 ? 3.419 10.742 10.625 1.00 87.75 358 GLY A O 1
ATOM 2832 N N . VAL A 1 359 ? 1.349 10.530 11.468 1.00 86.50 359 VAL A N 1
ATOM 2833 C CA . VAL A 1 359 ? 0.637 10.556 10.180 1.00 86.50 359 VAL A CA 1
ATOM 2834 C C . VAL A 1 359 ? 0.782 11.917 9.495 1.00 86.50 359 VAL A C 1
ATOM 2836 O O . VAL A 1 359 ? 1.028 11.967 8.290 1.00 86.50 359 VAL A O 1
ATOM 2839 N N . GLU A 1 360 ? 0.700 13.023 10.235 1.00 89.38 360 GLU A N 1
ATOM 2840 C CA . GLU A 1 360 ? 0.940 14.359 9.675 1.00 89.38 360 GLU A CA 1
ATOM 2841 C C . GLU A 1 360 ? 2.402 14.545 9.236 1.00 89.38 360 GLU A C 1
ATOM 2843 O O . GLU A 1 360 ? 2.665 15.063 8.148 1.00 89.38 360 GLU A O 1
ATOM 2848 N N . GLN A 1 361 ? 3.368 14.035 10.008 1.00 91.25 361 GLN A N 1
ATOM 2849 C CA . GLN A 1 361 ? 4.778 13.998 9.602 1.00 91.25 361 GLN A CA 1
ATOM 2850 C C . GLN A 1 361 ? 4.983 13.173 8.326 1.00 91.25 361 GLN A C 1
ATOM 2852 O O . GLN A 1 361 ? 5.739 13.584 7.446 1.00 91.25 361 GLN A O 1
ATOM 2857 N N . LEU A 1 362 ? 4.298 12.033 8.194 1.00 87.88 362 LEU A N 1
ATOM 2858 C CA . LEU A 1 362 ? 4.355 11.196 6.998 1.00 87.88 362 LEU A CA 1
ATOM 2859 C C . LEU A 1 362 ? 3.850 11.953 5.758 1.00 87.88 362 LEU A C 1
ATOM 2861 O O . LEU A 1 362 ? 4.507 11.925 4.717 1.00 87.88 362 LEU A O 1
ATOM 2865 N N . LYS A 1 363 ? 2.725 12.675 5.871 1.00 86.44 363 LYS A N 1
ATOM 2866 C CA . LYS A 1 363 ? 2.196 13.527 4.789 1.00 86.44 363 LYS A CA 1
ATOM 2867 C C . LYS A 1 363 ? 3.160 14.662 4.437 1.00 86.44 363 LYS A C 1
ATOM 2869 O O . LYS A 1 363 ? 3.411 14.912 3.261 1.00 86.44 363 LYS A O 1
ATOM 2874 N N . ALA A 1 364 ? 3.755 15.313 5.438 1.00 88.31 364 ALA A N 1
ATOM 2875 C CA . ALA A 1 364 ? 4.754 16.357 5.216 1.00 88.31 364 ALA A CA 1
ATOM 2876 C C . ALA A 1 364 ? 5.999 15.820 4.484 1.00 88.31 364 ALA A C 1
ATOM 2878 O O . ALA A 1 364 ? 6.518 16.465 3.573 1.00 88.31 364 ALA A O 1
ATOM 2879 N N . LEU A 1 365 ? 6.454 14.612 4.830 1.00 86.69 365 LEU A N 1
ATOM 2880 C CA . LEU A 1 365 ? 7.561 13.938 4.148 1.00 86.69 365 LEU A CA 1
ATOM 2881 C C . LEU A 1 365 ? 7.204 13.554 2.708 1.00 86.69 365 LEU A C 1
ATOM 2883 O O . LEU A 1 365 ? 8.049 13.692 1.826 1.00 86.69 365 LEU A O 1
ATOM 2887 N N . LEU A 1 366 ? 5.961 13.139 2.453 1.00 82.81 366 LEU A N 1
ATOM 2888 C CA . LEU A 1 366 ? 5.446 12.856 1.110 1.00 82.81 366 LEU A CA 1
ATOM 2889 C C . LEU A 1 366 ? 5.530 14.101 0.209 1.00 82.81 366 LEU A C 1
ATOM 2891 O O . LEU A 1 366 ? 6.092 14.040 -0.885 1.00 82.81 366 LEU A O 1
ATOM 2895 N N . HIS A 1 367 ? 5.089 15.255 0.718 1.00 83.94 367 HIS A N 1
ATOM 2896 C CA . HIS A 1 367 ? 5.258 16.544 0.042 1.00 83.94 367 HIS A CA 1
ATOM 2897 C C . HIS A 1 367 ? 6.739 16.905 -0.157 1.00 83.94 367 HIS A C 1
ATOM 2899 O O . HIS A 1 367 ? 7.147 17.315 -1.243 1.00 83.94 367 HIS A O 1
ATOM 2905 N N . GLY A 1 368 ? 7.583 16.679 0.854 1.00 83.81 368 GLY A N 1
ATOM 2906 C CA . GLY A 1 368 ? 9.025 16.910 0.755 1.00 83.81 368 GLY A CA 1
ATOM 2907 C C . GLY A 1 368 ? 9.722 16.038 -0.300 1.00 83.81 368 GLY A C 1
ATOM 2908 O O . GLY A 1 368 ? 10.684 16.482 -0.940 1.00 83.81 368 GLY A O 1
ATOM 2909 N N . ILE A 1 369 ? 9.256 14.804 -0.514 1.00 81.94 369 ILE A N 1
ATOM 2910 C CA . ILE A 1 369 ? 9.713 13.918 -1.597 1.00 81.94 369 ILE A CA 1
ATOM 2911 C C . ILE A 1 369 ? 9.346 14.519 -2.954 1.00 81.94 369 ILE A C 1
ATOM 2913 O O . ILE A 1 369 ? 10.200 14.570 -3.840 1.00 81.94 369 ILE A O 1
ATOM 2917 N N . ASP A 1 370 ? 8.120 15.015 -3.111 1.00 81.12 370 ASP A N 1
ATOM 2918 C CA . ASP A 1 370 ? 7.658 15.632 -4.358 1.00 81.12 370 ASP A CA 1
ATOM 2919 C C . ASP A 1 370 ? 8.469 16.887 -4.702 1.00 81.12 370 ASP A C 1
ATOM 2921 O O . ASP A 1 370 ? 8.975 17.024 -5.821 1.00 81.12 370 ASP A O 1
ATOM 2925 N N . ASP A 1 371 ? 8.699 17.750 -3.713 1.00 83.81 371 ASP A N 1
ATOM 2926 C CA . ASP A 1 371 ? 9.496 18.967 -3.863 1.00 83.81 371 ASP A CA 1
ATOM 2927 C C . ASP A 1 371 ? 10.945 18.666 -4.248 1.00 83.81 371 ASP A C 1
ATOM 2929 O O . ASP A 1 371 ? 11.514 19.283 -5.155 1.00 83.81 371 ASP A O 1
ATOM 2933 N N . THR A 1 372 ? 11.572 17.710 -3.562 1.00 82.94 372 THR A N 1
ATOM 2934 C CA . THR A 1 372 ? 12.963 17.331 -3.847 1.00 82.94 372 THR A CA 1
ATOM 2935 C C . THR A 1 372 ? 13.104 16.582 -5.168 1.00 82.94 372 THR A C 1
ATOM 2937 O O . THR A 1 372 ? 14.093 16.800 -5.868 1.00 82.94 372 THR A O 1
ATOM 2940 N N . ARG A 1 373 ? 12.098 15.800 -5.580 1.00 80.56 373 ARG A N 1
ATOM 2941 C CA . ARG A 1 373 ? 12.029 15.198 -6.920 1.00 80.56 373 ARG A CA 1
ATOM 2942 C C . ARG A 1 373 ? 11.961 16.269 -8.002 1.00 80.56 373 ARG A C 1
ATOM 2944 O O . ARG A 1 373 ? 12.709 16.194 -8.973 1.00 80.56 373 ARG A O 1
ATOM 2951 N N . ASN A 1 374 ? 11.102 17.272 -7.836 1.00 80.75 374 ASN A N 1
ATOM 2952 C CA . ASN A 1 374 ? 10.964 18.361 -8.805 1.00 80.75 374 ASN A CA 1
ATOM 2953 C C . ASN A 1 374 ? 12.263 19.171 -8.926 1.00 80.75 374 ASN A C 1
ATOM 2955 O O . ASN A 1 374 ? 12.694 19.493 -10.032 1.00 80.75 374 ASN A O 1
ATOM 2959 N N . LYS A 1 375 ? 12.941 19.428 -7.800 1.00 78.25 375 LYS A N 1
ATOM 2960 C CA . LYS A 1 375 ? 14.263 20.078 -7.778 1.00 78.25 375 LYS A CA 1
ATOM 2961 C C . LYS A 1 375 ? 15.342 19.228 -8.452 1.00 78.25 375 LYS A C 1
ATOM 2963 O O . LYS A 1 375 ? 16.168 19.767 -9.183 1.00 78.25 375 LYS A O 1
ATOM 2968 N N . LEU A 1 376 ? 15.340 17.913 -8.232 1.00 77.88 376 LEU A N 1
ATOM 2969 C CA . LEU A 1 376 ? 16.268 16.992 -8.889 1.00 77.88 376 LEU A CA 1
ATOM 2970 C C . LEU A 1 376 ? 16.059 16.972 -10.410 1.00 77.88 376 LEU A C 1
ATOM 2972 O O . LEU A 1 376 ? 17.030 17.066 -11.154 1.00 77.88 376 LEU A O 1
ATOM 2976 N N . LYS A 1 377 ? 14.801 16.925 -10.869 1.00 74.56 377 LYS A N 1
ATOM 2977 C CA . LYS A 1 377 ? 14.446 16.956 -12.299 1.00 74.56 377 LYS A CA 1
ATOM 2978 C C . LYS A 1 377 ? 14.846 18.265 -12.995 1.00 74.56 377 LYS A C 1
ATOM 2980 O O . LYS A 1 377 ? 15.073 18.256 -14.198 1.00 74.56 377 LYS A O 1
ATOM 2985 N N . SER A 1 378 ? 14.949 19.376 -12.262 1.00 77.88 378 SER A N 1
ATOM 2986 C CA . SER A 1 378 ? 15.368 20.678 -12.805 1.00 77.88 378 SER A CA 1
ATOM 2987 C C . SER A 1 378 ? 16.880 20.938 -12.732 1.00 77.88 378 SER A C 1
ATOM 2989 O O . SER A 1 378 ? 17.332 22.028 -13.085 1.00 77.88 378 SER A O 1
ATOM 2991 N N . ALA A 1 379 ? 17.677 19.969 -12.269 1.00 80.38 379 ALA A N 1
ATOM 2992 C CA . ALA A 1 379 ? 19.130 20.089 -12.205 1.00 80.38 379 ALA A CA 1
ATOM 2993 C C . ALA A 1 379 ? 19.758 20.106 -13.609 1.00 80.38 379 ALA A C 1
ATOM 2995 O O . ALA A 1 379 ? 19.456 19.249 -14.436 1.00 80.38 379 ALA A O 1
ATOM 2996 N N . LYS A 1 380 ? 20.657 21.065 -13.867 1.00 74.88 380 LYS A N 1
ATOM 2997 C CA . LYS A 1 380 ? 21.315 21.229 -15.182 1.00 74.88 380 LYS A CA 1
ATOM 2998 C C . LYS A 1 380 ? 22.767 20.755 -15.210 1.00 74.88 380 LYS A C 1
ATOM 3000 O O . LYS A 1 380 ? 23.339 20.595 -16.282 1.00 74.88 380 LYS A O 1
ATOM 3005 N N . THR A 1 381 ? 23.371 20.546 -14.041 1.00 70.12 381 THR A N 1
ATOM 3006 C CA . THR A 1 381 ? 24.787 20.188 -13.905 1.00 70.12 381 THR A CA 1
ATOM 3007 C C . THR A 1 381 ? 24.958 18.909 -13.093 1.00 70.12 381 THR A C 1
ATOM 3009 O O . THR A 1 381 ? 24.184 18.619 -12.182 1.00 70.12 381 THR A O 1
ATOM 3012 N N . THR A 1 382 ? 26.016 18.146 -13.373 1.00 67.38 382 THR A N 1
ATOM 3013 C CA . THR A 1 382 ? 26.319 16.887 -12.670 1.00 67.38 382 THR A CA 1
ATOM 3014 C C . THR A 1 382 ? 26.531 17.092 -11.166 1.00 67.38 382 THR A C 1
ATOM 3016 O O . THR A 1 382 ? 26.166 16.236 -10.360 1.00 67.38 382 THR A O 1
ATOM 3019 N N . LYS A 1 383 ? 27.077 18.251 -10.770 1.00 78.12 383 LYS A N 1
ATOM 3020 C CA . LYS A 1 383 ? 27.247 18.634 -9.362 1.00 78.12 383 LYS A CA 1
ATOM 3021 C C . LYS A 1 383 ? 25.894 18.869 -8.679 1.00 78.12 383 LYS A C 1
ATOM 3023 O O . LYS A 1 383 ? 25.649 18.299 -7.619 1.00 78.12 383 LYS A O 1
ATOM 3028 N N . GLU A 1 384 ? 24.986 19.606 -9.321 1.00 68.69 384 GLU A N 1
ATOM 3029 C CA . GLU A 1 384 ? 23.626 19.817 -8.807 1.00 68.69 384 GLU A CA 1
ATOM 3030 C C . GLU A 1 384 ? 22.812 18.526 -8.732 1.00 68.69 384 GLU A C 1
ATOM 3032 O O . GLU A 1 384 ? 22.059 18.339 -7.780 1.00 68.69 384 GLU A O 1
ATOM 3037 N N . VAL A 1 385 ? 22.954 17.625 -9.710 1.00 71.06 385 VAL A N 1
ATOM 3038 C CA . VAL A 1 385 ? 22.286 16.314 -9.688 1.00 71.06 385 VAL A CA 1
ATOM 3039 C C . VAL A 1 385 ? 22.724 15.517 -8.460 1.00 71.06 385 VAL A C 1
ATOM 3041 O O . VAL A 1 385 ? 21.892 14.893 -7.801 1.00 71.06 385 VAL A O 1
ATOM 3044 N N . LYS A 1 386 ? 24.015 15.564 -8.112 1.00 73.75 386 LYS A N 1
ATOM 3045 C CA . LYS A 1 386 ? 24.549 14.857 -6.945 1.00 73.75 386 LYS A CA 1
ATOM 3046 C C . LYS A 1 386 ? 23.999 15.432 -5.636 1.00 73.75 386 LYS A C 1
ATOM 3048 O O . LYS A 1 386 ? 23.440 14.679 -4.844 1.00 73.75 386 LYS A O 1
ATOM 3053 N N . GLU A 1 387 ? 24.073 16.750 -5.453 1.00 78.88 387 GLU A N 1
ATOM 3054 C CA . GLU A 1 387 ? 23.591 17.438 -4.243 1.00 78.88 387 GLU A CA 1
ATOM 3055 C C . GLU A 1 387 ? 22.064 17.314 -4.071 1.00 78.88 387 GLU A C 1
ATOM 3057 O O . GLU A 1 387 ? 21.568 16.900 -3.020 1.00 78.88 387 GLU A O 1
ATOM 3062 N N . LYS A 1 388 ? 21.287 17.593 -5.126 1.00 79.94 388 LYS A N 1
ATOM 3063 C CA . LYS A 1 388 ? 19.816 17.491 -5.092 1.00 79.94 388 LYS A CA 1
ATOM 3064 C C . LYS A 1 388 ? 19.354 16.032 -4.996 1.00 79.94 388 LYS A C 1
ATOM 3066 O O . LYS A 1 388 ? 18.336 15.745 -4.366 1.00 79.94 388 LYS A O 1
ATOM 3071 N N . GLY A 1 389 ? 20.122 15.098 -5.559 1.00 72.44 389 GLY A N 1
ATOM 3072 C CA . GLY A 1 389 ? 19.870 13.661 -5.468 1.00 72.44 389 GLY A CA 1
ATOM 3073 C C . GLY A 1 389 ? 20.144 13.086 -4.078 1.00 72.44 389 GLY A C 1
ATOM 3074 O O . GLY A 1 389 ? 19.487 12.127 -3.668 1.00 72.44 389 GLY A O 1
ATOM 3075 N N . GLU A 1 390 ? 21.084 13.659 -3.325 1.00 80.44 390 GLU A N 1
ATOM 3076 C CA . GLU A 1 390 ? 21.292 13.337 -1.908 1.00 80.44 390 GLU A CA 1
ATOM 3077 C C . GLU A 1 390 ? 20.137 13.843 -1.038 1.00 80.44 390 GLU A C 1
ATOM 3079 O O . GLU A 1 390 ? 19.637 13.089 -0.199 1.00 80.44 390 GLU A O 1
ATOM 3084 N N . ALA A 1 391 ? 19.645 15.063 -1.286 1.00 75.50 391 ALA A N 1
ATOM 3085 C CA . ALA A 1 391 ? 18.473 15.606 -0.596 1.00 75.50 391 ALA A CA 1
ATOM 3086 C C . ALA A 1 391 ? 17.210 14.757 -0.838 1.00 75.50 391 ALA A C 1
ATOM 3088 O O . ALA A 1 391 ? 16.513 14.399 0.112 1.00 75.50 391 ALA A O 1
ATOM 3089 N N . TYR A 1 392 ? 16.962 14.352 -2.089 1.00 78.19 392 TYR A N 1
ATOM 3090 C CA . TYR A 1 392 ? 15.865 13.443 -2.436 1.00 78.19 392 TYR A CA 1
ATOM 3091 C C . TYR A 1 392 ? 15.981 12.091 -1.708 1.00 78.19 392 TYR A C 1
ATOM 3093 O O . TYR A 1 392 ? 15.032 11.631 -1.072 1.00 78.19 392 TYR A O 1
ATOM 3101 N N . ARG A 1 393 ? 17.179 11.486 -1.699 1.00 77.00 393 ARG A N 1
ATOM 3102 C CA . ARG A 1 393 ? 17.445 10.230 -0.972 1.00 77.00 393 ARG A CA 1
ATOM 3103 C C . ARG A 1 393 ? 17.284 10.357 0.542 1.00 77.00 393 ARG A C 1
ATOM 3105 O O . ARG A 1 393 ? 16.921 9.379 1.196 1.00 77.00 393 ARG A O 1
ATOM 3112 N N . LYS A 1 394 ? 17.585 11.521 1.121 1.00 84.31 394 LYS A N 1
ATOM 3113 C CA . LYS A 1 394 ? 17.371 11.785 2.550 1.00 84.31 394 LYS A CA 1
ATOM 3114 C C . LYS A 1 394 ? 15.878 11.805 2.883 1.00 84.31 394 LYS A C 1
ATOM 3116 O O . LYS A 1 394 ? 15.482 11.159 3.847 1.00 84.31 394 LYS A O 1
ATOM 3121 N N . ASN A 1 395 ? 15.063 12.462 2.057 1.00 80.62 395 ASN A N 1
ATOM 3122 C CA . ASN A 1 395 ? 13.612 12.512 2.253 1.00 80.62 395 ASN A CA 1
ATOM 3123 C C . ASN A 1 395 ? 12.946 11.144 2.070 1.00 80.62 395 ASN A C 1
ATOM 3125 O O . ASN A 1 395 ? 12.084 10.793 2.869 1.00 80.62 395 ASN A O 1
ATOM 3129 N N . ILE A 1 396 ? 13.392 10.332 1.103 1.00 78.06 396 ILE A N 1
ATOM 3130 C CA . ILE A 1 396 ? 12.912 8.946 0.963 1.00 78.06 396 ILE A CA 1
ATOM 3131 C C . ILE A 1 396 ? 13.223 8.119 2.213 1.00 78.06 396 ILE A C 1
ATOM 3133 O O . ILE A 1 396 ? 12.360 7.386 2.688 1.00 78.06 396 ILE A O 1
ATOM 3137 N N . ARG A 1 397 ? 14.443 8.222 2.757 1.00 78.75 397 ARG A N 1
ATOM 3138 C CA . ARG A 1 397 ? 14.811 7.491 3.979 1.00 78.75 397 ARG A CA 1
ATOM 3139 C C . ARG A 1 397 ? 13.946 7.907 5.162 1.00 78.75 397 ARG A C 1
ATOM 3141 O O . ARG A 1 397 ? 13.321 7.047 5.762 1.00 78.75 397 ARG A O 1
ATOM 3148 N N . ALA A 1 398 ? 13.824 9.210 5.407 1.00 80.31 398 ALA A N 1
ATOM 3149 C CA . ALA A 1 398 ? 12.981 9.727 6.482 1.00 80.31 398 ALA A CA 1
ATOM 3150 C C . ALA A 1 398 ? 11.509 9.301 6.332 1.00 80.31 398 ALA A C 1
ATOM 3152 O O . ALA A 1 398 ? 10.867 8.948 7.319 1.00 80.31 398 ALA A O 1
ATOM 3153 N N . PHE A 1 399 ? 10.980 9.295 5.103 1.00 86.81 399 PHE A N 1
ATOM 3154 C CA . PHE A 1 399 ? 9.639 8.787 4.819 1.00 86.81 399 PHE A CA 1
ATOM 3155 C C . PHE A 1 399 ? 9.509 7.300 5.149 1.00 86.81 399 PHE A C 1
ATOM 3157 O O . PHE A 1 399 ? 8.560 6.915 5.825 1.00 86.81 399 PHE A O 1
ATOM 3164 N N . ASN A 1 400 ? 10.454 6.469 4.700 1.00 80.31 400 ASN A N 1
ATOM 3165 C CA . ASN A 1 400 ? 10.423 5.033 4.964 1.00 80.31 400 ASN A CA 1
ATOM 3166 C C . ASN A 1 400 ? 10.504 4.744 6.464 1.00 80.31 400 ASN A C 1
ATOM 3168 O O . ASN A 1 400 ? 9.707 3.957 6.959 1.00 80.31 400 ASN A O 1
ATOM 3172 N N . ASP A 1 401 ? 11.406 5.412 7.186 1.00 82.50 401 ASP A N 1
ATOM 3173 C CA . ASP A 1 401 ? 11.551 5.260 8.637 1.00 82.50 401 ASP A CA 1
ATOM 3174 C C . ASP A 1 401 ? 10.228 5.593 9.349 1.00 82.50 401 ASP A C 1
ATOM 3176 O O . ASP A 1 401 ? 9.724 4.797 10.142 1.00 82.50 401 ASP A O 1
ATOM 3180 N N . LYS A 1 402 ? 9.586 6.710 8.978 1.00 86.88 402 LYS A N 1
ATOM 3181 C CA . LYS A 1 402 ? 8.282 7.103 9.532 1.00 86.88 402 LYS A CA 1
ATOM 3182 C C . LYS A 1 402 ? 7.154 6.139 9.141 1.00 86.88 402 LYS A C 1
ATOM 3184 O O . LYS A 1 402 ? 6.280 5.849 9.954 1.00 86.88 402 LYS A O 1
ATOM 3189 N N . ALA A 1 403 ? 7.165 5.624 7.912 1.00 81.44 403 ALA A N 1
ATOM 3190 C CA . ALA A 1 403 ? 6.197 4.633 7.454 1.00 81.44 403 ALA A CA 1
ATOM 3191 C C . ALA A 1 403 ? 6.340 3.307 8.220 1.00 81.44 403 ALA A C 1
ATOM 3193 O O . ALA A 1 403 ? 5.327 2.690 8.542 1.00 81.44 403 ALA A O 1
ATOM 3194 N N . TYR A 1 404 ? 7.568 2.894 8.557 1.00 83.75 404 TYR A N 1
ATOM 3195 C CA . TYR A 1 404 ? 7.816 1.714 9.387 1.00 83.75 404 TYR A CA 1
ATOM 3196 C C . TYR A 1 404 ? 7.305 1.892 10.818 1.00 83.75 404 TYR A C 1
ATOM 3198 O O . TYR A 1 404 ? 6.706 0.961 11.354 1.00 83.75 404 TYR A O 1
ATOM 3206 N N . GLU A 1 405 ? 7.476 3.073 11.417 1.00 85.69 405 GLU A N 1
ATOM 3207 C CA . GLU A 1 405 ? 6.903 3.379 12.736 1.00 85.69 405 GLU A CA 1
ATOM 3208 C C . GLU A 1 405 ? 5.372 3.237 12.730 1.00 85.69 405 GLU A C 1
ATOM 3210 O O . GLU A 1 405 ? 4.811 2.519 13.555 1.00 85.69 405 GLU A O 1
ATOM 3215 N N . ILE A 1 406 ? 4.691 3.853 11.757 1.00 84.25 406 ILE A N 1
ATOM 3216 C CA . ILE A 1 406 ? 3.225 3.773 11.635 1.00 84.25 406 ILE A CA 1
ATOM 3217 C C . ILE A 1 406 ? 2.774 2.338 11.350 1.00 84.25 406 ILE A C 1
ATOM 3219 O O . ILE A 1 406 ? 1.760 1.883 11.882 1.00 84.25 406 ILE A O 1
ATOM 3223 N N . GLN A 1 407 ? 3.528 1.603 10.531 1.00 82.38 407 GLN A N 1
ATOM 3224 C CA . GLN A 1 407 ? 3.224 0.208 10.251 1.00 82.38 407 GLN A CA 1
ATOM 3225 C C . GLN A 1 407 ? 3.302 -0.660 11.508 1.00 82.38 407 GLN A C 1
ATOM 3227 O O . GLN A 1 407 ? 2.424 -1.497 11.711 1.00 82.38 407 GLN A O 1
ATOM 3232 N N . ALA A 1 408 ? 4.299 -0.439 12.365 1.00 82.44 408 ALA A N 1
ATOM 3233 C CA . ALA A 1 408 ? 4.411 -1.167 13.622 1.00 82.44 408 ALA A CA 1
ATOM 3234 C C . ALA A 1 408 ? 3.145 -1.001 14.479 1.00 82.44 408 ALA A C 1
ATOM 3236 O O . ALA A 1 408 ? 2.665 -1.973 15.057 1.00 82.44 408 ALA A O 1
ATOM 3237 N N . TRP A 1 409 ? 2.542 0.192 14.489 1.00 82.81 409 TRP A N 1
ATOM 3238 C CA . TRP A 1 409 ? 1.309 0.448 15.244 1.00 82.81 409 TRP A CA 1
ATOM 3239 C C . TRP A 1 409 ? 0.085 -0.213 14.605 1.00 82.81 409 TRP A C 1
ATOM 3241 O O . TRP A 1 409 ? -0.793 -0.716 15.308 1.00 82.81 409 TRP A O 1
ATOM 3251 N N . ILE A 1 410 ? 0.034 -0.268 13.269 1.00 79.81 410 ILE A N 1
ATOM 3252 C CA . ILE A 1 410 ? -0.994 -1.023 12.535 1.00 79.81 410 ILE A CA 1
ATOM 3253 C C . ILE A 1 410 ? -0.928 -2.511 12.903 1.00 79.81 410 ILE A C 1
ATOM 3255 O O . ILE A 1 410 ? -1.966 -3.131 13.147 1.00 79.81 410 ILE A O 1
ATOM 3259 N N . ASP A 1 411 ? 0.277 -3.078 12.951 1.00 81.12 411 ASP A N 1
ATOM 3260 C CA . ASP A 1 411 ? 0.485 -4.494 13.256 1.00 81.12 411 ASP A CA 1
ATOM 3261 C C . ASP A 1 411 ? 0.195 -4.808 14.730 1.00 81.12 411 ASP A C 1
ATOM 3263 O O . ASP A 1 411 ? -0.443 -5.818 15.045 1.00 81.12 411 ASP A O 1
ATOM 3267 N N . GLU A 1 412 ? 0.575 -3.909 15.640 1.00 80.69 412 GLU A N 1
ATOM 3268 C CA . GLU A 1 412 ? 0.283 -4.035 17.067 1.00 80.69 412 GLU A CA 1
ATOM 3269 C C . GLU A 1 412 ? -1.225 -3.995 17.355 1.00 80.69 412 GLU A C 1
ATOM 3271 O O . GLU A 1 412 ? -1.717 -4.741 18.213 1.00 80.69 412 GLU A O 1
ATOM 3276 N N . VAL A 1 413 ? -2.000 -3.212 16.592 1.00 75.75 413 VAL A N 1
ATOM 3277 C CA . VAL A 1 413 ? -3.444 -3.080 16.825 1.00 75.75 413 VAL A CA 1
ATOM 3278 C C . VAL A 1 413 ? -4.192 -4.405 16.755 1.00 75.75 413 VAL A C 1
ATOM 3280 O O . VAL A 1 413 ? -5.148 -4.592 17.508 1.00 75.75 413 VAL A O 1
ATOM 3283 N N . ALA A 1 414 ? -3.754 -5.366 15.940 1.00 70.50 414 ALA A N 1
ATOM 3284 C CA . ALA A 1 414 ? -4.378 -6.689 15.902 1.00 70.50 414 ALA A CA 1
ATOM 3285 C C . ALA A 1 414 ? -4.306 -7.407 17.268 1.00 70.50 414 ALA A C 1
ATOM 3287 O O . ALA A 1 414 ? -5.278 -8.030 17.717 1.00 70.50 414 ALA A O 1
ATOM 3288 N N . MET A 1 415 ? -3.177 -7.271 17.970 1.00 75.31 415 MET A N 1
ATOM 3289 C CA . MET A 1 415 ? -3.015 -7.803 19.324 1.00 75.31 415 MET A CA 1
ATOM 3290 C C . MET A 1 415 ? -3.820 -6.988 20.341 1.00 75.31 415 MET A C 1
ATOM 3292 O O . MET A 1 415 ? -4.538 -7.563 21.164 1.00 75.31 415 MET A O 1
ATOM 3296 N N . VAL A 1 416 ? -3.775 -5.656 20.249 1.00 74.44 416 VAL A N 1
ATOM 3297 C CA . VAL A 1 416 ? -4.487 -4.750 21.169 1.00 74.44 416 VAL A CA 1
ATOM 3298 C C . VAL A 1 416 ? -6.002 -4.942 21.097 1.00 74.44 416 VAL A C 1
ATOM 3300 O O . VAL A 1 416 ? -6.664 -5.002 22.134 1.00 74.44 416 VAL A O 1
ATOM 3303 N N . VAL A 1 417 ? -6.567 -5.117 19.898 1.00 73.38 417 VAL A N 1
ATOM 3304 C CA . VAL A 1 417 ? -7.991 -5.439 19.689 1.00 73.38 417 VAL A CA 1
ATOM 3305 C C . VAL A 1 417 ? -8.382 -6.691 20.464 1.00 73.38 417 VAL A C 1
ATOM 3307 O O . VAL A 1 417 ? -9.394 -6.697 21.166 1.00 73.38 417 VAL A O 1
ATOM 3310 N N . THR A 1 418 ? -7.552 -7.732 20.400 1.00 72.25 418 THR A N 1
ATOM 3311 C CA . THR A 1 418 ? -7.800 -8.992 21.110 1.00 72.25 418 THR A CA 1
ATOM 3312 C C . THR A 1 418 ? -7.793 -8.783 22.628 1.00 72.25 418 THR A C 1
ATOM 3314 O O . THR A 1 418 ? -8.671 -9.291 23.332 1.00 72.25 418 THR A O 1
ATOM 3317 N N . ILE A 1 419 ? -6.852 -7.986 23.145 1.00 73.44 419 ILE A N 1
ATOM 3318 C CA . ILE A 1 419 ? -6.782 -7.634 24.571 1.00 73.44 419 ILE A CA 1
ATOM 3319 C C . ILE A 1 419 ? -8.036 -6.856 24.992 1.00 73.44 419 ILE A C 1
ATOM 3321 O O . ILE A 1 419 ? -8.689 -7.216 25.976 1.00 73.44 419 ILE A O 1
ATOM 3325 N N . HIS A 1 420 ? -8.420 -5.824 24.237 1.00 74.31 420 HIS A N 1
ATOM 3326 C CA . HIS A 1 420 ? -9.609 -5.021 24.523 1.00 74.31 420 HIS A CA 1
ATOM 3327 C C . HIS A 1 420 ? -10.890 -5.860 24.489 1.00 74.31 420 HIS A C 1
ATOM 3329 O O . HIS A 1 420 ? -11.733 -5.726 25.379 1.00 74.31 420 HIS A O 1
ATOM 3335 N N . GLN A 1 421 ? -11.018 -6.782 23.532 1.00 70.75 421 GLN A N 1
ATOM 3336 C CA . GLN A 1 421 ? -12.149 -7.703 23.450 1.00 70.75 421 GLN A CA 1
ATOM 3337 C C . GLN A 1 421 ? -12.244 -8.600 24.694 1.00 70.75 421 GLN A C 1
ATOM 3339 O O . GLN A 1 421 ? -13.328 -8.766 25.260 1.00 70.75 421 GLN A O 1
ATOM 3344 N N . GLN A 1 422 ? -11.123 -9.156 25.161 1.00 71.75 422 GLN A N 1
ATOM 3345 C CA . GLN A 1 422 ? -11.103 -9.992 26.364 1.00 71.75 422 GLN A CA 1
ATOM 3346 C C . GLN A 1 422 ? -11.504 -9.211 27.620 1.00 71.75 422 GLN A C 1
ATOM 3348 O O . GLN A 1 422 ? -12.284 -9.713 28.437 1.00 71.75 422 GLN A O 1
ATOM 3353 N N . GLU A 1 423 ? -11.016 -7.979 27.778 1.00 68.94 423 GLU A N 1
ATOM 3354 C CA . GLU A 1 423 ? -11.372 -7.147 28.930 1.00 68.94 423 GLU A CA 1
ATOM 3355 C C . GLU A 1 423 ? -12.847 -6.716 28.892 1.00 68.94 423 GLU A C 1
ATOM 3357 O O . GLU A 1 423 ? -13.535 -6.785 29.915 1.00 68.94 423 GLU A O 1
ATOM 3362 N N . LEU A 1 424 ? -13.388 -6.391 27.712 1.00 66.38 424 LEU A N 1
ATOM 3363 C CA . LEU A 1 424 ? -14.819 -6.123 27.535 1.00 66.38 424 LEU A CA 1
ATOM 3364 C C . LEU A 1 424 ? -15.687 -7.326 27.920 1.00 66.38 424 LEU A C 1
ATOM 3366 O O . LEU A 1 424 ? -16.685 -7.172 28.629 1.00 66.38 424 LEU A O 1
ATOM 3370 N N . LEU A 1 425 ? -15.307 -8.539 27.507 1.00 66.62 425 LEU A N 1
ATOM 3371 C CA . LEU A 1 425 ? -16.026 -9.766 27.866 1.00 66.62 425 LEU A CA 1
ATOM 3372 C C . LEU A 1 425 ? -15.984 -10.041 29.376 1.00 66.62 425 LEU A C 1
ATOM 3374 O O . LEU A 1 425 ? -16.999 -10.437 29.963 1.00 66.62 425 LEU A O 1
ATOM 3378 N N . ARG A 1 426 ? -14.844 -9.791 30.031 1.00 64.75 426 ARG A N 1
ATOM 3379 C CA . ARG A 1 426 ? -14.722 -9.895 31.495 1.00 64.75 426 ARG A CA 1
ATOM 3380 C C . ARG A 1 426 ? -15.650 -8.915 32.203 1.00 64.75 426 ARG A C 1
ATOM 3382 O O . ARG A 1 426 ? -16.363 -9.313 33.126 1.00 64.75 426 ARG A O 1
ATOM 3389 N N . VAL A 1 427 ? -15.696 -7.664 31.749 1.00 57.28 427 VAL A N 1
ATOM 3390 C CA . VAL A 1 427 ? -16.579 -6.642 32.323 1.00 57.28 427 VAL A CA 1
ATOM 3391 C C . VAL A 1 427 ? -18.046 -6.972 32.070 1.00 57.28 427 VAL A C 1
ATOM 3393 O O . VAL A 1 427 ? -18.841 -6.903 33.003 1.00 57.28 427 VAL A O 1
ATOM 3396 N N . LYS A 1 428 ? -18.407 -7.469 30.883 1.00 62.53 4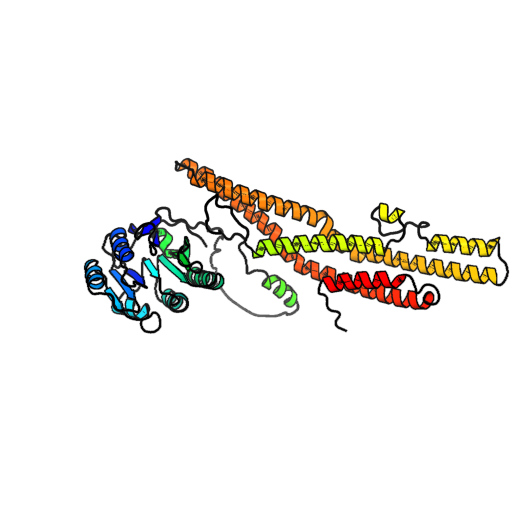28 LYS A N 1
ATOM 3397 C CA . LYS A 1 428 ? -19.760 -7.970 30.590 1.00 62.53 428 LYS A CA 1
ATOM 3398 C C . LYS A 1 428 ? -20.189 -9.079 31.555 1.00 62.53 428 LYS A C 1
ATOM 3400 O O . LYS A 1 428 ? -21.320 -9.064 32.041 1.00 62.53 428 LYS A O 1
ATOM 3405 N N . LYS A 1 429 ? -19.297 -10.022 31.883 1.00 63.34 429 LYS A N 1
ATOM 3406 C CA . LYS A 1 429 ? -19.569 -11.079 32.875 1.00 63.34 429 LYS A CA 1
ATOM 3407 C C . LYS A 1 429 ? -19.813 -10.494 34.269 1.00 63.34 429 LYS A C 1
ATOM 3409 O O . LYS A 1 429 ? -20.738 -10.923 34.953 1.00 63.34 429 LYS A O 1
ATOM 3414 N N . ILE A 1 430 ? -19.024 -9.498 34.675 1.00 55.91 430 ILE A N 1
ATOM 3415 C CA . ILE A 1 430 ? -19.186 -8.804 35.962 1.00 55.91 430 ILE A CA 1
ATOM 3416 C C . ILE A 1 430 ? -20.511 -8.032 36.002 1.00 55.91 430 ILE A C 1
ATOM 3418 O O . ILE A 1 430 ? -21.275 -8.199 36.950 1.00 55.91 430 ILE A O 1
ATOM 3422 N N . LEU A 1 431 ? -20.822 -7.258 34.958 1.00 54.12 431 LEU A N 1
ATOM 3423 C CA . LEU A 1 431 ? -22.076 -6.513 34.826 1.00 54.12 431 LEU A CA 1
ATOM 3424 C C . LEU A 1 431 ? -23.295 -7.439 34.831 1.00 54.12 431 LEU A C 1
ATOM 3426 O O . LEU A 1 431 ? -24.287 -7.122 35.473 1.00 54.12 431 LEU A O 1
ATOM 3430 N N . LYS A 1 432 ? -23.220 -8.618 34.202 1.00 61.41 432 LYS A N 1
ATOM 3431 C CA . LYS A 1 432 ? -24.296 -9.622 34.247 1.00 61.41 432 LYS A CA 1
ATOM 3432 C C . LYS A 1 432 ? -24.520 -10.160 35.665 1.00 61.41 432 LYS A C 1
ATOM 3434 O O . LYS A 1 432 ? -25.663 -10.310 36.088 1.00 61.41 432 LYS A O 1
ATOM 3439 N N . THR A 1 433 ? -23.447 -10.414 36.416 1.00 53.16 433 THR A N 1
ATOM 3440 C CA . THR A 1 433 ? -23.530 -10.840 37.825 1.00 53.16 433 THR A CA 1
ATOM 3441 C C . THR A 1 433 ? -24.097 -9.734 38.715 1.00 53.16 433 THR A C 1
ATOM 3443 O O . THR A 1 433 ? -24.906 -10.018 39.597 1.00 53.16 433 THR A O 1
ATOM 3446 N N . LEU A 1 434 ? -23.721 -8.477 38.460 1.00 51.12 434 LEU A N 1
ATOM 3447 C CA . LEU A 1 434 ? -24.265 -7.302 39.146 1.00 51.12 434 LEU A CA 1
ATOM 3448 C C . LEU A 1 434 ? -25.731 -7.073 38.815 1.00 51.12 434 LEU A C 1
ATOM 3450 O O . LEU A 1 434 ? -26.499 -6.832 39.730 1.00 51.12 434 LEU A O 1
ATOM 3454 N N . LYS A 1 435 ? -26.137 -7.212 37.548 1.00 49.28 435 LYS A N 1
ATOM 3455 C CA . LYS A 1 435 ? -27.545 -7.169 37.142 1.00 49.28 435 LYS A CA 1
ATOM 3456 C C . LYS A 1 435 ? -28.333 -8.238 37.893 1.00 49.28 435 LYS A C 1
ATOM 3458 O O . LYS A 1 435 ? -29.272 -7.904 38.585 1.00 49.28 435 LYS A O 1
ATOM 3463 N N . LYS A 1 436 ? -27.846 -9.482 37.938 1.00 50.06 436 LYS A N 1
ATOM 3464 C CA . LYS A 1 436 ? -28.497 -10.567 38.693 1.00 50.06 436 LYS A CA 1
ATOM 3465 C C . LYS A 1 436 ? -28.599 -10.302 40.207 1.00 50.06 436 LYS A C 1
ATOM 3467 O O . LYS A 1 436 ? -29.535 -10.774 40.837 1.00 50.06 436 LYS A O 1
ATOM 3472 N N . THR A 1 437 ? -27.649 -9.572 40.799 1.00 45.72 437 THR A N 1
ATOM 3473 C CA . THR A 1 437 ? -27.667 -9.217 42.236 1.00 45.72 437 THR A CA 1
ATOM 3474 C C . THR A 1 437 ? -28.474 -7.950 42.531 1.00 45.72 437 THR A C 1
ATOM 3476 O O . THR A 1 437 ? -29.159 -7.914 43.548 1.00 45.72 437 THR A O 1
ATOM 3479 N N . LYS A 1 438 ? -28.460 -6.955 41.636 1.00 43.38 438 LYS A N 1
ATOM 3480 C CA . LYS A 1 438 ? -29.341 -5.777 41.670 1.00 43.38 438 LYS A CA 1
ATOM 3481 C C . LYS A 1 438 ? -30.799 -6.189 41.448 1.00 43.38 438 LYS A C 1
ATOM 3483 O O . LYS A 1 438 ? -31.662 -5.782 42.217 1.00 43.38 438 LYS A O 1
ATOM 3488 N N . ASP A 1 439 ? -31.054 -7.076 40.490 1.00 42.50 439 ASP A N 1
ATOM 3489 C CA . ASP A 1 439 ? -32.379 -7.624 40.203 1.00 42.50 439 ASP A CA 1
ATOM 3490 C C . ASP A 1 439 ? -32.923 -8.417 41.408 1.00 42.50 439 ASP A C 1
ATOM 3492 O O . ASP A 1 439 ? -34.099 -8.324 41.730 1.00 42.50 439 ASP A O 1
ATOM 3496 N N . LEU A 1 440 ? -32.085 -9.149 42.154 1.00 38.72 440 LEU A N 1
ATOM 3497 C CA . LEU A 1 440 ? -32.574 -9.925 43.304 1.00 38.72 440 LEU A CA 1
ATOM 3498 C C . LEU A 1 440 ? -32.906 -9.091 44.556 1.00 38.72 440 LEU A C 1
ATOM 3500 O O . LEU A 1 440 ? -33.671 -9.565 45.392 1.00 38.72 440 LEU A O 1
ATOM 3504 N N . GLN A 1 441 ? -32.332 -7.894 44.724 1.00 39.72 441 GLN A N 1
ATOM 3505 C CA . GLN A 1 441 ? -32.518 -7.074 45.936 1.00 39.72 441 GLN A CA 1
ATOM 3506 C C . GLN A 1 441 ? -33.305 -5.776 45.709 1.00 39.72 441 GLN A C 1
ATOM 3508 O O . GLN A 1 441 ? -33.802 -5.209 46.676 1.00 39.72 441 GLN A O 1
ATOM 3513 N N . PHE A 1 442 ? -33.447 -5.323 44.458 1.00 37.72 442 PHE A N 1
ATOM 3514 C CA . PHE A 1 442 ? -34.009 -4.012 44.103 1.00 37.72 442 PHE A CA 1
ATOM 3515 C C . PHE A 1 442 ? -35.095 -4.075 43.004 1.00 37.72 442 PHE A C 1
ATOM 3517 O O . PHE A 1 442 ? -35.821 -3.101 42.810 1.00 37.72 442 PHE A O 1
ATOM 3524 N N . ALA A 1 443 ? -35.276 -5.213 42.305 1.00 34.03 443 ALA A N 1
ATOM 3525 C CA . ALA A 1 443 ? -36.243 -5.326 41.194 1.00 34.03 443 ALA A CA 1
ATOM 3526 C C . ALA A 1 443 ? -37.713 -5.159 41.589 1.00 34.03 443 ALA A C 1
ATOM 3528 O O . ALA A 1 443 ? -38.557 -5.031 40.707 1.00 34.03 443 ALA A O 1
ATOM 3529 N N . ARG A 1 444 ? -38.049 -5.162 42.882 1.00 39.66 444 ARG A N 1
ATOM 3530 C CA . ARG A 1 444 ? -39.444 -4.996 43.289 1.00 39.66 444 ARG A CA 1
ATOM 3531 C C . ARG A 1 444 ? -39.934 -3.545 43.210 1.00 39.66 444 ARG A C 1
ATOM 3533 O O . ARG A 1 444 ? -41.141 -3.366 43.150 1.00 39.66 444 ARG A O 1
ATOM 3540 N N . GLU A 1 445 ? -39.049 -2.540 43.158 1.00 38.03 445 GLU A N 1
ATOM 3541 C CA . GLU A 1 445 ? -39.477 -1.130 43.276 1.00 38.03 445 GLU A CA 1
ATOM 3542 C C . GLU A 1 445 ? -38.977 -0.162 42.184 1.00 38.03 445 GLU A C 1
ATOM 3544 O O . GLU A 1 445 ? -39.597 0.879 42.001 1.00 38.03 445 GLU A O 1
ATOM 3549 N N . VAL A 1 446 ? -37.923 -0.459 41.406 1.00 36.31 446 VAL A N 1
ATOM 3550 C CA . VAL A 1 446 ? -37.312 0.553 40.495 1.00 36.31 446 VAL A CA 1
ATOM 3551 C C . VAL A 1 446 ? -37.109 0.052 39.055 1.00 36.31 446 VAL A C 1
ATOM 3553 O O . VAL A 1 446 ? -36.234 0.518 38.327 1.00 36.31 446 VAL A O 1
ATOM 3556 N N . SER A 1 447 ? -37.933 -0.889 38.586 1.00 34.19 447 SER A N 1
ATOM 3557 C CA . SER A 1 447 ? -37.812 -1.516 37.252 1.00 34.19 447 SER A CA 1
ATOM 3558 C C . SER A 1 447 ? -37.938 -0.571 36.039 1.00 34.19 447 SER A C 1
ATOM 3560 O O . SER A 1 447 ? -37.828 -1.025 34.908 1.00 34.19 447 SER A O 1
ATOM 3562 N N . VAL A 1 448 ? -38.110 0.739 36.233 1.00 39.41 448 VAL A N 1
ATOM 3563 C CA . VAL A 1 448 ? -38.368 1.707 35.154 1.00 39.41 448 VAL A CA 1
ATOM 3564 C C . VAL A 1 448 ? -37.088 2.370 34.600 1.00 39.41 448 VAL A C 1
ATOM 3566 O O . VAL A 1 448 ? -37.117 2.919 33.505 1.00 39.41 448 VAL A O 1
ATOM 3569 N N . PHE A 1 449 ? -35.933 2.299 35.284 1.00 37.69 449 PHE A N 1
ATOM 3570 C CA . PHE A 1 449 ? -34.777 3.167 34.956 1.00 37.69 449 PHE A CA 1
ATOM 3571 C C . PHE A 1 449 ? -33.536 2.488 34.328 1.00 37.69 449 PHE A C 1
ATOM 3573 O O . PHE A 1 449 ? -32.604 3.184 33.934 1.00 37.69 449 PHE A O 1
ATOM 3580 N N . HIS A 1 450 ? -33.455 1.153 34.241 1.00 46.91 450 HIS A N 1
ATOM 3581 C CA . HIS A 1 450 ? -32.205 0.447 33.867 1.00 46.91 450 HIS A CA 1
ATOM 3582 C C . HIS A 1 450 ? -32.143 -0.107 32.428 1.00 46.91 450 HIS A C 1
ATOM 3584 O O . HIS A 1 450 ? -31.059 -0.482 31.968 1.00 46.91 450 HIS A O 1
ATOM 3590 N N . ASP A 1 451 ? -33.253 -0.134 31.689 1.00 47.00 451 ASP A N 1
ATOM 3591 C CA . ASP A 1 451 ? -33.297 -0.747 30.352 1.00 47.00 451 ASP A CA 1
ATOM 3592 C C . ASP A 1 451 ? -32.567 0.069 29.274 1.00 47.00 451 ASP A C 1
ATOM 3594 O O . ASP A 1 451 ? -31.976 -0.503 28.355 1.00 47.00 451 ASP A O 1
ATOM 3598 N N . GLN A 1 452 ? -32.492 1.394 29.421 1.00 45.66 452 GLN A N 1
ATOM 3599 C CA . GLN A 1 452 ? -31.758 2.260 28.489 1.00 45.66 452 GLN A CA 1
ATOM 3600 C C . GLN A 1 452 ? -30.258 1.944 28.437 1.00 45.66 452 GLN A C 1
ATOM 3602 O O . GLN A 1 452 ? -29.673 1.882 27.359 1.00 45.66 452 GLN A O 1
ATOM 3607 N N . VAL A 1 453 ? -29.635 1.674 29.585 1.00 48.00 453 VAL A N 1
ATOM 3608 C CA . VAL A 1 453 ? -28.185 1.434 29.674 1.00 48.00 453 VAL A CA 1
ATOM 3609 C C . VAL A 1 453 ? -27.789 0.110 29.014 1.00 48.00 453 VAL A C 1
ATOM 3611 O O . VAL A 1 453 ? -26.769 0.024 28.328 1.00 48.00 453 VAL A O 1
ATOM 3614 N N . TYR A 1 454 ? -28.611 -0.928 29.186 1.00 47.84 454 TYR A N 1
ATOM 3615 C CA . TYR A 1 454 ? -28.395 -2.231 28.556 1.00 47.84 454 TYR A CA 1
ATOM 3616 C C . TYR A 1 454 ? -28.518 -2.155 27.030 1.00 47.84 454 TYR A C 1
ATOM 3618 O O . TYR A 1 454 ? -27.722 -2.767 26.312 1.00 47.84 454 TYR A O 1
ATOM 3626 N N . ASN A 1 455 ? -29.478 -1.371 26.541 1.00 51.78 455 ASN A N 1
ATOM 3627 C CA . ASN A 1 455 ? -29.716 -1.203 25.114 1.00 51.78 455 ASN A CA 1
ATOM 3628 C C . ASN A 1 455 ? -28.582 -0.424 24.435 1.00 51.78 455 ASN A C 1
ATOM 3630 O O . ASN A 1 455 ? -28.076 -0.897 23.420 1.00 51.78 455 ASN A O 1
ATOM 3634 N N . SER A 1 456 ? -28.078 0.660 25.037 1.00 46.41 456 SER A N 1
ATOM 3635 C CA . SER A 1 456 ? -26.954 1.427 24.473 1.00 46.41 456 SER A CA 1
ATOM 3636 C C . SER A 1 456 ? -25.650 0.619 24.405 1.00 46.41 456 SER A C 1
ATOM 3638 O O . SER A 1 456 ? -24.916 0.687 23.421 1.00 46.41 456 SER A O 1
ATOM 3640 N N . LEU A 1 457 ? -25.357 -0.208 25.416 1.00 43.22 457 LEU A N 1
ATOM 3641 C CA . LEU A 1 457 ? -24.173 -1.081 25.412 1.00 43.22 457 LEU A CA 1
ATOM 3642 C C . LEU A 1 457 ? -24.283 -2.210 24.380 1.00 43.22 457 LEU A C 1
ATOM 3644 O O . LEU A 1 457 ? -23.301 -2.531 23.711 1.00 43.22 457 LEU A O 1
ATOM 3648 N N . ASN A 1 458 ? -25.467 -2.805 24.223 1.00 52.16 458 ASN A N 1
ATOM 3649 C CA . ASN A 1 458 ? -25.693 -3.815 23.191 1.00 52.16 458 ASN A CA 1
ATOM 3650 C C . ASN A 1 458 ? -25.643 -3.227 21.782 1.00 52.16 458 ASN A C 1
ATOM 3652 O O . ASN A 1 458 ? -25.111 -3.882 20.891 1.00 52.16 458 ASN A O 1
ATOM 3656 N N . GLU A 1 459 ? -26.149 -2.011 21.586 1.00 51.88 459 GLU A N 1
ATOM 3657 C CA . GLU A 1 459 ? -26.079 -1.305 20.308 1.00 51.88 459 GLU A CA 1
ATOM 3658 C C . GLU A 1 459 ? -24.623 -1.058 19.892 1.00 51.88 459 GLU A C 1
ATOM 3660 O O . GLU A 1 459 ? -24.239 -1.357 18.762 1.00 51.88 459 GLU A O 1
ATOM 3665 N N . VAL A 1 460 ? -23.778 -0.599 20.820 1.00 47.22 460 VAL A N 1
ATOM 3666 C CA . VAL A 1 460 ? -22.342 -0.406 20.569 1.00 47.22 460 VAL A CA 1
ATOM 3667 C C . VAL A 1 460 ? -21.648 -1.737 20.252 1.00 47.22 460 VAL A C 1
ATOM 3669 O O . VAL A 1 460 ? -20.869 -1.809 19.307 1.00 47.22 460 VAL A O 1
ATOM 3672 N N . ILE A 1 461 ? -21.967 -2.819 20.973 1.00 46.12 461 ILE A N 1
ATOM 3673 C CA . ILE A 1 461 ? -21.420 -4.164 20.703 1.00 46.12 461 ILE A CA 1
ATOM 3674 C C . ILE A 1 461 ? -21.854 -4.686 19.320 1.00 46.12 461 ILE A C 1
ATOM 3676 O O . ILE A 1 461 ? -21.045 -5.293 18.617 1.00 46.12 461 ILE A O 1
ATOM 3680 N N . LEU A 1 462 ? -23.100 -4.421 18.914 1.00 51.56 462 LEU A N 1
ATOM 3681 C CA . LEU A 1 462 ? -23.637 -4.750 17.590 1.00 51.56 462 LEU A CA 1
ATOM 3682 C C . LEU A 1 462 ? -22.931 -3.971 16.475 1.00 51.56 462 LEU A C 1
ATOM 3684 O O . LEU A 1 462 ? -22.527 -4.571 15.480 1.00 51.56 462 LEU A O 1
ATOM 3688 N N . ARG A 1 463 ? -22.716 -2.661 16.661 1.00 47.31 463 ARG A N 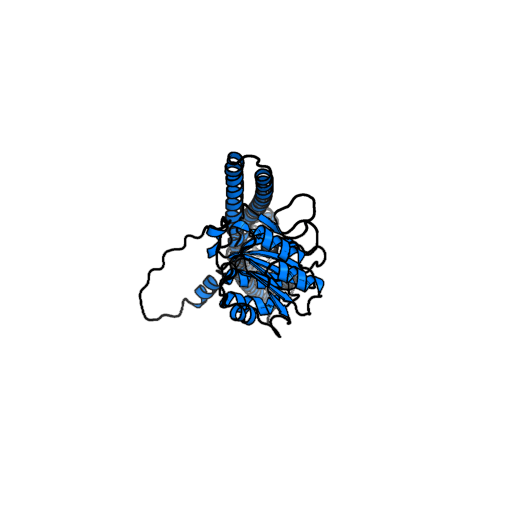1
ATOM 3689 C CA . ARG A 1 463 ? -21.995 -1.801 15.702 1.00 47.31 463 ARG A CA 1
ATOM 3690 C C . ARG A 1 463 ? -20.532 -2.215 15.507 1.00 47.31 463 ARG A C 1
ATOM 3692 O O . ARG A 1 463 ? -19.959 -1.935 14.461 1.00 47.31 463 ARG A O 1
ATOM 3699 N N . LEU A 1 464 ? -19.945 -2.909 16.481 1.00 42.75 464 LEU A N 1
ATOM 3700 C CA . LEU A 1 464 ? -18.582 -3.445 16.422 1.00 42.75 464 LEU A CA 1
ATOM 3701 C C . LEU A 1 464 ? -18.482 -4.838 15.763 1.00 42.75 464 LEU A C 1
ATOM 3703 O O . LEU A 1 464 ? -17.397 -5.410 15.717 1.00 42.75 464 LEU A O 1
ATOM 3707 N N . GLY A 1 465 ? -19.586 -5.412 15.268 1.00 35.97 465 GLY A N 1
ATOM 3708 C CA . GLY A 1 465 ? -19.582 -6.706 14.569 1.00 35.97 465 GLY A CA 1
ATOM 3709 C C . GLY A 1 465 ? -19.391 -7.929 15.475 1.00 35.97 465 GLY A C 1
ATOM 3710 O O . GLY A 1 465 ? -19.280 -9.053 14.987 1.00 35.97 465 GLY A O 1
ATOM 3711 N N . TYR A 1 466 ? -19.390 -7.757 16.800 1.00 40.62 466 TYR A N 1
ATOM 3712 C CA . TYR A 1 466 ? -19.255 -8.870 17.736 1.00 40.62 466 TYR A CA 1
ATOM 3713 C C . TYR A 1 466 ? -20.586 -9.614 17.878 1.00 40.62 466 TYR A C 1
ATOM 3715 O O . TYR A 1 466 ? -21.515 -9.165 18.549 1.00 40.62 466 TYR A O 1
ATOM 3723 N N . HIS A 1 467 ? -20.690 -10.785 17.251 1.00 41.81 467 HIS A N 1
ATOM 3724 C CA . HIS A 1 467 ? -21.861 -11.645 17.396 1.00 41.81 467 HIS A CA 1
ATOM 3725 C C . HIS A 1 467 ? -21.846 -12.359 18.750 1.00 41.81 467 HIS A C 1
ATOM 3727 O O . HIS A 1 467 ? -20.896 -13.060 19.104 1.00 41.81 467 HIS A O 1
ATOM 3733 N N . ASN A 1 468 ? -22.936 -12.213 19.504 1.00 40.78 468 ASN A N 1
ATOM 3734 C CA . ASN A 1 468 ? -23.207 -13.078 20.644 1.00 40.78 468 ASN A CA 1
ATOM 3735 C C . ASN A 1 468 ? -23.451 -14.494 20.107 1.00 40.78 468 ASN A C 1
ATOM 3737 O O . ASN A 1 468 ? -24.551 -14.792 19.643 1.00 40.78 468 ASN A O 1
ATOM 3741 N N . LYS A 1 469 ? -22.445 -15.374 20.169 1.00 37.94 469 LYS A N 1
ATOM 3742 C CA . LYS A 1 469 ? -22.719 -16.813 20.137 1.00 37.94 469 LYS A CA 1
ATOM 3743 C C . LYS A 1 469 ? -23.558 -17.122 21.379 1.00 37.94 469 LYS A C 1
ATOM 3745 O O . LYS A 1 469 ? -23.121 -16.827 22.494 1.00 37.94 469 LYS A O 1
ATOM 3750 N N . LYS A 1 470 ? -24.798 -17.549 21.132 1.00 33.44 470 LYS A N 1
ATOM 3751 C CA . LYS A 1 470 ? -25.773 -17.927 22.157 1.00 33.44 470 LYS A CA 1
ATOM 3752 C C . LYS A 1 470 ? -25.249 -19.069 23.012 1.00 33.44 470 LYS A C 1
ATOM 3754 O O . LYS A 1 470 ? -24.589 -19.959 22.432 1.00 33.44 470 LYS A O 1
#

InterPro domains:
  IPR004148 BAR domain [PF03114] (219-460)
  IPR004148 BAR domain [SM00721] (216-466)
  IPR006342 Methyltransferase FkbM [PF05050] (17-158)
  IPR026913 Probable methyltransferase-like protein 24 [PTHR32026] (1-189)
  IPR029063 S-adenosyl-L-methionine-dependent methyltransferase superfamily [SSF53335] (92-164)

Organism: Caenorhabditis brenneri (NCBI:txid135651)

Sequence (470 aa):
MEAYCGNLVSIGKPGEDGSKYVCNPMAVKRRNCTLLSLGLNNQIGYDQNIIEATGGHCLILGADKDLQNIQTRKSYANIGGELFIGKIPTELTIDSMLEKVGRKEVEVAKVDIEGGEFTGLEPFLRKYHVCQILIEVHGTPADHLRMLQIMAKYEFRLYNIDKNVICPACCEYSLINKKCMGQFGVVPLADTIPVGKPNSIQNEDQKKETAETAEKAAKAGMMNRLYVHFGQKVGIVEWTKLEPRFERNIDKLISYHNIIYKMVEIIELQVQIVPKVMARKKVLCEPGENPWELMGGWLNYLSQVQYQGQHAKILEKYSMACGKICQKETQVQKRTRSHLIRKMRMYTGEESEALNIGVEQLKALLHGIDDTRNKLKSAKTTKEVKEKGEAYRKNIRAFNDKAYEIQAWIDEVAMVVTIHQQELLRVKKILKTLKKTKDLQFAREVSVFHDQVYNSLNEVILRLGYHNKK

pLDDT: mean 74.68, std 20.42, range [23.89, 97.88]